Protein AF-A0A957AHB2-F1 (afdb_monomer)

pLDDT: mean 87.53, std 9.25, range [54.94, 98.56]

Secondary structure (DSSP, 8-state):
-HHHHHHHHHHHHHHHHTTTTSHHHHHHHHHHHHHHHHTTT-TT---HHHHHHHHHHHHHHHHHHTTT-PPP---GGG--HHHHHHHHHHHHHHHHHHHSHHHHHHHHHHHHHHHHHHHHHH-GGGG------TT-EEEEEEHHHH-S-HHHHHHHHHHGGG-GGGTTTTTTHHHHHHHHHHHHHHTTPPTT-TT--SS---GGG--SS-GGGHHHHHHTTSSGGGGGG-EEEEEE-HHHHHT-------TTSSHHHHHHHHHHHHHHHHHTTS-------SSSHHHHHHHT-GGGSTTSTTTT------TT-SSS-----TT---HHHHTTS-HHHHHHHHHHHHHHHHHHHHHHTTSPPPHHHHHHHHHHHHHHHTSTT--HHHHHHHHSTTHHHHTHHHHTT--HHHHHIIIIITTSHHHHHHHHHHHHHHHHHHTSHHHHHHHH---

Solvent-accessible surface area (backbone atoms only — not comparable to full-atom values): 25785 Å² total; per-residue (Å²): 110,71,64,60,54,54,48,49,58,51,50,53,53,49,30,52,76,71,37,44,68,40,75,68,38,40,48,55,52,18,39,53,28,29,50,56,20,47,43,74,80,38,82,83,53,43,26,70,70,51,41,54,49,45,17,52,40,43,42,44,42,37,62,71,56,29,57,73,53,79,79,82,84,67,74,72,92,76,60,54,74,65,59,53,50,55,47,51,53,42,51,52,40,33,49,45,38,68,77,37,48,68,61,45,46,54,50,50,15,48,52,50,29,63,57,43,45,63,56,40,72,76,38,60,62,61,43,46,65,79,79,77,56,90,79,35,51,69,48,77,39,50,43,60,78,70,52,88,56,51,33,58,50,49,46,54,48,69,50,58,58,68,43,74,86,45,56,90,52,54,68,36,58,57,56,40,56,47,35,54,52,23,37,34,46,69,33,67,20,50,92,97,38,89,76,58,32,91,55,84,46,51,50,76,71,42,84,89,55,61,65,94,49,44,50,58,49,44,39,49,96,51,50,66,50,59,73,36,64,42,69,43,79,45,73,46,47,45,69,62,54,70,76,59,79,87,88,86,66,61,91,92,63,46,57,71,59,53,52,49,51,58,49,58,65,47,48,59,40,36,58,70,70,75,49,83,86,86,88,87,65,94,79,50,62,68,54,54,57,59,69,67,36,68,52,45,35,89,93,34,84,34,35,92,69,77,82,85,87,46,73,80,41,82,90,70,54,48,54,56,25,85,53,53,70,52,66,87,55,49,79,78,46,54,75,68,54,50,51,51,52,53,49,53,47,51,51,52,45,54,48,52,54,22,65,78,59,83,48,65,74,50,74,71,48,49,56,54,47,56,49,49,54,60,45,38,62,61,36,84,66,27,26,57,59,52,57,48,50,45,50,41,91,65,16,64,68,77,44,40,78,43,49,70,73,48,60,70,72,56,28,52,37,59,78,64,42,63,83,28,78,82,39,53,60,50,35,52,53,52,46,56,52,50,50,63,51,46,69,39,60,52,54,34,57,20,27,56,29,42,103

Mean predicted aligned error: 11.0 Å

Foldseek 3Di:
DVVLVVLLVVLCVLCVVQVVNDPVSLLVLLLLLLLLLLVVVPVPFDAVQLSSLSSVLLSQLCVLLVLPPQDDDDDPVPDDPVRVVVNVVSSVLNVLCSVPVVLVSVVSSVLSNQLCVLLCVQPVCNRYDDPFPPLWDKDWDQQLVSRPCLLVSLLSNLCSLVPPSCPVSVSRVSQVVVLLQLQCVLLVADRPDSVRRVDGQGSVRRPPDPSSCSCCSRRNPGSSSSSRRRTDMDIDHPVNVVVDDDDDDDPPRCPLVVVLSVVVSCVVCVLVVNDDDDDDDPVCPSVVVVCPDPCCPPPHSCVPPDDDADLPDPPDHAAPALLPPPPVCVVVDDPVVNVVSLVVSLVVVQVVLCVLQVHGDDPLLSVVVSLLSVLQNQPQLRFLVLLLQCLDPCNLVVSVVSLVVDDDPSNVCSVPPCNDPVCNVSSVVVNVSSVSQVVPVSSVRRGNGSD

Radius of gyration: 38.52 Å; Cα contacts (8 Å, |Δi|>4): 463; chains: 1; bounding box: 83×43×106 Å

Nearest PDB structures (foldseek):
  7buw-assembly1_A  TM=1.438E-01  e=6.213E+00  Eucommia ulmoides

Structure (mmCIF, N/CA/C/O backbone):
data_AF-A0A957AHB2-F1
#
_entry.id   AF-A0A957AHB2-F1
#
loop_
_atom_site.group_PDB
_atom_site.id
_atom_site.type_symbol
_atom_site.label_atom_id
_atom_site.label_alt_id
_atom_site.label_comp_id
_atom_site.label_asym_id
_atom_site.label_entity_id
_atom_site.label_seq_id
_atom_site.pdbx_PDB_ins_code
_atom_site.Cartn_x
_atom_site.Cartn_y
_atom_site.Cartn_z
_atom_site.occupancy
_atom_site.B_iso_or_equiv
_atom_site.auth_seq_id
_atom_site.auth_comp_id
_atom_site.auth_asym_id
_atom_site.auth_atom_id
_atom_site.pdbx_PDB_model_num
ATOM 1 N N . MET A 1 1 ? -28.995 -10.637 45.998 1.00 61.28 1 MET A N 1
ATOM 2 C CA . MET A 1 1 ? -29.158 -12.026 45.505 1.00 61.28 1 MET A CA 1
ATOM 3 C C . MET A 1 1 ? -30.398 -12.164 44.629 1.00 61.28 1 MET A C 1
ATOM 5 O O . MET A 1 1 ? -30.221 -12.278 43.428 1.00 61.28 1 MET A O 1
ATOM 9 N N . GLU A 1 2 ? -31.624 -12.054 45.156 1.00 66.19 2 GLU A N 1
ATOM 10 C CA . GLU A 1 2 ? -32.833 -11.987 44.300 1.00 66.19 2 GLU A CA 1
ATOM 11 C C . GLU A 1 2 ? -32.852 -10.737 43.405 1.00 66.19 2 GLU A C 1
ATOM 13 O O . GLU A 1 2 ? -33.222 -10.831 42.240 1.00 66.19 2 GLU A O 1
ATOM 18 N N . GLY A 1 3 ? -32.352 -9.600 43.908 1.00 76.31 3 GLY A N 1
ATOM 19 C CA . GLY A 1 3 ? -32.266 -8.349 43.142 1.00 76.31 3 GLY A CA 1
ATOM 20 C C . GLY A 1 3 ? -31.425 -8.446 41.862 1.00 76.31 3 GLY A C 1
ATOM 21 O O . GLY A 1 3 ? -31.898 -8.046 40.809 1.00 76.31 3 GLY A O 1
ATOM 22 N N . ALA A 1 4 ? -30.226 -9.040 41.915 1.00 76.75 4 ALA A N 1
ATOM 23 C CA . ALA A 1 4 ? -29.350 -9.169 40.742 1.00 76.75 4 ALA A CA 1
ATOM 24 C C . ALA A 1 4 ? -29.933 -10.107 39.671 1.00 76.75 4 ALA A C 1
ATOM 26 O O . ALA A 1 4 ? -29.815 -9.842 38.478 1.00 76.75 4 ALA A O 1
ATOM 27 N N . ARG A 1 5 ? -30.609 -11.185 40.090 1.00 79.31 5 ARG A N 1
ATOM 28 C CA . ARG A 1 5 ? -31.288 -12.102 39.167 1.00 79.31 5 ARG A CA 1
ATOM 29 C C . ARG A 1 5 ? -32.512 -11.451 38.525 1.00 79.31 5 ARG A C 1
ATOM 31 O O . ARG A 1 5 ? -32.679 -11.541 37.317 1.00 79.31 5 ARG A O 1
ATOM 38 N N . SER A 1 6 ? -33.311 -10.742 39.322 1.00 84.25 6 SER A N 1
ATOM 39 C CA . SER A 1 6 ? -34.441 -9.956 38.821 1.00 84.25 6 SER A CA 1
ATOM 40 C C . SER A 1 6 ? -33.990 -8.884 37.827 1.00 84.25 6 SER A C 1
ATOM 42 O O . SER A 1 6 ? -34.629 -8.711 36.794 1.00 84.25 6 SER A O 1
ATOM 44 N N . LEU A 1 7 ? -32.889 -8.185 38.122 1.00 86.62 7 LEU A N 1
ATOM 45 C CA . LEU A 1 7 ? -32.316 -7.174 37.237 1.00 86.62 7 LEU A CA 1
ATOM 46 C C . LEU A 1 7 ? -31.817 -7.801 35.929 1.00 86.62 7 LEU A C 1
ATOM 48 O O . LEU A 1 7 ? -32.117 -7.299 34.856 1.00 86.62 7 LEU A O 1
ATOM 52 N N . SER A 1 8 ? -31.126 -8.938 36.001 1.00 88.25 8 SER A N 1
ATOM 53 C CA . SER A 1 8 ? -30.686 -9.686 34.819 1.00 88.25 8 SER A CA 1
ATOM 54 C C . SER A 1 8 ? -31.845 -10.087 33.907 1.00 88.25 8 SER A C 1
ATOM 56 O O . SER A 1 8 ? -31.787 -9.827 32.708 1.00 88.25 8 SER A O 1
ATOM 58 N N . ASP A 1 9 ? -32.910 -10.679 34.458 1.00 87.81 9 ASP A N 1
ATOM 59 C CA . ASP A 1 9 ? -34.085 -11.087 33.676 1.00 87.81 9 ASP A CA 1
ATOM 60 C C . ASP A 1 9 ? -34.781 -9.864 33.037 1.00 87.81 9 ASP A C 1
ATOM 62 O O . ASP A 1 9 ? -35.221 -9.912 31.885 1.00 87.81 9 ASP A O 1
ATOM 66 N N . GLN A 1 10 ? -34.837 -8.738 33.759 1.00 92.19 10 GLN A N 1
ATOM 67 C CA . GLN A 1 10 ? -35.372 -7.472 33.254 1.00 92.19 10 GLN A CA 1
ATOM 68 C C . GLN A 1 10 ? -34.524 -6.908 32.102 1.00 92.19 10 GLN A C 1
ATOM 70 O O . GLN A 1 10 ? -35.077 -6.511 31.072 1.00 92.19 10 GLN A O 1
ATOM 75 N N . LEU A 1 11 ? -33.198 -6.882 32.249 1.00 93.50 11 LEU A N 1
ATOM 76 C CA . LEU A 1 11 ? -32.279 -6.372 31.231 1.00 93.50 11 LEU A CA 1
ATOM 77 C C . LEU A 1 11 ? -32.255 -7.261 29.985 1.00 93.50 11 LEU A C 1
ATOM 79 O O . LEU A 1 11 ? -32.256 -6.732 28.877 1.00 93.50 11 LEU A O 1
ATOM 83 N N . GLU A 1 12 ? -32.338 -8.588 30.128 1.00 92.19 12 GLU A N 1
ATOM 84 C CA . GLU A 1 12 ? -32.511 -9.487 28.980 1.00 92.19 12 GLU A CA 1
ATOM 85 C C . GLU A 1 12 ? -33.777 -9.153 28.179 1.00 92.19 12 GLU A C 1
ATOM 87 O O . GLU A 1 12 ? -33.748 -9.116 26.946 1.00 92.19 12 GLU A O 1
ATOM 92 N N . GLY A 1 13 ? -34.893 -8.888 28.867 1.00 91.69 13 GLY A N 1
ATOM 93 C CA . GLY A 1 13 ? -36.137 -8.463 28.227 1.00 91.69 13 GLY A CA 1
ATOM 94 C C . GLY A 1 13 ? -35.976 -7.150 27.457 1.00 91.69 13 GLY A C 1
ATOM 95 O O . GLY A 1 13 ? -36.425 -7.046 26.313 1.00 91.69 13 GLY A O 1
ATOM 96 N N . ARG A 1 14 ? -35.280 -6.172 28.050 1.00 94.56 14 ARG A N 1
ATOM 97 C CA . ARG A 1 14 ? -35.007 -4.867 27.428 1.00 94.56 14 ARG A CA 1
ATOM 98 C C . ARG A 1 14 ? -34.086 -4.976 26.213 1.00 94.56 14 ARG A C 1
ATOM 100 O O . ARG A 1 14 ? -34.413 -4.424 25.164 1.00 94.56 14 ARG A O 1
ATOM 107 N N . LEU A 1 15 ? -32.999 -5.745 26.309 1.00 94.25 15 LEU A N 1
ATOM 108 C CA . LEU A 1 15 ? -32.097 -6.007 25.182 1.00 94.25 15 LEU A CA 1
ATOM 109 C C . LEU A 1 15 ? -32.853 -6.615 23.999 1.00 94.25 15 LEU A C 1
ATOM 111 O O . LEU A 1 15 ? -32.648 -6.196 22.864 1.00 94.25 15 LEU A O 1
ATOM 115 N N . ARG A 1 16 ? -33.779 -7.552 24.250 1.00 93.00 16 ARG A N 1
ATOM 116 C CA . ARG A 1 16 ? -34.634 -8.116 23.192 1.00 93.00 16 ARG A CA 1
ATOM 117 C C . ARG A 1 16 ? -35.588 -7.082 22.602 1.00 93.00 16 ARG A C 1
ATOM 119 O O . ARG A 1 16 ? -35.776 -7.077 21.393 1.00 93.00 16 ARG A O 1
ATOM 126 N N . SER A 1 17 ? -36.179 -6.208 23.422 1.00 92.06 17 SER A N 1
ATOM 127 C CA . SER A 1 17 ? -37.093 -5.169 22.923 1.00 92.06 17 SER A CA 1
ATOM 128 C C . SER A 1 17 ? -36.409 -4.114 22.050 1.00 92.06 17 SER A C 1
ATOM 130 O O . SER A 1 17 ? -37.056 -3.557 21.169 1.00 92.06 17 SER A O 1
ATOM 132 N N . CYS A 1 18 ? -35.113 -3.878 22.263 1.00 91.19 18 CYS A N 1
ATOM 133 C CA . CYS A 1 18 ? -34.302 -2.935 21.489 1.00 91.19 18 CYS A CA 1
ATOM 134 C C . CYS A 1 18 ? -33.458 -3.620 20.397 1.00 91.19 18 CYS A C 1
ATOM 136 O O . CYS A 1 18 ? -32.597 -2.976 19.811 1.00 91.19 18 CYS A O 1
ATOM 138 N N . ASP A 1 19 ? -33.670 -4.920 20.152 1.00 92.88 19 ASP A N 1
ATOM 139 C CA . ASP A 1 19 ? -32.899 -5.771 19.225 1.00 92.88 19 ASP A CA 1
ATOM 140 C C . ASP A 1 19 ? -31.382 -5.874 19.515 1.00 92.88 19 ASP A C 1
ATOM 142 O O . ASP A 1 19 ? -30.608 -6.411 18.737 1.00 92.88 19 ASP A O 1
ATOM 146 N N . LEU A 1 20 ? -30.921 -5.463 20.695 1.00 93.56 20 LEU A N 1
ATOM 147 C CA . LEU A 1 20 ? -29.509 -5.543 21.102 1.00 93.56 20 LEU A CA 1
ATOM 148 C C . LEU A 1 20 ? -29.115 -6.915 21.680 1.00 93.56 20 LEU A C 1
ATOM 150 O O . LEU A 1 20 ? -27.964 -7.137 22.054 1.00 93.56 20 LEU A O 1
ATOM 154 N N . ALA A 1 21 ? -30.066 -7.850 21.762 1.00 91.19 21 ALA A N 1
ATOM 155 C CA . ALA A 1 21 ? -29.824 -9.231 22.182 1.00 91.19 21 ALA A CA 1
ATOM 156 C C . ALA A 1 21 ? -29.355 -10.148 21.036 1.00 91.19 21 ALA A C 1
ATOM 158 O O . ALA A 1 21 ? -28.947 -11.282 21.298 1.00 91.19 21 ALA A O 1
ATOM 159 N N . THR A 1 22 ? -29.473 -9.709 19.777 1.00 92.75 22 THR A N 1
ATOM 160 C CA . THR A 1 22 ? -29.139 -10.518 18.598 1.00 92.75 22 THR A CA 1
ATOM 161 C C . THR A 1 22 ? -27.855 -10.013 17.932 1.00 92.75 22 THR A C 1
ATOM 163 O O . THR A 1 22 ? -27.609 -8.807 17.939 1.00 92.75 22 THR A O 1
ATOM 166 N N . PRO A 1 23 ? -27.048 -10.892 17.302 1.00 93.50 23 PRO A N 1
ATOM 167 C CA . PRO A 1 23 ? -25.874 -10.450 16.545 1.00 93.50 23 PRO A CA 1
ATOM 168 C C . PRO A 1 23 ? -26.219 -9.440 15.442 1.00 93.50 23 PRO A C 1
ATOM 170 O O . PRO A 1 23 ? -25.468 -8.501 15.201 1.00 93.50 23 PRO A O 1
ATOM 173 N N . SER A 1 24 ? -27.377 -9.603 14.793 1.00 94.50 24 SER A N 1
ATOM 174 C CA . SER A 1 24 ? -27.833 -8.708 13.727 1.00 94.50 24 SER A CA 1
ATOM 175 C C . SER A 1 24 ? -28.161 -7.306 14.239 1.00 94.50 24 SER A C 1
ATOM 177 O O . SER A 1 24 ? -27.748 -6.327 13.624 1.00 94.50 24 SER A O 1
ATOM 179 N N . GLY A 1 25 ? -28.868 -7.184 15.364 1.00 94.88 25 GLY A N 1
ATOM 180 C CA . GLY A 1 25 ? -29.194 -5.867 15.907 1.00 94.88 25 GLY A CA 1
ATOM 181 C C . GLY A 1 25 ? -27.997 -5.183 16.571 1.00 94.88 25 GLY A C 1
ATOM 182 O O . GLY A 1 25 ? -27.853 -3.966 16.459 1.00 94.88 25 GLY A O 1
ATOM 183 N N . GLN A 1 26 ? -27.062 -5.946 17.151 1.00 95.56 26 GLN A N 1
ATOM 184 C CA . GLN A 1 26 ? -25.761 -5.411 17.572 1.00 95.56 26 GLN A CA 1
ATOM 185 C C . GLN A 1 26 ? -24.946 -4.899 16.377 1.00 95.56 26 GLN A C 1
ATOM 187 O O . GLN A 1 26 ? -24.346 -3.828 16.464 1.00 95.56 26 GLN A O 1
ATOM 192 N N . ARG A 1 27 ? -24.959 -5.613 15.240 1.00 97.06 27 ARG A N 1
ATOM 193 C CA . ARG A 1 27 ? -24.317 -5.147 14.001 1.00 97.06 27 ARG A CA 1
ATOM 194 C C . ARG A 1 27 ? -24.931 -3.838 13.517 1.00 97.06 27 ARG A C 1
ATOM 196 O O . ARG A 1 27 ? -24.190 -2.894 13.277 1.00 97.06 27 ARG A O 1
ATOM 203 N N . ALA A 1 28 ? -26.258 -3.750 13.465 1.00 96.06 28 ALA A N 1
ATOM 204 C CA . ALA A 1 28 ? -26.947 -2.520 13.081 1.00 96.06 28 ALA A CA 1
ATOM 205 C C . ALA A 1 28 ? -26.634 -1.350 14.036 1.00 96.06 28 ALA A C 1
ATOM 207 O O . ALA A 1 28 ? -26.518 -0.205 13.606 1.00 96.06 28 ALA A O 1
ATOM 208 N N . PHE A 1 29 ? -26.477 -1.613 15.338 1.00 95.75 29 PHE A N 1
ATOM 209 C CA . PHE A 1 29 ? -26.025 -0.607 16.303 1.00 95.75 29 PHE A CA 1
ATOM 210 C C . PHE A 1 29 ? -24.600 -0.119 16.002 1.00 95.75 29 PHE A C 1
ATOM 212 O O . PHE A 1 29 ? -24.356 1.087 15.987 1.00 95.75 29 PHE A O 1
ATOM 219 N N . ALA A 1 30 ? -23.678 -1.037 15.716 1.00 98.00 30 ALA A N 1
ATOM 220 C CA . ALA A 1 30 ? -22.302 -0.702 15.374 1.00 98.00 30 ALA A CA 1
ATOM 221 C C . ALA A 1 30 ? -22.179 0.065 14.046 1.00 98.00 30 ALA A C 1
ATOM 223 O O . ALA A 1 30 ? -21.389 1.002 13.961 1.00 98.00 30 ALA A O 1
ATOM 224 N N . GLU A 1 31 ? -22.988 -0.282 13.043 1.00 97.75 31 GLU A N 1
ATOM 225 C CA . GLU A 1 31 ? -23.077 0.444 11.768 1.00 97.75 31 GLU A CA 1
ATOM 226 C C . GLU A 1 31 ? -23.531 1.892 11.977 1.00 97.75 31 GLU A C 1
ATOM 228 O O . GLU A 1 31 ? -22.892 2.801 11.456 1.00 97.75 31 GLU A O 1
ATOM 233 N N . ARG A 1 32 ? -24.543 2.135 12.826 1.00 97.19 32 ARG A N 1
ATOM 234 C CA . ARG A 1 32 ? -24.965 3.505 13.179 1.00 97.19 32 ARG A CA 1
ATOM 235 C C . ARG A 1 32 ? -23.859 4.308 13.860 1.00 97.19 32 ARG A C 1
ATOM 237 O O . ARG A 1 32 ? -23.722 5.497 13.590 1.00 97.19 32 ARG A O 1
ATOM 244 N N . ILE A 1 33 ? -23.078 3.684 14.746 1.00 98.31 33 ILE A N 1
ATOM 245 C CA . ILE A 1 33 ? -21.930 4.346 15.388 1.00 98.31 33 ILE A CA 1
ATOM 246 C C . ILE A 1 33 ? -20.860 4.694 14.352 1.00 98.31 33 ILE A C 1
ATOM 248 O O . ILE A 1 33 ? -20.343 5.809 14.380 1.00 98.31 33 ILE A O 1
ATOM 252 N N . ALA A 1 34 ? -20.529 3.757 13.459 1.00 98.31 34 ALA A N 1
ATOM 253 C CA . ALA A 1 34 ? -19.543 3.966 12.403 1.00 98.31 34 ALA A CA 1
ATOM 254 C C . ALA A 1 34 ? -19.962 5.099 11.455 1.00 98.31 34 ALA A C 1
ATOM 256 O O . ALA A 1 34 ? -19.177 6.014 11.215 1.00 98.31 34 ALA A O 1
ATOM 257 N N . GLU A 1 35 ? -21.216 5.086 10.998 1.00 97.56 35 GLU A N 1
ATOM 258 C CA . GLU A 1 35 ? -21.807 6.134 10.161 1.00 97.56 35 GLU A CA 1
ATOM 259 C C . GLU A 1 35 ? -21.776 7.500 10.867 1.00 97.56 35 GLU A C 1
ATOM 261 O O . GLU A 1 35 ? -21.255 8.476 10.327 1.00 97.56 35 GLU A O 1
ATOM 266 N N . ALA A 1 36 ? -22.251 7.572 12.116 1.00 97.69 36 ALA A N 1
ATOM 267 C CA . ALA A 1 36 ? -22.250 8.810 12.894 1.00 97.69 36 ALA A CA 1
ATOM 268 C C . ALA A 1 36 ? -20.833 9.347 13.160 1.00 97.69 36 ALA A C 1
ATOM 270 O O . ALA A 1 36 ? -20.633 10.562 13.190 1.00 97.69 36 ALA A O 1
ATOM 271 N N . ALA A 1 37 ? -19.844 8.466 13.343 1.00 98.19 37 ALA A N 1
ATOM 272 C CA . ALA A 1 37 ? -18.448 8.862 13.494 1.00 98.19 37 ALA A CA 1
ATOM 273 C C . ALA A 1 37 ? -17.868 9.424 12.186 1.00 98.19 37 ALA A C 1
ATOM 275 O O . ALA A 1 37 ? -17.241 10.481 12.215 1.00 98.19 37 ALA A O 1
ATOM 276 N N . ILE A 1 38 ? -18.122 8.770 11.047 1.00 97.81 38 ILE A N 1
ATOM 277 C CA . ILE A 1 38 ? -17.692 9.227 9.714 1.00 97.81 38 ILE A CA 1
ATOM 278 C C . ILE A 1 38 ? -18.308 10.591 9.367 1.00 97.81 38 ILE A C 1
ATOM 280 O O . ILE A 1 38 ? -17.596 11.501 8.934 1.00 97.81 38 ILE A O 1
ATOM 284 N N . HIS A 1 39 ? -19.604 10.780 9.635 1.00 96.75 39 HIS A N 1
ATOM 285 C CA . HIS A 1 39 ? -20.327 12.020 9.328 1.00 96.75 39 HIS A CA 1
ATOM 286 C C . HIS A 1 39 ? -19.813 13.259 10.069 1.00 96.75 39 HIS A C 1
ATOM 288 O O . HIS A 1 39 ? -20.140 14.383 9.686 1.00 96.75 39 HIS A O 1
ATOM 294 N N . ARG A 1 40 ? -18.982 13.092 11.103 1.00 96.56 40 ARG A N 1
ATOM 295 C CA . ARG A 1 40 ? -18.301 14.221 11.755 1.00 96.56 40 ARG A CA 1
ATOM 296 C C . ARG A 1 40 ? -17.148 14.789 10.939 1.00 96.56 40 ARG A C 1
ATOM 298 O O . ARG A 1 40 ? -16.785 15.941 11.158 1.00 96.56 40 ARG A O 1
ATOM 305 N N . PHE A 1 41 ? -16.598 14.009 10.013 1.00 97.06 41 PHE A N 1
ATOM 306 C CA . PHE A 1 41 ? -15.527 14.437 9.115 1.00 97.06 41 PHE A CA 1
ATOM 307 C C . PHE A 1 41 ? -16.075 14.882 7.760 1.00 97.06 41 PHE A C 1
ATOM 309 O O . PHE A 1 41 ? -15.646 15.902 7.226 1.00 97.06 41 PHE A O 1
ATOM 316 N N . SER A 1 42 ? -17.040 14.137 7.217 1.00 94.94 42 SER A N 1
ATOM 317 C CA . SER A 1 42 ? -17.713 14.465 5.961 1.00 94.94 42 SER A CA 1
ATOM 318 C C . SER A 1 42 ? -19.121 13.873 5.940 1.00 94.94 42 SER A C 1
ATOM 320 O O . SER A 1 42 ? -19.286 12.663 6.079 1.00 94.94 42 SER A O 1
ATOM 322 N N . SER A 1 43 ? -20.137 14.717 5.735 1.00 91.81 43 SER A N 1
ATOM 323 C CA . SER A 1 43 ? -21.529 14.274 5.558 1.00 91.81 43 SER A CA 1
ATOM 324 C C . SER A 1 43 ? -21.766 13.542 4.238 1.00 91.81 43 SER A C 1
ATOM 326 O O . SER A 1 43 ? -22.747 12.819 4.119 1.00 91.81 43 SER A O 1
ATOM 328 N N . ASP A 1 44 ? -20.879 13.747 3.263 1.00 92.44 44 ASP A N 1
ATOM 329 C CA . ASP A 1 44 ? -20.992 13.206 1.907 1.00 92.44 44 ASP A CA 1
ATOM 330 C C . ASP A 1 44 ? -19.958 12.085 1.676 1.00 92.44 44 ASP A C 1
ATOM 332 O O . ASP A 1 44 ? -19.599 11.796 0.536 1.00 92.44 44 ASP A O 1
ATOM 336 N N . ALA A 1 45 ? -19.421 11.494 2.753 1.00 93.19 45 ALA A N 1
ATOM 337 C CA . ALA A 1 45 ? -18.460 10.400 2.666 1.00 93.19 45 ALA A CA 1
ATOM 338 C C . ALA A 1 45 ? -19.078 9.186 1.956 1.00 93.19 45 ALA A C 1
ATOM 340 O O . ALA A 1 45 ? -20.151 8.713 2.329 1.00 93.19 45 ALA A O 1
ATOM 341 N N . ASP A 1 46 ? -18.360 8.641 0.980 1.00 93.88 46 ASP A N 1
ATOM 342 C CA . ASP A 1 46 ? -18.686 7.370 0.339 1.00 93.88 46 ASP A CA 1
ATOM 343 C C . ASP A 1 46 ? -17.536 6.421 0.649 1.00 93.88 46 ASP A C 1
ATOM 345 O O . ASP A 1 46 ? -16.467 6.546 0.077 1.00 93.88 46 ASP A O 1
ATOM 349 N N . CYS A 1 47 ? -17.691 5.535 1.629 1.00 94.62 47 CYS A N 1
ATOM 350 C CA . CYS A 1 47 ? -16.607 4.645 2.057 1.00 94.62 47 CYS A CA 1
ATOM 351 C C . CYS A 1 47 ? -17.138 3.317 2.622 1.00 94.62 47 CYS A C 1
ATOM 353 O O . CYS A 1 47 ? -16.856 2.965 3.770 1.00 94.62 47 CYS A O 1
ATOM 355 N N . PRO A 1 48 ? -17.907 2.533 1.843 1.00 94.00 48 PRO A N 1
ATOM 356 C CA . PRO A 1 48 ? -18.598 1.347 2.350 1.00 94.00 48 PRO A CA 1
ATOM 357 C C . PRO A 1 48 ? -17.644 0.311 2.960 1.00 94.00 48 PRO A C 1
ATOM 359 O O . PRO A 1 48 ? -17.969 -0.277 3.988 1.00 94.00 48 PRO A O 1
ATOM 362 N N . GLY A 1 49 ? -16.453 0.123 2.378 1.00 94.19 49 GLY A N 1
ATOM 363 C CA . GLY A 1 49 ? -15.439 -0.793 2.911 1.00 94.19 49 GLY A CA 1
ATOM 364 C C . GLY A 1 49 ? -14.886 -0.350 4.268 1.00 94.19 49 GLY A C 1
ATOM 365 O O . GLY A 1 49 ? -14.815 -1.152 5.199 1.00 94.19 49 GLY A O 1
ATOM 366 N N . PHE A 1 50 ? -14.548 0.935 4.410 1.00 95.81 50 PHE A N 1
ATOM 367 C CA . PHE A 1 50 ? -14.021 1.464 5.667 1.00 95.81 50 PHE A CA 1
ATOM 368 C C . PHE A 1 50 ? -15.110 1.520 6.741 1.00 95.81 50 PHE A C 1
ATOM 370 O O . PHE A 1 50 ? -14.874 1.111 7.874 1.00 95.81 50 PHE A O 1
ATOM 377 N N . MET A 1 51 ? -16.331 1.919 6.382 1.00 96.75 51 MET A N 1
ATOM 378 C CA . MET A 1 51 ? -17.483 1.913 7.283 1.00 96.75 51 MET A CA 1
ATOM 379 C C . MET A 1 51 ? -17.797 0.507 7.821 1.00 96.75 51 MET A C 1
ATOM 381 O O . MET A 1 51 ? -18.007 0.345 9.024 1.00 96.75 51 MET A O 1
ATOM 385 N N . ASP A 1 52 ? -17.769 -0.521 6.966 1.00 97.25 52 ASP A N 1
ATOM 386 C CA . ASP A 1 52 ? -17.960 -1.923 7.367 1.00 97.25 52 ASP A CA 1
ATOM 387 C C . ASP A 1 52 ? -16.860 -2.407 8.330 1.00 97.25 52 ASP A C 1
ATOM 389 O O . ASP A 1 52 ? -17.135 -3.075 9.339 1.00 97.25 52 ASP A O 1
ATOM 393 N N . HIS A 1 53 ? -15.612 -2.007 8.064 1.00 97.94 53 HIS A N 1
ATOM 394 C CA . HIS A 1 53 ? -14.472 -2.269 8.940 1.00 97.94 53 HIS A CA 1
ATOM 395 C C . HIS A 1 53 ? -14.648 -1.605 10.309 1.00 97.94 53 HIS A C 1
ATOM 397 O O . HIS A 1 53 ? -14.536 -2.276 11.336 1.00 97.94 53 HIS A O 1
ATOM 403 N N . LEU A 1 54 ? -15.012 -0.321 10.349 1.00 98.38 54 LEU A N 1
ATOM 404 C CA . LEU A 1 54 ? -15.274 0.400 11.596 1.00 98.38 54 LEU A CA 1
ATOM 405 C C . LEU A 1 54 ? -16.413 -0.235 12.398 1.00 98.38 54 LEU A C 1
ATOM 407 O O . LEU A 1 54 ? -16.263 -0.433 13.603 1.00 98.38 54 LEU A O 1
ATOM 411 N N . ALA A 1 55 ? -17.513 -0.628 11.753 1.00 98.44 55 ALA A N 1
ATOM 412 C CA . ALA A 1 55 ? -18.606 -1.336 12.419 1.00 98.44 55 ALA A CA 1
ATOM 413 C C . ALA A 1 55 ? -18.135 -2.670 13.029 1.00 98.44 55 ALA A C 1
ATOM 415 O O . ALA A 1 55 ? -18.563 -3.058 14.118 1.00 98.44 55 ALA A O 1
ATOM 416 N N . THR A 1 56 ? -17.210 -3.367 12.367 1.00 98.56 56 THR A N 1
ATOM 417 C CA . THR A 1 56 ? -16.591 -4.593 12.894 1.00 98.56 56 THR A CA 1
ATOM 418 C C . THR A 1 56 ? -15.732 -4.309 14.127 1.00 98.56 56 THR A C 1
ATOM 420 O O . THR A 1 56 ? -15.819 -5.038 15.117 1.00 98.56 56 THR A O 1
ATOM 423 N N . VAL A 1 57 ? -14.957 -3.221 14.120 1.00 98.44 57 VAL A N 1
ATOM 424 C CA . VAL A 1 57 ? -14.177 -2.797 15.292 1.00 98.44 57 VAL A CA 1
ATOM 425 C C . VAL A 1 57 ? -15.089 -2.372 16.447 1.00 98.44 57 VAL A C 1
ATOM 427 O O . VAL A 1 57 ? -14.848 -2.774 17.584 1.00 98.44 57 VAL A O 1
ATOM 430 N N . VAL A 1 58 ? -16.161 -1.620 16.182 1.00 98.50 58 VAL A N 1
ATOM 431 C CA . VAL A 1 58 ? -17.136 -1.208 17.209 1.00 98.50 58 VAL A CA 1
ATOM 432 C C . VAL A 1 58 ? -17.797 -2.415 17.862 1.00 98.50 58 VAL A C 1
ATOM 434 O O . VAL A 1 58 ? -17.914 -2.442 19.084 1.00 98.50 58 VAL A O 1
ATOM 437 N N . LEU A 1 59 ? -18.182 -3.432 17.086 1.00 98.12 59 LEU A N 1
ATOM 438 C CA . LEU A 1 59 ? -18.687 -4.689 17.642 1.00 98.12 59 LEU A CA 1
ATOM 439 C C . LEU A 1 59 ? -17.668 -5.345 18.574 1.00 98.12 59 LEU A C 1
ATOM 441 O O . LEU A 1 59 ? -18.012 -5.728 19.688 1.00 98.12 59 LEU A O 1
ATOM 445 N N . ALA A 1 60 ? -16.406 -5.424 18.151 1.00 98.38 60 ALA A N 1
ATOM 446 C CA . ALA A 1 60 ? -15.354 -5.997 18.979 1.00 98.38 60 ALA A CA 1
ATOM 447 C C . ALA A 1 60 ? -15.126 -5.189 20.270 1.00 98.38 60 ALA A C 1
ATOM 449 O O . ALA A 1 60 ? -14.881 -5.781 21.319 1.00 98.38 60 ALA A O 1
ATOM 450 N N . ILE A 1 61 ? -15.244 -3.856 20.224 1.00 98.25 61 ILE A N 1
ATOM 451 C CA . ILE A 1 61 ? -15.207 -2.981 21.410 1.00 98.25 61 ILE A CA 1
ATOM 452 C C . ILE A 1 61 ? -16.409 -3.253 22.319 1.00 98.25 61 ILE A C 1
ATOM 454 O O . ILE A 1 61 ? -16.223 -3.436 23.521 1.00 98.25 61 ILE A O 1
ATOM 458 N N . ALA A 1 62 ? -17.617 -3.334 21.759 1.00 96.75 62 ALA A N 1
ATOM 459 C CA . ALA A 1 62 ? -18.839 -3.612 22.506 1.00 96.75 62 ALA A CA 1
ATOM 460 C C . ALA A 1 62 ? -18.778 -4.973 23.214 1.00 96.75 62 ALA A C 1
ATOM 462 O O . ALA A 1 62 ? -19.158 -5.078 24.380 1.00 96.75 62 ALA A O 1
ATOM 463 N N . ASP A 1 63 ? -18.244 -5.998 22.547 1.00 96.44 63 ASP A N 1
ATOM 464 C CA . ASP A 1 63 ? -18.020 -7.327 23.119 1.00 96.44 63 ASP A CA 1
ATOM 465 C C . ASP A 1 63 ? -16.942 -7.301 24.208 1.00 96.44 63 ASP A C 1
ATOM 467 O O . ASP A 1 63 ? -17.120 -7.883 25.284 1.00 96.44 63 ASP A O 1
ATOM 471 N N . TYR A 1 64 ? -15.836 -6.595 23.953 1.00 97.25 64 TYR A N 1
ATOM 472 C CA . TYR A 1 64 ? -14.719 -6.459 24.884 1.00 97.25 64 TYR A CA 1
ATOM 473 C C . TYR A 1 64 ? -15.142 -5.773 26.187 1.00 97.25 64 TYR A C 1
ATOM 475 O O . TYR A 1 64 ? -14.853 -6.275 27.274 1.00 97.25 64 TYR A O 1
ATOM 483 N N . GLU A 1 65 ? -15.879 -4.669 26.087 1.00 95.69 65 GLU A N 1
ATOM 484 C CA . GLU A 1 65 ? -16.426 -3.908 27.218 1.00 95.69 65 GLU A CA 1
ATOM 485 C C . GLU A 1 65 ? -17.691 -4.540 27.807 1.00 95.69 65 GLU A C 1
ATOM 487 O O . GLU A 1 65 ? -18.077 -4.250 28.938 1.00 95.69 65 GLU A O 1
ATOM 492 N N . GLY A 1 66 ? -18.329 -5.443 27.063 1.00 94.81 66 GLY A N 1
ATOM 493 C CA . GLY A 1 66 ? -19.565 -6.102 27.454 1.00 94.81 66 GLY A CA 1
ATOM 494 C C . GLY A 1 66 ? -20.781 -5.176 27.446 1.00 94.81 66 GLY A C 1
ATOM 495 O O . GLY A 1 66 ? -21.652 -5.342 28.294 1.00 94.81 66 GLY A O 1
ATOM 496 N N . TRP A 1 67 ? -20.886 -4.229 26.511 1.00 95.00 67 TRP A N 1
ATOM 497 C CA . TRP A 1 67 ? -22.002 -3.268 26.440 1.00 95.00 67 TRP A CA 1
ATOM 498 C C . TRP A 1 67 ? -23.387 -3.931 26.455 1.00 95.00 67 TRP A C 1
ATOM 500 O O . TRP A 1 67 ? -24.336 -3.376 27.005 1.00 95.00 67 TRP A O 1
ATOM 510 N N . PHE A 1 68 ? -23.493 -5.142 25.901 1.00 94.31 68 PHE A N 1
ATOM 511 C CA . PHE A 1 68 ? -24.740 -5.910 25.809 1.00 94.31 68 PHE A CA 1
ATOM 512 C C . PHE A 1 68 ? -24.656 -7.283 26.493 1.00 94.31 68 PHE A C 1
ATOM 514 O O . PHE A 1 68 ? -25.519 -8.141 26.299 1.00 94.31 68 PHE A O 1
ATOM 521 N N . THR A 1 69 ? -23.616 -7.510 27.300 1.00 91.62 69 THR A N 1
ATOM 522 C CA . THR A 1 69 ? -23.345 -8.815 27.910 1.00 91.62 69 THR A CA 1
ATOM 523 C C . THR A 1 69 ? -23.963 -8.907 29.298 1.00 91.62 69 THR A C 1
ATOM 525 O O . THR A 1 69 ? -23.497 -8.273 30.246 1.00 91.62 69 THR A O 1
ATOM 528 N N . ILE A 1 70 ? -24.973 -9.770 29.432 1.00 89.75 70 ILE A N 1
ATOM 529 C CA . ILE A 1 70 ? -25.559 -10.152 30.719 1.00 89.75 70 ILE A CA 1
ATOM 530 C C . ILE A 1 70 ? -24.755 -11.321 31.322 1.00 89.75 70 ILE A C 1
ATOM 532 O O . ILE A 1 70 ? -24.633 -12.379 30.690 1.00 89.75 70 ILE A O 1
ATOM 536 N N . PRO A 1 71 ? -24.189 -11.177 32.533 1.00 85.44 71 PRO A N 1
ATOM 537 C CA . PRO A 1 71 ? -23.381 -12.221 33.147 1.00 85.44 71 PRO A CA 1
ATOM 538 C C . PRO A 1 71 ? -24.248 -13.420 33.570 1.00 85.44 71 PRO A C 1
ATOM 540 O O . PRO A 1 71 ? -25.267 -13.278 34.243 1.00 85.44 71 PRO A O 1
ATOM 543 N N . ARG A 1 72 ? -23.837 -14.641 33.198 1.00 79.94 72 ARG A N 1
ATOM 544 C CA . ARG A 1 72 ? -24.567 -15.869 33.562 1.00 79.94 72 ARG A CA 1
ATOM 545 C C . ARG A 1 72 ? -24.287 -16.267 35.007 1.00 79.94 72 ARG A C 1
ATOM 547 O O . ARG A 1 72 ? -23.151 -16.569 35.366 1.00 79.94 72 ARG A O 1
ATOM 554 N N . PHE A 1 73 ? -25.335 -16.385 35.812 1.00 69.81 73 PHE A N 1
ATOM 555 C CA . PHE A 1 73 ? -25.216 -16.869 37.186 1.00 69.81 73 PHE A CA 1
ATOM 556 C C . PHE A 1 73 ? -25.024 -18.393 37.242 1.00 69.81 73 PHE A C 1
ATOM 558 O O . PHE A 1 73 ? -25.911 -19.161 36.866 1.00 69.81 73 PHE A O 1
ATOM 565 N N . ARG A 1 74 ? -23.858 -18.841 37.732 1.00 66.06 74 ARG A N 1
ATOM 566 C CA . ARG A 1 74 ? -23.649 -20.224 38.209 1.00 66.06 74 ARG A CA 1
ATOM 567 C C . ARG A 1 74 ? -24.267 -20.399 39.606 1.00 66.06 74 ARG A C 1
ATOM 569 O O . ARG A 1 74 ? -24.791 -19.443 40.173 1.00 66.06 74 ARG A O 1
ATOM 576 N N . SER A 1 75 ? -24.219 -21.613 40.170 1.00 61.75 75 SER A N 1
ATOM 577 C CA . SER A 1 75 ? -24.612 -21.834 41.572 1.00 61.75 75 SER A CA 1
ATOM 578 C C . SER A 1 75 ? -23.836 -20.876 42.483 1.00 61.75 75 SER A C 1
ATOM 580 O O . SER A 1 75 ? -22.615 -20.957 42.580 1.00 61.75 75 SER A O 1
ATOM 582 N N . TYR A 1 76 ? -24.546 -19.960 43.144 1.00 58.16 76 TYR A N 1
ATOM 583 C CA . TYR A 1 76 ? -23.969 -18.882 43.959 1.00 58.16 76 TYR A CA 1
ATOM 584 C C . TYR A 1 76 ? -23.187 -19.369 45.191 1.00 58.16 76 TYR A C 1
ATOM 586 O O . TYR A 1 76 ? -22.529 -18.563 45.843 1.00 58.16 76 TYR A O 1
ATOM 594 N N . SER A 1 77 ? -23.238 -20.668 45.512 1.00 62.44 77 SER A N 1
ATOM 595 C CA . SER A 1 77 ? -22.410 -21.294 46.551 1.00 62.44 77 SER A CA 1
ATOM 596 C C . SER A 1 77 ? -20.910 -21.242 46.246 1.00 62.44 77 SER A C 1
ATOM 598 O O . SER A 1 77 ? -20.111 -21.394 47.167 1.00 62.44 77 SER A O 1
ATOM 600 N N . ASP A 1 78 ? -20.547 -21.012 44.980 1.00 68.12 78 ASP A N 1
ATOM 601 C CA . ASP A 1 78 ? -19.182 -21.180 44.478 1.00 68.12 78 ASP A CA 1
ATOM 602 C C . ASP A 1 78 ? -18.529 -19.849 44.051 1.00 68.12 78 ASP A C 1
ATOM 604 O O . ASP A 1 78 ? -17.387 -19.855 43.602 1.00 68.12 78 ASP A O 1
ATOM 608 N N . LEU A 1 79 ? -19.235 -18.714 44.183 1.00 75.00 79 LEU A N 1
ATOM 609 C CA . LEU A 1 79 ? -18.750 -17.388 43.776 1.00 75.00 79 LEU A CA 1
ATOM 610 C C . LEU A 1 79 ? -18.160 -16.614 44.962 1.00 75.00 79 LEU A C 1
ATOM 612 O O . LEU A 1 79 ? -18.760 -16.503 46.035 1.00 75.00 79 LEU A O 1
ATOM 616 N N . SER A 1 80 ? -16.987 -16.030 44.751 1.00 83.81 80 SER A N 1
ATOM 617 C CA . SER A 1 80 ? -16.359 -15.087 45.670 1.00 83.81 80 SER A CA 1
ATOM 618 C C . SER A 1 80 ? -17.124 -13.758 45.724 1.00 83.81 80 SER A C 1
ATOM 620 O O . SER A 1 80 ? -17.878 -13.393 44.822 1.00 83.81 80 SER A O 1
ATOM 622 N N . ARG A 1 81 ? -16.907 -12.975 46.790 1.00 83.06 81 ARG A N 1
ATOM 623 C CA . ARG A 1 81 ? -17.502 -11.629 46.908 1.00 83.06 81 ARG A CA 1
ATOM 624 C C . ARG A 1 81 ? -17.066 -10.686 45.785 1.00 83.06 81 ARG A C 1
ATOM 626 O O . ARG A 1 81 ? -17.860 -9.844 45.390 1.00 83.06 81 ARG A O 1
A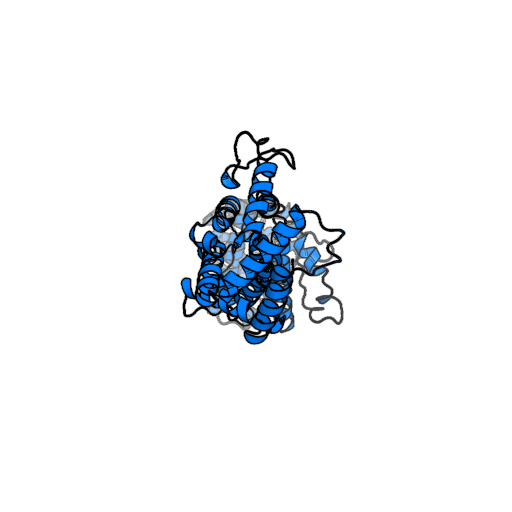TOM 633 N N . ALA A 1 82 ? -15.832 -10.832 45.302 1.00 85.06 82 ALA A N 1
ATOM 634 C CA . ALA A 1 82 ? -15.302 -10.022 44.211 1.00 85.06 82 ALA A CA 1
ATOM 635 C C . ALA A 1 82 ? -16.044 -10.312 42.898 1.00 85.06 82 ALA A C 1
ATOM 637 O O . ALA A 1 82 ? -16.521 -9.382 42.259 1.00 85.06 82 ALA A O 1
ATOM 638 N N . GLU A 1 83 ? -16.246 -11.591 42.566 1.00 83.88 83 GLU A N 1
ATOM 639 C CA . GLU A 1 83 ? -17.000 -11.993 41.369 1.00 83.88 83 GLU A CA 1
ATOM 640 C C . GLU A 1 83 ? -18.451 -11.495 41.415 1.00 83.88 83 GLU A C 1
ATOM 642 O O . GLU A 1 83 ? -18.997 -11.077 40.400 1.00 83.88 83 GLU A O 1
ATOM 647 N N . LEU A 1 84 ? -19.086 -11.484 42.593 1.00 82.94 84 LEU A N 1
ATOM 648 C CA . LEU A 1 84 ? -20.443 -10.945 42.734 1.00 82.94 84 LEU A CA 1
ATOM 649 C C . LEU A 1 84 ? -20.514 -9.438 42.470 1.00 82.94 84 LEU A C 1
ATOM 651 O O . LEU A 1 84 ? -21.469 -8.986 41.844 1.00 82.94 84 LEU A O 1
ATOM 655 N N . TRP A 1 85 ? -19.527 -8.673 42.938 1.00 85.31 85 TRP A N 1
ATOM 656 C CA . TRP A 1 85 ? -19.452 -7.235 42.674 1.00 85.31 85 TRP A CA 1
ATOM 657 C C . TRP A 1 85 ? -19.209 -6.940 41.197 1.00 85.31 85 TRP A C 1
ATOM 659 O O . TRP A 1 85 ? -19.893 -6.094 40.634 1.00 85.31 85 TRP A O 1
ATOM 669 N N . GLU A 1 86 ? -18.318 -7.690 40.552 1.00 85.88 86 GLU A N 1
ATOM 670 C CA . GLU A 1 86 ? -18.054 -7.546 39.119 1.00 85.88 86 GLU A CA 1
ATOM 671 C C . GLU A 1 86 ? -19.309 -7.831 38.279 1.00 85.88 86 GLU A C 1
ATOM 673 O O . GLU A 1 86 ? -19.627 -7.091 37.347 1.00 85.88 86 GLU A O 1
ATOM 678 N N . MET A 1 87 ? -20.088 -8.855 38.649 1.00 87.75 87 MET A N 1
ATOM 679 C CA . MET A 1 87 ? -21.374 -9.132 38.004 1.00 87.75 87 MET A CA 1
ATOM 680 C C . MET A 1 87 ? -22.395 -8.007 38.224 1.00 87.75 87 MET A C 1
ATOM 682 O O . MET A 1 87 ? -23.127 -7.665 37.296 1.00 87.75 87 MET A O 1
ATOM 686 N N . GLU A 1 88 ? -22.480 -7.443 39.431 1.00 88.00 88 GLU A N 1
ATOM 687 C CA . GLU A 1 88 ? -23.390 -6.327 39.720 1.00 88.00 88 GLU A CA 1
ATOM 688 C C . GLU A 1 88 ? -23.005 -5.058 38.949 1.00 88.00 88 GLU A C 1
ATOM 690 O O . GLU A 1 88 ? -23.886 -4.393 38.406 1.00 88.00 88 GLU A O 1
ATOM 695 N N . ASP A 1 89 ? -21.716 -4.742 38.847 1.00 88.88 89 ASP A N 1
ATOM 696 C CA . ASP A 1 89 ? -21.241 -3.581 38.091 1.00 88.88 89 ASP A CA 1
ATOM 697 C C . ASP A 1 89 ? -21.434 -3.760 36.582 1.00 88.88 89 ASP A C 1
ATOM 699 O O . ASP A 1 89 ? -21.842 -2.819 35.898 1.00 88.88 89 ASP A O 1
ATOM 703 N N . GLN A 1 90 ? -21.257 -4.980 36.068 1.00 90.81 90 GLN A N 1
ATOM 704 C CA . GLN A 1 90 ? -21.594 -5.315 34.687 1.00 90.81 90 GLN A CA 1
ATOM 705 C C . GLN A 1 90 ? -23.087 -5.092 34.396 1.00 90.81 90 GLN A C 1
ATOM 707 O O . GLN A 1 90 ? -23.435 -4.489 33.382 1.00 90.81 90 GLN A O 1
ATOM 712 N N . LEU A 1 91 ? -23.982 -5.542 35.284 1.00 91.75 91 LEU A N 1
ATOM 713 C CA . LEU A 1 91 ? -25.427 -5.346 35.117 1.00 91.75 91 LEU A CA 1
ATOM 714 C C . LEU A 1 91 ? -25.815 -3.865 35.153 1.00 91.75 91 LEU A C 1
ATOM 716 O O . LEU A 1 91 ? -26.582 -3.430 34.299 1.00 91.75 91 LEU A O 1
ATOM 720 N N . LYS A 1 92 ? -25.258 -3.084 36.087 1.00 90.94 92 LYS A N 1
ATOM 721 C CA . LYS A 1 92 ? -25.497 -1.631 36.163 1.00 90.94 92 LYS A CA 1
ATOM 722 C C . LYS A 1 92 ? -25.014 -0.901 34.915 1.00 90.94 92 L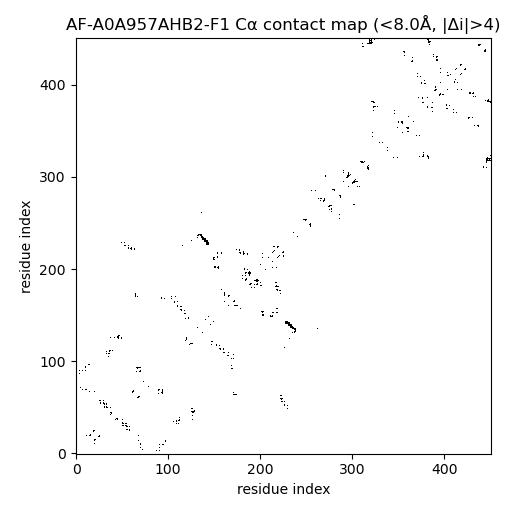YS A C 1
ATOM 724 O O . LYS A 1 92 ? -25.659 0.045 34.481 1.00 90.94 92 LYS A O 1
ATOM 729 N N . ARG A 1 93 ? -23.897 -1.333 34.325 1.00 91.44 93 ARG A N 1
ATOM 730 C CA . ARG A 1 93 ? -23.387 -0.751 33.079 1.00 91.44 93 ARG A CA 1
ATOM 731 C C . ARG A 1 93 ? -24.346 -0.992 31.917 1.00 91.44 93 ARG A C 1
ATOM 733 O O . ARG A 1 93 ? -24.693 -0.051 31.212 1.00 91.44 93 ARG A O 1
ATOM 740 N N . VAL A 1 94 ? -24.814 -2.231 31.753 1.00 94.12 94 VAL A N 1
ATOM 741 C CA . VAL A 1 94 ? -25.817 -2.563 30.728 1.00 94.12 94 VAL A CA 1
ATOM 742 C C . VAL A 1 94 ? -27.116 -1.789 30.974 1.00 94.12 94 VAL A C 1
ATOM 744 O O . VAL A 1 94 ? -27.708 -1.270 30.034 1.00 94.12 94 VAL A O 1
ATOM 747 N N . GLU A 1 95 ? -27.551 -1.668 32.231 1.00 93.94 95 GLU A N 1
ATOM 748 C CA . GLU A 1 95 ? -28.715 -0.858 32.606 1.00 93.94 95 GLU A CA 1
ATOM 749 C C . GLU A 1 95 ? -28.546 0.613 32.210 1.00 93.94 95 GLU A C 1
ATOM 751 O O . GLU A 1 95 ? -29.418 1.144 31.527 1.00 93.94 95 GLU A O 1
ATOM 756 N N . ALA A 1 96 ? -27.410 1.234 32.540 1.00 92.38 96 ALA A N 1
ATOM 757 C CA . ALA A 1 96 ? -27.116 2.623 32.197 1.00 92.38 96 ALA A CA 1
ATOM 758 C C . ALA A 1 96 ? -27.123 2.861 30.678 1.00 92.38 96 ALA A C 1
ATOM 760 O O . ALA A 1 96 ? -27.753 3.807 30.208 1.00 92.38 96 ALA A O 1
ATOM 761 N N . ILE A 1 97 ? -26.502 1.968 29.897 1.00 93.00 97 ILE A N 1
ATOM 762 C CA . ILE A 1 97 ? -26.517 2.034 28.426 1.00 93.00 97 ILE A CA 1
ATOM 763 C C . ILE A 1 97 ? -27.953 1.936 27.891 1.00 93.00 97 ILE A C 1
ATOM 765 O O . ILE A 1 97 ? -28.327 2.659 26.970 1.00 93.00 97 ILE A O 1
ATOM 769 N N . LEU A 1 98 ? -28.781 1.056 28.463 1.00 93.06 98 LEU A N 1
ATOM 770 C CA . LEU A 1 98 ? -30.168 0.884 28.030 1.00 93.06 98 LEU A CA 1
ATOM 771 C C . LEU A 1 98 ? -31.100 2.010 28.487 1.00 93.06 98 LEU A C 1
ATOM 773 O O . LEU A 1 98 ? -32.127 2.217 27.840 1.00 93.06 98 LEU A O 1
ATOM 777 N N . ASP A 1 99 ? -30.802 2.681 29.598 1.00 93.44 99 ASP A N 1
ATOM 778 C CA . ASP A 1 99 ? -31.543 3.850 30.089 1.00 93.44 99 ASP A CA 1
ATOM 779 C C . ASP A 1 99 ? -31.217 5.107 29.269 1.00 93.44 99 ASP A C 1
ATOM 781 O O . ASP A 1 99 ? -32.090 5.949 29.064 1.00 93.44 99 ASP A O 1
ATOM 785 N N . HIS A 1 100 ? -29.990 5.191 28.747 1.00 93.75 100 HIS A N 1
ATOM 786 C CA . HIS A 1 100 ? -29.441 6.352 28.047 1.00 93.75 100 HIS A CA 1
ATOM 787 C C . HIS A 1 100 ? -28.966 6.009 26.623 1.00 93.75 100 HIS A C 1
ATOM 789 O O . HIS A 1 100 ? -27.858 6.362 26.233 1.00 93.75 100 HIS A O 1
ATOM 795 N N . GLN A 1 101 ? -29.783 5.310 25.827 1.00 91.06 101 GLN A N 1
ATOM 796 C CA . GLN A 1 101 ? -29.350 4.760 24.526 1.00 91.06 101 GLN A CA 1
ATOM 797 C C . GLN A 1 101 ? -28.859 5.806 23.518 1.00 91.06 101 GLN A C 1
ATOM 799 O O . GLN A 1 101 ? -27.852 5.574 22.845 1.00 91.06 101 GLN A O 1
ATOM 804 N N . ASP A 1 102 ? -29.555 6.939 23.406 1.00 93.19 102 ASP A N 1
ATOM 805 C CA . ASP A 1 102 ? -29.179 8.007 22.471 1.00 93.19 102 ASP A CA 1
ATOM 806 C C . ASP A 1 102 ? -27.827 8.614 22.876 1.00 93.19 102 ASP A C 1
ATOM 808 O O . ASP A 1 102 ? -26.896 8.663 22.077 1.00 93.19 102 ASP A O 1
ATOM 812 N N . GLU A 1 103 ? -27.671 8.947 24.161 1.00 95.19 103 GLU A N 1
ATOM 813 C CA . GLU A 1 103 ? -26.422 9.462 24.733 1.00 95.19 103 GLU A CA 1
ATOM 814 C C . GLU A 1 103 ? -25.273 8.446 24.619 1.00 95.19 103 GLU A C 1
ATOM 816 O O . GLU A 1 103 ? -24.159 8.811 24.254 1.00 95.19 103 GLU A O 1
ATOM 821 N N . ALA A 1 104 ? -25.538 7.157 24.853 1.00 93.81 104 ALA A N 1
ATOM 822 C CA . ALA A 1 104 ? -24.558 6.089 24.667 1.00 93.81 104 ALA A CA 1
ATOM 823 C C . ALA A 1 104 ? -24.086 5.997 23.210 1.00 93.81 104 ALA A C 1
ATOM 825 O O . ALA A 1 104 ? -22.896 5.813 22.958 1.00 93.81 104 ALA A O 1
ATOM 826 N N . THR A 1 105 ? -25.000 6.152 22.250 1.00 94.69 105 THR A N 1
ATOM 827 C CA . THR A 1 105 ? -24.684 6.138 20.814 1.00 94.69 105 THR A CA 1
ATOM 828 C C . THR A 1 105 ? -23.863 7.369 20.419 1.00 94.69 105 THR A C 1
ATOM 830 O O . THR A 1 105 ? -22.868 7.253 19.697 1.00 94.69 105 THR A O 1
ATOM 833 N N . ASP A 1 106 ? -24.219 8.544 20.938 1.00 96.38 106 ASP A N 1
ATOM 834 C CA . ASP A 1 106 ? -23.505 9.800 20.689 1.00 96.38 106 ASP A CA 1
ATOM 835 C C . ASP A 1 106 ? -22.097 9.799 21.303 1.00 96.38 106 ASP A C 1
ATOM 837 O O . ASP A 1 106 ? -21.137 10.244 20.666 1.00 96.38 106 ASP A O 1
ATOM 841 N N . LEU A 1 107 ? -21.940 9.247 22.509 1.00 97.38 107 LEU A N 1
ATOM 842 C CA . LEU A 1 107 ? -20.644 9.090 23.172 1.00 97.38 107 LEU A CA 1
ATOM 843 C C . LEU A 1 107 ? -19.784 8.011 22.509 1.00 97.38 107 LEU A C 1
ATOM 845 O O . LEU A 1 107 ? -18.581 8.207 22.352 1.00 97.38 107 LEU A O 1
ATOM 849 N N . ALA A 1 108 ? -20.372 6.899 22.065 1.00 97.50 108 ALA A N 1
ATOM 850 C CA . ALA A 1 108 ? -19.637 5.853 21.358 1.00 97.50 108 ALA A CA 1
ATOM 851 C C . ALA A 1 108 ? -19.188 6.301 19.955 1.00 97.50 108 ALA A C 1
ATOM 853 O O . ALA A 1 108 ? -18.051 6.040 19.564 1.00 97.50 108 ALA A O 1
ATOM 854 N N . SER A 1 109 ? -20.025 7.040 19.216 1.00 98.00 109 SER A N 1
ATOM 855 C CA . SER A 1 109 ? -19.593 7.709 17.976 1.00 98.00 109 SER A CA 1
ATOM 856 C C . SER A 1 109 ? -18.597 8.837 18.273 1.00 98.00 109 SER A C 1
ATOM 858 O O . SER A 1 109 ? -17.649 9.035 17.520 1.00 98.00 109 SER A O 1
ATOM 860 N N . GLY A 1 110 ? -18.763 9.516 19.422 1.00 98.25 110 GLY A N 1
ATOM 861 C CA . GLY A 1 110 ? -17.797 10.340 20.176 1.00 98.25 110 GLY A CA 1
ATOM 862 C C . GLY A 1 110 ? -16.385 9.800 20.083 1.00 98.25 110 GLY A C 1
ATOM 863 O O . GLY A 1 110 ? -15.512 10.307 19.378 1.00 98.25 110 GLY A O 1
ATOM 864 N N . PHE A 1 111 ? -16.260 8.702 20.800 1.00 98.31 111 PHE A N 1
ATOM 865 C CA . PHE A 1 111 ? -15.083 7.900 20.992 1.00 98.31 111 PHE A CA 1
ATOM 866 C C . PHE A 1 111 ? -14.499 7.371 19.680 1.00 98.31 111 PHE A C 1
ATOM 868 O O . PHE A 1 111 ? -13.310 7.560 19.432 1.00 98.31 111 PHE A O 1
ATOM 875 N N . LEU A 1 112 ? -15.318 6.758 18.817 1.00 98.56 112 LEU A N 1
ATOM 876 C CA . LEU A 1 112 ? -14.834 6.211 17.550 1.00 98.56 112 LEU A CA 1
ATOM 877 C C . LEU A 1 112 ? -14.266 7.303 16.640 1.00 98.56 112 LEU A C 1
ATOM 879 O O . LEU A 1 112 ? -13.193 7.105 16.082 1.00 98.56 112 LEU A O 1
ATOM 883 N N . ALA A 1 113 ? -14.949 8.446 16.518 1.00 98.44 113 ALA A N 1
ATOM 884 C CA . ALA A 1 113 ? -14.472 9.561 15.705 1.00 98.44 113 ALA A CA 1
ATOM 885 C C . ALA A 1 113 ? -13.094 10.039 16.181 1.00 98.44 113 ALA A C 1
ATOM 887 O O . ALA A 1 113 ? -12.180 10.154 15.375 1.00 98.44 113 ALA A O 1
ATOM 888 N N . ALA A 1 114 ? -12.913 10.221 17.491 1.00 98.06 114 ALA A N 1
ATOM 889 C CA . ALA A 1 114 ? -11.614 10.595 18.041 1.00 98.06 114 ALA A CA 1
ATOM 890 C C . ALA A 1 114 ? -10.528 9.549 17.723 1.00 98.06 114 ALA A C 1
ATOM 892 O O . ALA A 1 114 ? -9.401 9.918 17.410 1.00 98.06 114 ALA A O 1
ATOM 893 N N . LEU A 1 115 ? -10.848 8.245 17.772 1.00 97.88 115 LEU A N 1
ATOM 894 C CA . LEU A 1 115 ? -9.876 7.187 17.460 1.00 97.88 115 LEU A CA 1
ATOM 895 C C . LEU A 1 115 ? -9.427 7.213 15.994 1.00 97.88 115 LEU A C 1
ATOM 897 O O . LEU A 1 115 ? -8.266 6.924 15.717 1.00 97.88 115 LEU A O 1
ATOM 901 N N . ILE A 1 116 ? -10.331 7.521 15.062 1.00 97.31 116 ILE A N 1
ATOM 902 C CA . ILE A 1 116 ? -10.047 7.493 13.618 1.00 97.31 116 ILE A CA 1
ATOM 903 C C . ILE A 1 116 ? -9.583 8.841 13.060 1.00 97.31 116 ILE A C 1
ATOM 905 O O . ILE A 1 116 ? -9.070 8.877 11.944 1.00 97.31 116 ILE A O 1
ATOM 909 N N . GLU A 1 117 ? -9.724 9.934 13.814 1.00 96.38 117 GLU A N 1
ATOM 910 C CA . GLU A 1 117 ? -9.298 11.274 13.399 1.00 96.38 117 GLU A CA 1
ATOM 911 C C . GLU A 1 117 ? -7.842 11.316 12.898 1.00 96.38 117 GLU A C 1
ATOM 913 O O . GLU A 1 117 ? -7.634 11.819 11.792 1.00 96.38 117 GLU A O 1
ATOM 918 N N . PRO A 1 118 ? -6.843 10.735 13.596 1.00 93.62 118 PRO A N 1
ATOM 919 C CA . PRO A 1 118 ? -5.456 10.774 13.126 1.00 93.62 118 PRO A CA 1
ATOM 920 C C . PRO A 1 118 ? -5.277 10.013 11.805 1.00 93.62 118 PRO A C 1
ATOM 922 O O . PRO A 1 118 ? -4.512 10.425 10.937 1.00 93.62 118 PRO A O 1
ATOM 925 N N . LEU A 1 119 ? -6.035 8.924 11.620 1.00 94.88 119 LEU A N 1
ATOM 926 C CA . LEU A 1 119 ? -5.997 8.110 10.405 1.00 94.88 119 LEU A CA 1
ATOM 927 C C . LEU A 1 119 ? -6.572 8.872 9.208 1.00 94.88 119 LEU A C 1
ATOM 929 O O . LEU A 1 119 ? -5.982 8.858 8.133 1.00 94.88 119 LEU A O 1
ATOM 933 N N . ILE A 1 120 ? -7.700 9.560 9.403 1.00 95.06 120 ILE A N 1
ATOM 934 C CA . ILE A 1 120 ? -8.360 10.363 8.365 1.00 95.06 120 ILE A CA 1
ATOM 935 C C . ILE A 1 120 ? -7.539 11.612 8.028 1.00 95.06 120 ILE A C 1
ATOM 937 O O . ILE A 1 120 ? -7.471 11.994 6.863 1.00 95.06 120 ILE A O 1
ATOM 941 N N . GLN A 1 121 ? -6.905 12.250 9.017 1.00 92.50 121 GLN A N 1
ATOM 942 C CA . GLN A 1 121 ? -6.046 13.414 8.780 1.00 92.50 121 GLN A CA 1
ATOM 943 C C . GLN A 1 121 ? -4.833 13.062 7.908 1.00 92.50 121 GLN A C 1
ATOM 945 O O . GLN A 1 121 ? -4.492 13.831 7.008 1.00 92.50 121 GLN A O 1
ATOM 950 N N . GLU A 1 122 ? -4.204 11.905 8.137 1.00 91.62 122 GLU A N 1
ATOM 951 C CA . GLU A 1 122 ? -3.109 11.425 7.285 1.00 91.62 122 GLU A CA 1
ATOM 952 C C . GLU A 1 122 ? -3.600 10.889 5.933 1.00 91.62 122 GLU A C 1
ATOM 954 O O . GLU A 1 122 ? -2.966 11.136 4.905 1.00 91.62 122 GLU A O 1
ATOM 959 N N . HIS A 1 123 ? -4.744 10.194 5.917 1.00 92.19 123 HIS A N 1
ATOM 960 C CA . HIS A 1 123 ? -5.307 9.550 4.728 1.00 92.19 123 HIS A CA 1
ATOM 961 C C . HIS A 1 123 ? -6.776 9.942 4.505 1.00 92.19 123 HIS A C 1
ATOM 963 O O . HIS A 1 123 ? -7.671 9.120 4.719 1.00 92.19 123 HIS A O 1
ATOM 969 N N . PRO A 1 124 ? -7.058 11.157 3.986 1.00 92.44 124 PRO A N 1
ATOM 970 C CA . PRO A 1 124 ? -8.431 11.611 3.725 1.00 92.44 124 PRO A CA 1
ATOM 971 C C . PRO A 1 124 ? -9.225 10.685 2.792 1.00 92.44 124 PRO A C 1
ATOM 973 O O . PRO A 1 124 ? -10.447 10.600 2.884 1.00 92.44 124 PRO A O 1
ATOM 976 N N . ARG A 1 125 ? -8.513 9.926 1.947 1.00 89.75 125 ARG A N 1
ATOM 977 C CA . ARG A 1 125 ? -9.063 8.903 1.047 1.00 89.75 125 ARG A CA 1
ATOM 978 C C . ARG A 1 125 ? -9.817 7.777 1.756 1.00 89.75 125 ARG A C 1
ATOM 980 O O . ARG A 1 125 ? -10.580 7.081 1.106 1.00 89.75 125 ARG A O 1
ATOM 987 N N . LEU A 1 126 ? -9.652 7.597 3.069 1.00 93.56 126 LEU A N 1
ATOM 988 C CA . LEU A 1 126 ? -10.470 6.660 3.851 1.00 93.56 126 LEU A CA 1
ATOM 989 C C . LEU A 1 126 ? -11.972 6.988 3.796 1.00 93.56 126 LEU A C 1
ATOM 991 O O . LEU A 1 126 ? -12.791 6.111 4.055 1.00 93.56 126 LEU A O 1
ATOM 995 N N . LEU A 1 127 ? -12.327 8.234 3.466 1.00 94.56 127 LEU A N 1
ATOM 996 C CA . LEU A 1 127 ? -13.705 8.712 3.331 1.00 94.56 127 LEU A CA 1
ATOM 997 C C . LEU A 1 127 ? -14.225 8.685 1.887 1.00 94.56 127 LEU A C 1
ATOM 999 O O . LEU A 1 127 ? -15.344 9.134 1.633 1.00 94.56 127 LEU A O 1
ATOM 1003 N N . GLU A 1 128 ? -13.410 8.197 0.953 1.00 90.81 128 GLU A N 1
ATOM 1004 C CA . GLU A 1 128 ? -13.690 8.202 -0.476 1.00 90.81 128 GLU A CA 1
ATOM 1005 C C . GLU A 1 128 ? -13.720 6.772 -1.026 1.00 90.81 128 GLU A C 1
ATOM 1007 O O . GLU A 1 128 ? -12.916 5.910 -0.666 1.00 90.81 128 GLU A O 1
ATOM 1012 N N . ASN A 1 129 ? -14.641 6.535 -1.951 1.00 84.12 129 ASN A N 1
ATOM 1013 C CA . ASN A 1 129 ? -14.765 5.297 -2.691 1.00 84.12 129 ASN A CA 1
ATOM 1014 C C . ASN A 1 129 ? -14.209 5.590 -4.079 1.00 84.12 129 ASN A C 1
ATOM 1016 O O . ASN A 1 129 ? -14.897 6.155 -4.931 1.00 84.12 129 ASN A O 1
ATOM 1020 N N . GLU A 1 130 ? -12.924 5.301 -4.288 1.00 72.56 130 GLU A N 1
ATOM 1021 C CA . GLU A 1 130 ? -12.327 5.511 -5.602 1.00 72.56 130 GLU A CA 1
ATOM 1022 C C . GLU A 1 130 ? -12.946 4.538 -6.608 1.00 72.56 130 GLU A C 1
ATOM 1024 O O . GLU A 1 130 ? -12.700 3.330 -6.575 1.00 72.56 130 GLU A O 1
ATOM 1029 N N . GLU A 1 131 ? -13.704 5.078 -7.564 1.00 74.94 131 GLU A N 1
ATOM 1030 C CA . GLU A 1 131 ? -13.994 4.353 -8.794 1.00 74.94 131 GLU A CA 1
ATOM 1031 C C . GLU A 1 131 ? -12.668 4.073 -9.508 1.00 74.94 131 GLU A C 1
ATOM 1033 O O . GLU A 1 131 ? -12.000 4.968 -10.030 1.00 74.94 131 GLU A O 1
ATOM 1038 N N . ILE A 1 132 ? -12.267 2.804 -9.513 1.00 78.25 132 ILE A N 1
ATOM 1039 C CA . ILE A 1 132 ? -11.037 2.376 -10.168 1.00 78.25 132 ILE A CA 1
ATOM 1040 C C . ILE A 1 132 ? -11.224 2.531 -11.681 1.00 78.25 132 ILE A C 1
ATOM 1042 O O . ILE A 1 132 ? -11.974 1.780 -12.310 1.00 78.25 132 ILE A O 1
ATOM 1046 N N . GLU A 1 133 ? -10.524 3.502 -12.278 1.00 82.12 133 GLU A N 1
ATOM 1047 C CA . GLU A 1 133 ? -10.558 3.703 -13.727 1.00 82.12 133 GLU A CA 1
ATOM 1048 C C . GLU A 1 133 ? -10.101 2.421 -14.455 1.00 82.12 133 GLU A C 1
ATOM 1050 O O . GLU A 1 133 ? -9.120 1.793 -14.034 1.00 82.12 133 GLU A O 1
ATOM 1055 N N . PRO A 1 134 ? -10.737 2.032 -15.575 1.00 81.25 134 PRO A N 1
ATOM 1056 C CA . PRO A 1 134 ? -10.328 0.859 -16.340 1.00 81.25 134 PRO A CA 1
ATOM 1057 C C . PRO A 1 134 ? -8.844 0.895 -16.730 1.00 81.25 134 PRO A C 1
ATOM 1059 O O . PRO A 1 134 ? -8.364 1.862 -17.321 1.00 81.25 134 PRO A O 1
ATOM 1062 N N . GLY A 1 135 ? -8.127 -0.191 -16.434 1.00 81.75 135 GLY A N 1
ATOM 1063 C CA . GLY A 1 135 ? -6.691 -0.315 -16.703 1.00 81.75 135 GLY A CA 1
ATOM 1064 C C . GLY A 1 135 ? -5.783 0.300 -15.636 1.00 81.75 135 GLY A C 1
ATOM 1065 O O . GLY A 1 135 ? -4.566 0.269 -15.811 1.00 81.75 135 GLY A O 1
ATOM 1066 N N . SER A 1 136 ? -6.338 0.852 -14.552 1.00 87.50 136 SER A N 1
ATOM 1067 C CA . SER A 1 136 ? -5.548 1.244 -13.382 1.00 87.50 136 SER A CA 1
ATOM 1068 C C . SER A 1 136 ? -4.916 0.034 -12.714 1.00 87.50 136 SER A C 1
ATOM 1070 O O . SER A 1 136 ? -5.502 -1.047 -12.669 1.00 87.50 136 SER A O 1
ATOM 1072 N N . ILE A 1 137 ? -3.738 0.250 -12.137 1.00 88.12 137 ILE A N 1
ATOM 1073 C CA . ILE A 1 137 ? -3.082 -0.756 -11.307 1.00 88.12 137 ILE A CA 1
ATOM 1074 C C . ILE A 1 137 ? -3.588 -0.563 -9.887 1.00 88.12 137 ILE A C 1
ATOM 1076 O O . ILE A 1 137 ? -3.346 0.489 -9.298 1.00 88.12 137 ILE A O 1
ATOM 1080 N N . SER A 1 138 ? -4.257 -1.569 -9.338 1.00 85.38 138 SER A N 1
ATOM 1081 C CA . SER A 1 138 ? -4.788 -1.524 -7.977 1.00 85.38 138 SER A CA 1
ATOM 1082 C C . SER A 1 138 ? -4.143 -2.590 -7.109 1.00 85.38 138 SER A C 1
ATOM 1084 O O . SER A 1 138 ? -3.938 -3.724 -7.545 1.00 85.38 138 SER A O 1
ATOM 1086 N N . PHE A 1 139 ? -3.827 -2.221 -5.876 1.00 85.38 139 PHE A N 1
ATOM 1087 C CA . PHE A 1 139 ? -3.318 -3.135 -4.866 1.00 85.38 139 PHE A CA 1
ATOM 1088 C C . PHE A 1 139 ? -3.857 -2.750 -3.493 1.00 85.38 139 PHE A C 1
ATOM 1090 O O . PHE A 1 139 ? -4.104 -1.581 -3.210 1.00 85.38 139 PHE A O 1
ATOM 1097 N N . GLU A 1 140 ? -4.021 -3.754 -2.642 1.00 87.19 140 GLU A N 1
ATOM 1098 C CA . GLU A 1 140 ? -4.397 -3.560 -1.248 1.00 87.19 140 GLU A CA 1
ATOM 1099 C C . GLU A 1 140 ? -3.151 -3.220 -0.431 1.00 87.19 140 GLU A C 1
ATOM 1101 O O . GLU A 1 140 ? -2.132 -3.915 -0.516 1.00 87.19 140 GLU A O 1
ATOM 1106 N N . ALA A 1 141 ? -3.229 -2.150 0.354 1.00 89.00 141 ALA A N 1
ATOM 1107 C CA . ALA A 1 141 ? -2.193 -1.763 1.296 1.00 89.00 141 ALA A CA 1
ATOM 1108 C C . ALA A 1 141 ? -2.756 -1.790 2.716 1.00 89.00 141 ALA A C 1
ATOM 1110 O O . ALA A 1 141 ? -3.831 -1.258 2.983 1.00 89.00 141 ALA A O 1
ATOM 1111 N N . ASN A 1 142 ? -2.019 -2.390 3.647 1.00 91.19 142 ASN A N 1
ATOM 1112 C CA . ASN A 1 142 ? -2.412 -2.352 5.045 1.00 91.19 142 ASN A CA 1
ATOM 1113 C C . ASN 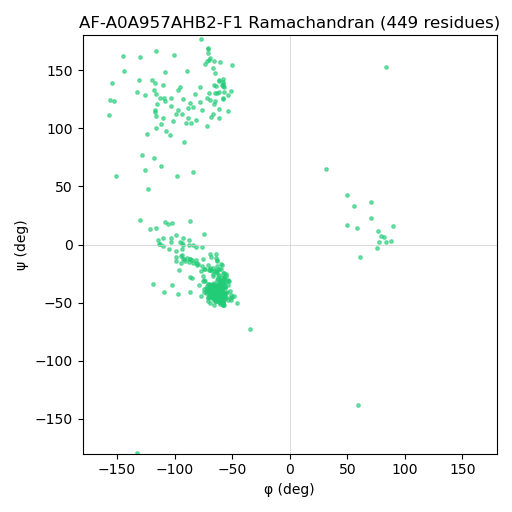A 1 142 ? -2.250 -0.915 5.567 1.00 91.19 142 ASN A C 1
ATOM 1115 O O . ASN A 1 142 ? -1.160 -0.348 5.464 1.00 91.19 142 ASN A O 1
ATOM 1119 N N . LEU A 1 143 ? -3.315 -0.329 6.122 1.00 92.50 143 LEU A N 1
ATOM 1120 C CA . LEU A 1 143 ? -3.327 1.057 6.594 1.00 92.50 143 LEU A CA 1
ATOM 1121 C C . LEU A 1 143 ? -2.180 1.332 7.576 1.00 92.50 143 LEU A C 1
ATOM 1123 O O . LEU A 1 143 ? -1.562 2.393 7.514 1.00 92.50 143 LEU A O 1
ATOM 1127 N N . ARG A 1 144 ? -1.815 0.351 8.408 1.00 91.06 144 ARG A N 1
ATOM 1128 C CA . ARG A 1 144 ? -0.679 0.452 9.334 1.00 91.06 144 ARG A CA 1
ATOM 1129 C C . ARG A 1 144 ? 0.657 0.785 8.667 1.00 91.06 144 ARG A C 1
ATOM 1131 O O . ARG A 1 144 ? 1.503 1.393 9.312 1.00 91.06 144 ARG A O 1
ATOM 1138 N N . ASP A 1 145 ? 0.858 0.371 7.417 1.00 87.88 145 ASP A N 1
ATOM 1139 C CA . ASP A 1 145 ? 2.100 0.589 6.666 1.00 87.88 145 ASP A CA 1
ATOM 1140 C C . ASP A 1 145 ? 2.104 1.946 5.943 1.00 87.88 145 ASP A C 1
ATOM 1142 O O . ASP A 1 145 ? 3.144 2.389 5.454 1.00 87.88 145 ASP A O 1
ATOM 1146 N N . LEU A 1 146 ? 0.944 2.607 5.871 1.00 88.94 146 LEU A N 1
ATOM 1147 C CA . LEU A 1 146 ? 0.759 3.903 5.221 1.00 88.94 146 LEU A CA 1
ATOM 1148 C C . LEU A 1 146 ? 0.863 5.081 6.198 1.00 88.94 146 LEU A C 1
ATOM 1150 O O . LEU A 1 146 ? 1.024 6.220 5.759 1.00 88.94 146 LEU A O 1
ATOM 1154 N N . ILE A 1 147 ? 0.772 4.825 7.503 1.00 90.19 147 ILE A N 1
ATOM 1155 C CA . ILE A 1 147 ? 0.869 5.850 8.548 1.00 90.19 147 ILE A CA 1
ATOM 1156 C C . ILE A 1 147 ? 2.315 6.338 8.662 1.00 90.19 147 ILE A C 1
ATOM 1158 O O . ILE A 1 147 ? 3.238 5.541 8.853 1.00 90.19 147 ILE A O 1
ATOM 1162 N N . GLN A 1 148 ? 2.517 7.651 8.562 1.00 87.81 148 GLN A N 1
ATOM 1163 C CA . GLN A 1 148 ? 3.852 8.251 8.589 1.00 87.81 148 GLN A CA 1
ATOM 1164 C C . GLN A 1 148 ? 4.426 8.307 10.009 1.00 87.81 148 GLN A C 1
ATOM 1166 O O . GLN A 1 148 ? 5.593 7.950 10.200 1.00 87.81 148 GLN A O 1
ATOM 1171 N N . ASP A 1 149 ? 3.620 8.709 10.999 1.00 90.44 149 ASP A N 1
ATOM 1172 C CA . ASP A 1 149 ? 4.029 8.802 12.407 1.00 90.44 149 ASP A CA 1
ATOM 1173 C C . ASP A 1 149 ? 3.209 7.853 13.296 1.00 90.44 149 ASP A C 1
ATOM 1175 O O . ASP A 1 149 ? 2.330 8.242 14.067 1.00 90.44 149 ASP A O 1
ATOM 1179 N N . ILE A 1 150 ? 3.519 6.552 13.195 1.00 92.06 150 ILE A N 1
ATOM 1180 C CA . ILE A 1 150 ? 2.912 5.526 14.061 1.00 92.06 150 ILE A CA 1
ATOM 1181 C C . ILE A 1 150 ? 3.038 5.887 15.555 1.00 92.06 150 ILE A C 1
ATOM 1183 O O . ILE A 1 150 ? 2.045 5.740 16.268 1.00 92.06 150 ILE A O 1
ATOM 1187 N N . PRO A 1 151 ? 4.201 6.326 16.084 1.00 95.00 151 PRO A N 1
ATOM 1188 C CA . PRO A 1 151 ? 4.298 6.720 17.488 1.00 95.00 151 PRO A CA 1
ATOM 1189 C C . PRO A 1 151 ? 3.265 7.771 17.911 1.00 95.00 151 PRO A C 1
ATOM 1191 O O . PRO A 1 151 ? 2.612 7.578 18.937 1.00 95.00 151 PRO A O 1
ATOM 1194 N N . GLU A 1 152 ? 3.094 8.847 17.142 1.00 94.88 152 GLU A N 1
ATOM 1195 C CA . GLU A 1 152 ? 2.124 9.898 17.460 1.00 94.88 152 GLU A CA 1
ATOM 1196 C C . GLU A 1 152 ? 0.679 9.384 17.386 1.00 94.88 152 GLU A C 1
ATOM 1198 O O . GLU A 1 152 ? -0.084 9.575 18.338 1.00 94.88 152 GLU A O 1
ATOM 1203 N N . ALA A 1 153 ? 0.326 8.638 16.334 1.00 94.25 153 ALA A N 1
ATOM 1204 C CA . ALA A 1 153 ? -1.008 8.055 16.187 1.00 94.25 153 ALA A CA 1
ATOM 1205 C C . ALA A 1 153 ? -1.378 7.136 17.369 1.00 94.25 153 ALA A C 1
ATOM 1207 O O . ALA A 1 153 ? -2.465 7.245 17.940 1.00 94.25 153 ALA A O 1
ATOM 1208 N N . ILE A 1 154 ? -0.459 6.262 17.800 1.00 96.25 154 ILE A N 1
ATOM 1209 C CA . ILE A 1 154 ? -0.690 5.345 18.930 1.00 96.25 154 ILE A CA 1
ATOM 1210 C C . ILE A 1 154 ? -0.783 6.094 20.262 1.00 96.25 154 ILE A C 1
ATOM 1212 O O . ILE A 1 154 ? -1.589 5.723 21.119 1.00 96.25 154 ILE A O 1
ATOM 1216 N N . GLU A 1 155 ? 0.013 7.148 20.451 1.00 96.25 155 GLU A N 1
ATOM 1217 C CA . GLU A 1 155 ? -0.037 7.977 21.658 1.00 96.25 155 GLU A CA 1
ATOM 1218 C C . GLU A 1 155 ? -1.365 8.732 21.793 1.00 96.25 155 GLU A C 1
ATOM 1220 O O . GLU A 1 155 ? -1.890 8.839 22.902 1.00 96.25 155 GLU A O 1
ATOM 1225 N N . GLN A 1 156 ? -1.937 9.205 20.686 1.00 95.38 156 GLN A N 1
ATOM 1226 C CA . GLN A 1 156 ? -3.267 9.816 20.681 1.00 95.38 156 GLN A CA 1
ATOM 1227 C C . GLN A 1 156 ? -4.355 8.762 20.946 1.00 95.38 156 GLN A C 1
ATOM 1229 O O . GLN A 1 156 ? -5.148 8.914 21.878 1.00 95.38 156 GLN A O 1
ATOM 1234 N N . MET A 1 157 ? -4.334 7.637 20.216 1.00 96.44 157 MET A N 1
ATOM 1235 C CA . MET A 1 157 ? -5.296 6.536 20.382 1.00 96.44 157 MET A CA 1
ATOM 1236 C C . MET A 1 157 ? -5.367 6.003 21.815 1.00 96.44 157 MET A C 1
ATOM 1238 O O . MET A 1 157 ? -6.456 5.730 22.319 1.00 96.44 157 MET A O 1
ATOM 1242 N N . MET A 1 158 ? -4.226 5.872 22.499 1.00 95.81 158 MET A N 1
ATOM 1243 C CA . MET A 1 158 ? -4.204 5.339 23.863 1.00 95.81 158 MET A CA 1
ATOM 1244 C C . MET A 1 158 ? -4.815 6.284 24.907 1.00 95.81 158 MET A C 1
ATOM 1246 O O . MET A 1 158 ? -5.207 5.818 25.973 1.00 95.81 158 MET A O 1
ATOM 1250 N N . GLN A 1 159 ? -4.887 7.592 24.640 1.00 95.81 159 GLN A N 1
ATOM 1251 C CA . GLN A 1 159 ? -5.427 8.580 25.584 1.00 95.81 159 GLN A CA 1
ATOM 1252 C C . GLN A 1 159 ? -6.951 8.692 25.501 1.00 95.81 159 GLN A C 1
ATOM 1254 O O . GLN A 1 159 ? -7.605 8.981 26.501 1.00 95.81 159 GLN A O 1
ATOM 1259 N N . ILE A 1 160 ? -7.525 8.424 24.330 1.00 97.44 160 ILE A N 1
ATOM 1260 C CA . ILE A 1 160 ? -8.950 8.627 24.047 1.00 97.44 160 ILE A CA 1
ATOM 1261 C C . ILE A 1 160 ? -9.882 7.841 24.995 1.00 97.44 160 ILE A C 1
ATOM 1263 O O . ILE A 1 160 ? -10.855 8.427 25.469 1.00 97.44 160 ILE A O 1
ATOM 1267 N N . PRO A 1 161 ? -9.605 6.574 25.372 1.00 97.38 161 PRO A N 1
ATOM 1268 C CA . PRO A 1 161 ? -10.427 5.850 26.347 1.00 97.38 161 PRO A CA 1
ATOM 1269 C C . PRO A 1 161 ? -10.547 6.514 27.728 1.00 97.38 161 PRO A C 1
ATOM 1271 O O . PRO A 1 161 ? -11.454 6.152 28.476 1.00 97.38 161 PRO A O 1
ATOM 1274 N N . PHE A 1 162 ? -9.661 7.456 28.074 1.00 96.44 162 PHE A N 1
ATOM 1275 C CA . PHE A 1 162 ? -9.640 8.183 29.352 1.00 96.44 162 PHE A CA 1
ATOM 1276 C C . PHE A 1 162 ? -10.407 9.513 29.314 1.00 96.44 162 PHE A C 1
ATOM 1278 O O . PHE A 1 162 ? -10.360 10.266 30.288 1.00 96.44 162 PHE A O 1
ATOM 1285 N N . ALA A 1 163 ? -11.095 9.818 28.211 1.00 96.12 163 ALA A N 1
ATOM 1286 C CA . ALA A 1 163 ? -11.910 11.020 28.085 1.00 96.12 163 ALA A CA 1
ATOM 1287 C C . ALA A 1 163 ? -12.992 11.073 29.195 1.00 96.12 163 ALA A C 1
ATOM 1289 O O . ALA A 1 163 ? -13.748 10.104 29.344 1.00 96.12 163 ALA A O 1
ATOM 1290 N N . PRO A 1 164 ? -13.087 12.168 29.982 1.00 95.00 164 PRO A N 1
ATOM 1291 C CA . PRO A 1 164 ? -14.033 12.279 31.098 1.00 95.00 164 PRO A CA 1
ATOM 1292 C C . PRO A 1 164 ? -15.500 12.079 30.699 1.00 95.00 164 PRO A C 1
ATOM 1294 O O . PRO A 1 164 ? -16.308 11.619 31.502 1.00 95.00 164 PRO A O 1
ATOM 1297 N N . GLU A 1 165 ? -15.852 12.400 29.455 1.00 93.81 165 GLU A N 1
ATOM 1298 C CA . GLU A 1 165 ? -17.209 12.280 28.920 1.00 93.81 165 GLU A CA 1
ATOM 1299 C C . GLU A 1 165 ? -17.678 10.818 28.811 1.00 93.81 165 GLU A C 1
ATOM 1301 O O . GLU A 1 165 ? -18.878 10.564 28.779 1.00 93.81 165 GLU A O 1
ATOM 1306 N N . LEU A 1 166 ? -16.756 9.848 28.787 1.00 93.44 166 LEU A N 1
ATOM 1307 C CA . LEU A 1 166 ? -17.065 8.414 28.682 1.00 93.44 166 LEU A CA 1
ATOM 1308 C C . LEU A 1 166 ? -17.316 7.750 30.046 1.00 93.44 166 LEU A C 1
ATOM 1310 O O . LEU A 1 166 ? -17.845 6.636 30.106 1.00 93.44 166 LEU A O 1
ATOM 1314 N N . GLU A 1 167 ? -16.942 8.415 31.144 1.00 89.69 167 GLU A N 1
ATOM 1315 C CA . GLU A 1 167 ? -17.052 7.878 32.505 1.00 89.69 167 GLU A CA 1
ATOM 1316 C C . GLU A 1 167 ? -18.497 7.654 32.984 1.00 89.69 167 GLU A C 1
ATOM 1318 O O . GLU A 1 167 ? -18.737 6.593 33.567 1.00 89.69 167 GLU A O 1
ATOM 1323 N N . PRO A 1 168 ? -19.474 8.557 32.736 1.00 89.69 168 PRO A N 1
ATOM 1324 C CA . PRO A 1 168 ? -20.837 8.406 33.253 1.00 89.69 168 PRO A CA 1
ATOM 1325 C C . PRO A 1 168 ? -21.531 7.104 32.836 1.00 89.69 168 PRO A C 1
ATOM 1327 O O . PRO A 1 168 ? -22.282 6.535 33.625 1.00 89.69 168 PRO A O 1
ATOM 1330 N N . LEU A 1 169 ? -21.252 6.614 31.623 1.00 92.06 169 LEU A N 1
ATOM 1331 C CA . LEU A 1 169 ? -21.806 5.363 31.088 1.00 92.06 169 LEU A CA 1
ATOM 1332 C C . LEU A 1 169 ? -20.811 4.192 31.116 1.00 92.06 169 LEU A C 1
ATOM 1334 O O . LEU A 1 169 ? -21.145 3.096 30.667 1.00 92.06 169 LEU A O 1
ATOM 1338 N N . ALA A 1 170 ? -19.599 4.403 31.643 1.00 92.31 170 ALA A N 1
ATOM 1339 C CA . ALA A 1 170 ? -18.547 3.392 31.756 1.00 92.31 170 ALA A CA 1
ATOM 1340 C C . ALA A 1 170 ? -18.285 2.620 30.440 1.00 92.31 170 ALA A C 1
ATOM 1342 O O . ALA A 1 170 ? -18.106 1.399 30.437 1.00 92.31 170 ALA A O 1
ATOM 1343 N N . LEU A 1 171 ? -18.261 3.332 29.305 1.00 94.31 171 LEU A N 1
ATOM 1344 C CA . LEU A 1 171 ? -18.158 2.712 27.976 1.00 94.31 171 LEU A CA 1
ATOM 1345 C C . LEU A 1 171 ? -16.788 2.078 27.695 1.00 94.31 171 LEU A C 1
ATOM 1347 O O . LEU A 1 171 ? -16.711 1.211 26.832 1.00 94.31 171 LEU A O 1
ATOM 1351 N N . THR A 1 172 ? -15.729 2.490 28.399 1.00 96.62 172 THR A N 1
ATOM 1352 C CA . THR A 1 172 ? -14.325 2.148 28.089 1.00 96.62 172 THR A CA 1
ATOM 1353 C C . THR A 1 172 ? -13.528 1.615 29.289 1.00 96.62 172 THR A C 1
ATOM 1355 O O . THR A 1 172 ? -12.299 1.705 29.322 1.00 96.62 172 THR A O 1
ATOM 1358 N N . THR A 1 173 ? -14.193 1.099 30.329 1.00 94.31 173 THR A N 1
ATOM 1359 C CA . THR A 1 173 ? -13.516 0.698 31.577 1.00 94.31 173 THR A CA 1
ATOM 1360 C C . THR A 1 173 ? -12.434 -0.358 31.356 1.00 94.31 173 THR A C 1
ATOM 1362 O O . THR A 1 173 ? -11.317 -0.183 31.840 1.00 94.31 173 THR A O 1
ATOM 1365 N N . ARG A 1 174 ? -12.727 -1.435 30.618 1.00 95.56 174 ARG A N 1
ATOM 1366 C CA . ARG A 1 174 ? -11.758 -2.526 30.413 1.00 95.56 174 ARG A CA 1
ATOM 1367 C C . ARG A 1 174 ? -10.612 -2.084 29.508 1.00 95.56 174 ARG A C 1
ATOM 1369 O O . ARG A 1 174 ? -9.471 -2.499 29.705 1.00 95.56 174 ARG A O 1
ATOM 1376 N N . LEU A 1 175 ? -10.893 -1.218 28.534 1.00 97.75 175 LEU A N 1
ATOM 1377 C CA . LEU A 1 175 ? -9.895 -0.606 27.662 1.00 97.75 175 LEU A CA 1
ATOM 1378 C C . LEU A 1 175 ? -8.905 0.216 28.484 1.00 97.75 175 LEU A C 1
ATOM 1380 O O . LEU A 1 175 ? -7.700 0.034 28.323 1.00 97.75 175 LEU A O 1
ATOM 1384 N N . ARG A 1 176 ? -9.397 1.067 29.394 1.00 96.25 176 ARG A N 1
ATOM 1385 C CA . ARG A 1 176 ? -8.553 1.868 30.294 1.00 96.25 176 ARG A CA 1
ATOM 1386 C C . ARG A 1 176 ? -7.633 0.983 31.129 1.00 96.25 176 ARG A C 1
ATOM 1388 O O . ARG A 1 176 ? -6.422 1.174 31.082 1.00 96.25 176 ARG A O 1
ATOM 1395 N N . GLU A 1 177 ? -8.184 -0.025 31.804 1.00 94.69 177 GLU A N 1
ATOM 1396 C CA . GLU A 1 177 ? -7.409 -0.970 32.623 1.00 94.69 177 GLU A CA 1
ATOM 1397 C C . GLU A 1 177 ? -6.314 -1.671 31.805 1.00 94.69 177 GLU A C 1
ATOM 1399 O O . GLU A 1 177 ? -5.161 -1.790 32.235 1.00 94.69 177 GLU A O 1
ATOM 1404 N N . ARG A 1 178 ? -6.649 -2.120 30.588 1.00 96.62 178 ARG A N 1
ATOM 1405 C CA . ARG A 1 178 ? -5.690 -2.803 29.718 1.00 96.62 178 ARG A CA 1
ATOM 1406 C C . ARG A 1 178 ? -4.608 -1.868 29.186 1.00 96.62 178 ARG A C 1
ATOM 1408 O O . ARG A 1 178 ? -3.451 -2.280 29.106 1.00 96.62 178 ARG A O 1
ATOM 1415 N N . ILE A 1 179 ? -4.958 -0.636 28.832 1.00 96.38 179 ILE A N 1
ATOM 1416 C CA . ILE A 1 179 ? -4.008 0.365 28.336 1.00 96.38 179 ILE A CA 1
ATOM 1417 C C . ILE A 1 179 ? -3.077 0.835 29.458 1.00 96.38 179 ILE A C 1
ATOM 1419 O O . ILE A 1 179 ? -1.874 0.944 29.226 1.00 96.38 179 ILE A O 1
ATOM 1423 N N . GLU A 1 180 ? -3.581 1.039 30.679 1.00 94.00 180 GLU A N 1
ATOM 1424 C CA . GLU A 1 180 ? -2.746 1.322 31.856 1.00 94.00 180 GLU A CA 1
ATOM 1425 C C . GLU A 1 180 ? -1.747 0.188 32.107 1.00 94.00 180 GLU A C 1
ATOM 1427 O O . GLU A 1 180 ? -0.548 0.436 32.273 1.00 94.00 180 GLU A O 1
ATOM 1432 N N . TYR A 1 181 ? -2.215 -1.064 32.051 1.00 93.50 181 TYR A N 1
ATOM 1433 C CA . TYR A 1 181 ? -1.348 -2.236 32.153 1.00 93.50 181 TYR A CA 1
ATOM 1434 C C . TYR A 1 181 ? -0.264 -2.239 31.064 1.00 93.50 181 TYR A C 1
ATOM 1436 O O . TYR A 1 181 ? 0.922 -2.390 31.365 1.00 93.50 181 TYR A O 1
ATOM 1444 N N . ASN A 1 182 ? -0.644 -2.038 29.802 1.00 95.06 182 ASN A N 1
ATOM 1445 C CA . ASN A 1 182 ? 0.291 -2.025 28.679 1.00 95.06 182 ASN A CA 1
ATOM 1446 C C . ASN A 1 182 ? 1.324 -0.893 28.803 1.00 95.06 182 ASN A C 1
ATOM 1448 O O . ASN A 1 182 ? 2.516 -1.127 28.602 1.00 95.06 182 ASN A O 1
ATOM 1452 N N . LEU A 1 183 ? 0.897 0.313 29.197 1.00 93.81 183 LEU A N 1
ATOM 1453 C CA . LEU A 1 183 ? 1.782 1.451 29.442 1.00 93.81 183 LEU A CA 1
ATOM 1454 C C . LEU A 1 183 ? 2.795 1.135 30.547 1.00 93.81 183 LEU A C 1
ATOM 1456 O O . LEU A 1 183 ? 3.984 1.418 30.377 1.00 93.81 183 LEU A O 1
ATOM 1460 N N . ALA A 1 184 ? 2.362 0.525 31.653 1.00 91.62 184 ALA A N 1
ATOM 1461 C CA . ALA A 1 184 ? 3.259 0.121 32.733 1.00 91.62 184 ALA A CA 1
ATOM 1462 C C . ALA A 1 184 ? 4.323 -0.872 32.231 1.00 91.62 184 ALA A C 1
ATOM 1464 O O . ALA A 1 184 ? 5.517 -0.658 32.456 1.00 91.62 184 ALA A O 1
ATOM 1465 N N . ILE A 1 185 ? 3.917 -1.898 31.473 1.00 91.88 185 ILE A N 1
ATOM 1466 C CA . ILE A 1 185 ? 4.833 -2.892 30.891 1.00 91.88 185 ILE A CA 1
ATOM 1467 C C . ILE A 1 185 ? 5.805 -2.254 29.889 1.00 91.88 185 ILE A C 1
ATOM 1469 O O . ILE A 1 185 ? 7.017 -2.444 30.004 1.00 91.88 185 ILE A O 1
ATOM 1473 N N . ALA A 1 186 ? 5.316 -1.446 28.944 1.00 92.44 186 ALA A N 1
ATOM 1474 C CA . ALA A 1 186 ? 6.152 -0.758 27.955 1.00 92.44 186 ALA A CA 1
ATOM 1475 C C . ALA A 1 186 ? 7.134 0.242 28.601 1.00 92.44 186 ALA A C 1
ATOM 1477 O O . ALA A 1 186 ? 8.209 0.531 28.063 1.00 92.44 186 ALA A O 1
ATOM 1478 N N . SER A 1 187 ? 6.800 0.734 29.796 1.00 91.25 187 SER A N 1
ATOM 1479 C CA . SER A 1 187 ? 7.656 1.604 30.609 1.00 91.25 187 SER A CA 1
ATOM 1480 C C . SER A 1 187 ? 8.712 0.848 31.427 1.00 91.25 187 SER A C 1
ATOM 1482 O O . SER A 1 187 ? 9.545 1.484 32.075 1.00 91.25 187 SER A O 1
ATOM 1484 N N . GLY A 1 188 ? 8.734 -0.489 31.366 1.00 87.81 188 GLY A N 1
ATOM 1485 C CA . GLY A 1 188 ? 9.657 -1.349 32.113 1.00 87.81 188 GLY A CA 1
ATOM 1486 C C . GLY A 1 188 ? 9.148 -1.776 33.494 1.00 87.81 188 GLY A C 1
ATOM 1487 O O . GLY A 1 188 ? 9.950 -2.207 34.321 1.00 87.81 188 GLY A O 1
ATOM 1488 N N . GLY A 1 189 ? 7.846 -1.630 33.752 1.00 84.94 189 GLY A N 1
ATOM 1489 C CA . GLY A 1 189 ? 7.184 -2.149 34.944 1.00 84.94 189 GLY A CA 1
ATOM 1490 C C . GLY A 1 189 ? 7.063 -3.676 34.944 1.00 84.94 189 GLY A C 1
ATOM 1491 O O . GLY A 1 189 ? 7.236 -4.352 33.928 1.00 84.94 189 GLY A O 1
ATOM 1492 N N . VAL A 1 190 ? 6.765 -4.224 36.115 1.00 82.25 190 VAL A N 1
ATOM 1493 C CA . VAL A 1 190 ? 6.537 -5.647 36.365 1.00 82.25 190 VAL A CA 1
ATOM 1494 C C . VAL A 1 190 ? 5.038 -5.938 36.297 1.00 82.25 190 VAL A C 1
ATOM 1496 O O . VAL A 1 190 ? 4.220 -5.211 36.858 1.00 82.25 190 VAL A O 1
ATOM 1499 N N . ALA A 1 191 ? 4.665 -7.031 35.628 1.00 77.00 191 ALA A N 1
ATOM 1500 C CA . ALA A 1 191 ? 3.274 -7.463 35.548 1.00 77.00 191 ALA A CA 1
ATOM 1501 C C . ALA A 1 191 ? 2.680 -7.696 36.948 1.00 77.00 191 ALA A C 1
ATOM 1503 O O . ALA A 1 191 ? 3.213 -8.484 37.728 1.00 77.00 191 ALA A O 1
ATOM 1504 N N . GLY A 1 192 ? 1.557 -7.034 37.237 1.00 70.75 192 GLY A N 1
ATOM 1505 C CA . GLY A 1 192 ? 0.864 -7.131 38.525 1.00 70.75 192 GLY A CA 1
ATOM 1506 C C . GLY A 1 192 ? 1.341 -6.145 39.597 1.00 70.75 192 GLY A C 1
ATOM 1507 O O . GLY A 1 192 ? 0.819 -6.195 40.706 1.00 70.75 192 GLY A O 1
ATOM 1508 N N . ASP A 1 193 ? 2.284 -5.250 39.281 1.00 75.88 193 ASP A N 1
ATOM 1509 C CA . ASP A 1 193 ? 2.725 -4.167 40.169 1.00 75.88 193 ASP A CA 1
ATOM 1510 C C . ASP A 1 193 ? 2.569 -2.799 39.466 1.00 75.88 193 ASP A C 1
ATOM 1512 O O . ASP A 1 193 ? 3.460 -2.397 38.706 1.00 75.88 193 ASP A O 1
ATOM 1516 N N . PRO A 1 194 ? 1.447 -2.082 39.688 1.00 61.25 194 PRO A N 1
ATOM 1517 C CA . PRO A 1 194 ? 1.157 -0.796 39.045 1.00 61.25 194 PRO A CA 1
ATOM 1518 C C . PRO A 1 194 ? 2.200 0.293 39.338 1.00 61.25 194 PRO A C 1
ATOM 1520 O O . PRO A 1 194 ? 2.425 1.166 38.502 1.00 61.25 194 PRO A O 1
ATOM 1523 N N . ASP A 1 195 ? 2.877 0.213 40.488 1.00 69.81 195 ASP A N 1
ATOM 1524 C CA . ASP A 1 195 ? 3.829 1.226 40.964 1.00 69.81 195 ASP A CA 1
ATOM 1525 C C . ASP A 1 195 ? 5.284 0.916 40.565 1.00 69.81 195 ASP A C 1
ATOM 1527 O O . ASP A 1 195 ? 6.206 1.699 40.819 1.00 69.81 195 ASP A O 1
ATOM 1531 N N . SER A 1 196 ? 5.521 -0.233 39.925 1.00 71.94 196 SER A N 1
ATOM 1532 C CA . SER A 1 196 ? 6.868 -0.692 39.560 1.00 71.94 196 SER A CA 1
ATOM 1533 C C . SER A 1 196 ? 7.555 0.180 38.499 1.00 71.94 196 SER A C 1
ATOM 1535 O O . SER A 1 196 ? 8.790 0.245 38.449 1.00 71.94 196 SER A O 1
ATOM 1537 N N . ALA A 1 197 ? 6.787 0.883 37.662 1.00 67.62 197 ALA A N 1
ATOM 1538 C CA . ALA A 1 197 ? 7.314 1.799 36.658 1.00 67.62 197 ALA A CA 1
ATOM 1539 C C . ALA A 1 197 ? 7.499 3.209 37.250 1.00 67.62 197 ALA A C 1
ATOM 1541 O O . ALA A 1 197 ? 6.544 3.945 37.468 1.00 67.62 197 ALA A O 1
ATOM 1542 N N . ARG A 1 198 ? 8.753 3.641 37.456 1.00 66.94 198 ARG A N 1
ATOM 1543 C CA . ARG A 1 198 ? 9.056 4.971 38.035 1.00 66.94 198 ARG A CA 1
ATOM 1544 C C . ARG A 1 198 ? 8.645 6.155 37.151 1.00 66.94 198 ARG A C 1
ATOM 1546 O O . ARG A 1 198 ? 8.546 7.275 37.649 1.00 66.94 198 ARG A O 1
ATOM 1553 N N . THR A 1 199 ? 8.499 5.959 35.840 1.00 82.38 199 THR A N 1
ATOM 1554 C CA . THR A 1 199 ? 8.104 7.019 34.898 1.00 82.38 199 THR A CA 1
ATOM 1555 C C . THR A 1 199 ? 7.456 6.405 33.654 1.00 82.38 199 THR A C 1
ATOM 1557 O O . THR A 1 199 ? 8.112 5.586 33.004 1.00 82.38 199 THR A O 1
ATOM 1560 N N . PRO A 1 200 ? 6.219 6.796 33.289 1.00 86.88 200 PRO A N 1
ATOM 1561 C CA . PRO A 1 200 ? 5.572 6.299 32.082 1.00 86.88 200 PRO A CA 1
ATOM 1562 C C . PRO A 1 200 ? 6.325 6.766 30.828 1.00 86.88 200 PRO A C 1
ATOM 1564 O O . PRO A 1 200 ? 6.644 7.948 30.673 1.00 86.88 200 PRO A O 1
ATOM 1567 N N . LYS A 1 201 ? 6.617 5.829 29.925 1.00 93.12 201 LYS A N 1
ATOM 1568 C CA . LYS A 1 201 ? 7.195 6.081 28.602 1.00 93.12 201 LYS A CA 1
ATOM 1569 C C . LYS A 1 201 ? 6.090 5.996 27.564 1.00 93.12 201 LYS A C 1
ATOM 1571 O O . LYS A 1 201 ? 5.634 4.902 27.242 1.00 93.12 201 LYS A O 1
ATOM 1576 N N . LEU A 1 202 ? 5.685 7.145 27.043 1.00 95.00 202 LEU A N 1
ATOM 1577 C CA . LEU A 1 202 ? 4.709 7.227 25.959 1.00 95.00 202 LEU A CA 1
ATOM 1578 C C . LEU A 1 202 ? 5.322 6.760 24.622 1.00 95.00 202 LEU A C 1
ATOM 1580 O O . LEU A 1 202 ? 6.555 6.786 24.500 1.00 95.00 202 LEU A O 1
ATOM 1584 N N . PRO A 1 203 ? 4.505 6.340 23.637 1.00 95.69 203 PRO A N 1
ATOM 1585 C CA . PRO A 1 203 ? 4.978 5.836 22.347 1.00 95.69 203 PRO A CA 1
ATOM 1586 C C . PRO A 1 203 ? 5.984 6.755 21.638 1.00 95.69 203 PRO A C 1
ATOM 1588 O O . PRO A 1 203 ? 7.033 6.276 21.212 1.00 95.69 203 PRO A O 1
ATOM 1591 N N . THR A 1 204 ? 5.760 8.075 21.606 1.00 95.56 204 THR A N 1
ATOM 1592 C CA . THR A 1 204 ? 6.687 9.039 20.967 1.00 95.56 204 THR A CA 1
ATOM 1593 C C . THR A 1 204 ? 8.061 9.109 21.642 1.00 95.56 204 THR A C 1
ATOM 1595 O O . THR A 1 204 ? 9.056 9.506 21.036 1.00 95.56 204 THR A O 1
ATOM 1598 N N . LYS A 1 205 ? 8.152 8.693 22.911 1.00 94.69 205 LYS A N 1
ATOM 1599 C CA . LYS A 1 205 ? 9.392 8.660 23.706 1.00 94.69 205 LYS A CA 1
ATOM 1600 C C . LYS A 1 205 ? 9.964 7.248 23.844 1.00 94.69 205 LYS A C 1
ATOM 1602 O O . LYS A 1 205 ? 10.942 7.047 24.571 1.00 94.69 205 LYS A O 1
ATOM 1607 N N . GLN A 1 206 ? 9.372 6.264 23.171 1.00 92.81 206 GLN A N 1
ATOM 1608 C CA . GLN A 1 206 ? 9.749 4.864 23.269 1.00 92.81 206 GLN A CA 1
ATOM 1609 C C . GLN A 1 206 ? 10.781 4.489 22.202 1.00 92.81 206 GLN A C 1
ATOM 1611 O O . GLN A 1 206 ? 10.455 3.989 21.133 1.00 92.81 206 GLN A O 1
ATOM 1616 N N . SER A 1 207 ? 12.063 4.671 22.514 1.00 91.06 207 SER A N 1
ATOM 1617 C CA . SER A 1 207 ? 13.154 4.327 21.591 1.00 91.06 207 SER A CA 1
ATOM 1618 C C . SER A 1 207 ? 13.545 2.845 21.587 1.00 91.06 207 SER A C 1
ATOM 1620 O O . SER A 1 207 ? 14.287 2.416 20.705 1.00 91.06 207 SER A O 1
ATOM 1622 N N . SER A 1 208 ? 13.095 2.052 22.570 1.00 92.19 208 SER A N 1
ATOM 1623 C CA . SER A 1 208 ? 13.511 0.645 22.706 1.00 92.19 208 SER A CA 1
ATOM 1624 C C . SER A 1 208 ? 12.615 -0.354 21.970 1.00 92.19 208 SER A C 1
ATOM 1626 O O . SER A 1 208 ? 13.019 -1.498 21.760 1.00 92.19 208 SER A O 1
ATOM 1628 N N . ILE A 1 209 ? 11.423 0.073 21.547 1.00 93.38 209 ILE A N 1
ATOM 1629 C CA . ILE A 1 209 ? 10.466 -0.742 20.796 1.00 93.38 209 ILE A CA 1
ATOM 1630 C C . ILE A 1 209 ? 10.430 -0.210 19.355 1.00 93.38 209 ILE A C 1
ATOM 1632 O O . ILE A 1 209 ? 10.212 0.984 19.170 1.00 93.38 209 ILE A O 1
ATOM 1636 N N . PRO A 1 210 ? 10.646 -1.053 18.327 1.00 93.00 210 PRO A N 1
ATOM 1637 C CA . PRO A 1 210 ? 10.509 -0.628 16.934 1.00 93.00 210 PRO A CA 1
ATOM 1638 C C . PRO A 1 210 ? 9.106 -0.079 16.640 1.00 93.00 210 PRO A C 1
ATOM 1640 O O . PRO A 1 210 ? 8.128 -0.664 17.100 1.00 93.00 210 PRO A O 1
ATOM 1643 N N . ALA A 1 211 ? 9.006 0.971 15.815 1.00 91.00 211 ALA A N 1
ATOM 1644 C CA . ALA A 1 211 ? 7.743 1.664 15.521 1.00 91.00 211 ALA A CA 1
ATOM 1645 C C . ALA A 1 211 ? 6.600 0.716 15.106 1.00 91.00 211 ALA A C 1
ATOM 1647 O O . ALA A 1 211 ? 5.513 0.776 15.669 1.00 91.00 211 ALA A O 1
ATOM 1648 N N . HIS A 1 212 ? 6.878 -0.246 14.217 1.00 89.06 212 HIS A N 1
ATOM 1649 C CA . HIS A 1 212 ? 5.892 -1.227 13.740 1.00 89.06 212 HIS A CA 1
ATOM 1650 C C . HIS A 1 212 ? 5.337 -2.176 14.824 1.00 89.06 212 HIS A C 1
ATOM 1652 O O . HIS A 1 212 ? 4.381 -2.891 14.546 1.00 89.06 212 HIS A O 1
ATOM 1658 N N . LYS A 1 213 ? 5.938 -2.215 16.026 1.00 94.00 213 LYS A N 1
ATOM 1659 C CA . LYS A 1 213 ? 5.485 -3.014 17.184 1.00 94.00 213 LYS A CA 1
ATOM 1660 C C . LYS A 1 213 ? 4.807 -2.183 18.275 1.00 94.00 213 LYS A C 1
ATOM 1662 O O . LYS A 1 213 ? 4.395 -2.738 19.294 1.00 94.00 213 LYS A O 1
ATOM 1667 N N . LEU A 1 214 ? 4.758 -0.858 18.126 1.00 95.44 214 LEU A N 1
ATOM 1668 C CA . LEU A 1 214 ? 4.111 0.024 19.098 1.00 95.44 214 LEU A CA 1
ATOM 1669 C C . LEU A 1 214 ? 2.601 -0.232 19.232 1.00 95.44 214 LEU A C 1
ATOM 1671 O O . LEU A 1 214 ? 2.145 -0.238 20.380 1.00 95.44 214 LEU A O 1
ATOM 1675 N N . PRO A 1 215 ? 1.833 -0.508 18.152 1.00 95.38 215 PRO A N 1
ATOM 1676 C CA . PRO A 1 215 ? 0.413 -0.829 18.287 1.00 95.38 215 PRO A CA 1
ATOM 1677 C C . PRO A 1 215 ? 0.177 -2.020 19.223 1.00 95.38 215 PRO A C 1
ATOM 1679 O O . PRO A 1 215 ? -0.610 -1.933 20.163 1.00 95.38 215 PRO A O 1
ATOM 1682 N N . GLU A 1 216 ? 0.927 -3.109 19.051 1.00 95.69 216 GLU A N 1
ATOM 1683 C CA . GLU A 1 216 ? 0.816 -4.293 19.904 1.00 95.69 216 GLU A CA 1
ATOM 1684 C C . GLU A 1 216 ? 1.326 -4.036 21.326 1.00 95.69 216 GLU A C 1
ATOM 1686 O O . GLU A 1 216 ? 0.784 -4.588 22.281 1.00 95.69 216 GLU A O 1
ATOM 1691 N N . ALA A 1 217 ? 2.360 -3.207 21.494 1.00 96.38 217 ALA A N 1
ATOM 1692 C CA . ALA A 1 217 ? 2.936 -2.930 22.806 1.00 96.38 217 ALA A CA 1
ATOM 1693 C C . ALA A 1 217 ? 2.024 -2.073 23.700 1.00 96.38 217 ALA A C 1
ATOM 1695 O O . ALA A 1 217 ? 1.961 -2.322 24.902 1.00 96.38 217 ALA A O 1
ATOM 1696 N N . TYR A 1 218 ? 1.333 -1.079 23.133 1.00 97.19 218 TYR A N 1
ATOM 1697 C CA . TYR A 1 218 ? 0.533 -0.112 23.898 1.00 97.19 218 TYR A CA 1
ATOM 1698 C C . TYR A 1 218 ? -0.969 -0.400 23.853 1.00 97.19 218 TYR A C 1
ATOM 1700 O O . TYR A 1 218 ? -1.659 -0.230 24.857 1.00 97.19 218 TYR A O 1
ATOM 1708 N N . LEU A 1 219 ? -1.480 -0.898 22.728 1.00 97.44 219 LEU A N 1
ATOM 1709 C CA . LEU A 1 219 ? -2.906 -1.168 22.525 1.00 97.44 219 LEU A CA 1
ATOM 1710 C C . LEU A 1 219 ? -3.212 -2.677 22.472 1.00 97.44 219 LEU A C 1
ATOM 1712 O O . LEU A 1 219 ? -4.370 -3.079 22.358 1.00 97.44 219 LEU A O 1
ATOM 1716 N N . GLY A 1 220 ? -2.199 -3.543 22.583 1.00 96.94 220 GLY A N 1
ATOM 1717 C CA . GLY A 1 220 ? -2.355 -4.992 22.475 1.00 96.94 220 GLY A CA 1
ATOM 1718 C C . GLY A 1 220 ? -3.265 -5.613 23.538 1.00 96.94 220 GLY A C 1
ATOM 1719 O O . GLY A 1 220 ? -3.243 -5.268 24.724 1.00 96.94 220 GLY A O 1
ATOM 1720 N N . GLY A 1 221 ? -4.058 -6.597 23.114 1.00 96.56 221 GLY A N 1
ATOM 1721 C CA . GLY A 1 221 ? -5.096 -7.200 23.955 1.00 96.56 221 GLY A CA 1
ATOM 1722 C C . GLY A 1 221 ? -6.349 -6.333 24.101 1.00 96.56 221 GLY A C 1
ATOM 1723 O O . GLY A 1 221 ? -7.183 -6.635 24.949 1.00 96.56 221 GLY A O 1
ATOM 1724 N N . THR A 1 222 ? -6.474 -5.283 23.286 1.00 98.12 222 THR A N 1
ATOM 1725 C CA . THR A 1 222 ? -7.718 -4.545 23.045 1.00 98.12 222 THR A CA 1
ATOM 1726 C C . THR A 1 222 ? -8.130 -4.693 21.574 1.00 98.12 222 THR A C 1
ATOM 1728 O O . THR A 1 222 ? -7.304 -5.120 20.763 1.00 98.12 222 THR A O 1
ATOM 1731 N N . PRO A 1 223 ? -9.367 -4.325 21.200 1.00 98.12 223 PRO A N 1
ATOM 1732 C CA . PRO A 1 223 ? -9.781 -4.264 19.796 1.00 98.12 223 PRO A CA 1
ATOM 1733 C C . PRO A 1 223 ? -9.247 -3.056 19.007 1.00 98.12 223 PRO A C 1
ATOM 1735 O O . PRO A 1 223 ? -9.347 -3.055 17.786 1.00 98.12 223 PRO A O 1
ATOM 1738 N N . ILE A 1 224 ? -8.674 -2.037 19.663 1.00 97.38 224 ILE A N 1
ATOM 1739 C CA . ILE A 1 224 ? -8.257 -0.779 19.010 1.00 97.38 224 ILE A CA 1
ATOM 1740 C C . ILE A 1 224 ? -7.227 -0.986 17.878 1.00 97.38 224 ILE A C 1
ATOM 1742 O O . ILE A 1 224 ? -7.403 -0.362 16.832 1.00 97.38 224 ILE A O 1
ATOM 1746 N N . PRO A 1 225 ? -6.202 -1.866 17.991 1.00 96.50 225 PRO A N 1
ATOM 1747 C CA . PRO A 1 225 ? -5.250 -2.105 16.901 1.00 96.50 225 PRO A CA 1
ATOM 1748 C C . PRO A 1 225 ? -5.899 -2.517 15.579 1.00 96.50 225 PRO A C 1
ATOM 1750 O O . PRO A 1 225 ? -5.339 -2.224 14.528 1.00 96.50 225 PRO A O 1
ATOM 1753 N N . ALA A 1 226 ? -7.084 -3.139 15.618 1.00 96.81 226 ALA A N 1
ATOM 1754 C CA . ALA A 1 226 ? -7.788 -3.567 14.415 1.00 96.81 226 ALA A CA 1
ATOM 1755 C C . ALA A 1 226 ? -8.174 -2.388 13.507 1.00 96.81 226 ALA A C 1
ATOM 1757 O O . ALA A 1 226 ? -8.319 -2.582 12.304 1.00 96.81 226 ALA A O 1
ATOM 1758 N N . LEU A 1 227 ? -8.273 -1.157 14.033 1.00 96.19 227 LEU A N 1
ATOM 1759 C CA . LEU A 1 227 ? -8.439 0.055 13.216 1.00 96.19 227 LEU A CA 1
ATOM 1760 C C . LEU A 1 227 ? -7.324 0.208 12.174 1.00 96.19 227 LEU A C 1
ATOM 1762 O O . LEU A 1 227 ? -7.576 0.702 11.081 1.00 96.19 227 LEU A O 1
ATOM 1766 N N . LEU A 1 228 ? -6.113 -0.247 12.498 1.00 94.94 228 LEU A N 1
ATOM 1767 C CA . LEU A 1 228 ? -4.929 -0.123 11.651 1.00 94.94 228 LEU A CA 1
ATOM 1768 C C . LEU A 1 228 ? -4.828 -1.229 10.600 1.00 94.94 228 LEU A C 1
ATOM 1770 O O . LEU A 1 228 ? -4.061 -1.081 9.661 1.00 94.94 228 LEU A O 1
ATOM 1774 N N . ASP A 1 229 ? -5.577 -2.324 10.748 1.00 94.25 229 ASP A N 1
ATOM 1775 C CA . ASP A 1 229 ? -5.468 -3.500 9.877 1.00 94.25 229 ASP A CA 1
ATOM 1776 C C . ASP A 1 229 ? -6.350 -3.405 8.614 1.00 94.25 229 ASP A C 1
ATOM 1778 O O . ASP A 1 229 ? -6.403 -4.350 7.815 1.00 94.25 229 ASP A O 1
ATOM 1782 N N . TYR A 1 230 ? -7.033 -2.269 8.418 1.00 95.06 230 TYR A N 1
ATOM 1783 C CA . TYR A 1 230 ? -7.834 -2.010 7.224 1.00 95.06 230 TYR A CA 1
ATOM 1784 C C . TYR A 1 230 ? -6.975 -2.137 5.962 1.00 95.06 230 TYR A C 1
ATOM 1786 O O . TYR A 1 230 ? -5.881 -1.576 5.879 1.00 95.06 230 TYR A O 1
ATOM 1794 N N . GLN A 1 231 ? -7.474 -2.884 4.979 1.00 93.19 231 GLN A N 1
ATOM 1795 C CA . GLN A 1 231 ? -6.862 -2.956 3.657 1.00 93.19 231 GLN A CA 1
ATOM 1796 C C . GLN A 1 231 ? -7.401 -1.788 2.835 1.00 93.19 231 GLN A C 1
ATOM 1798 O O . GLN A 1 231 ? -8.571 -1.772 2.460 1.00 93.19 231 GLN A O 1
ATOM 1803 N N . LEU A 1 232 ? -6.563 -0.768 2.658 1.00 90.19 232 LEU A N 1
ATOM 1804 C CA . LEU A 1 232 ? -6.880 0.388 1.840 1.00 90.19 232 LEU A CA 1
ATOM 1805 C C . LEU A 1 232 ? -6.562 0.052 0.376 1.00 90.19 232 LEU A C 1
ATOM 1807 O O . LEU A 1 232 ? -5.385 -0.172 0.060 1.00 90.19 232 LEU A O 1
ATOM 1811 N N . PRO A 1 233 ? -7.556 0.071 -0.529 1.00 86.06 233 PRO A N 1
ATOM 1812 C CA . PRO A 1 233 ? -7.287 -0.040 -1.951 1.00 86.06 233 PRO A CA 1
ATOM 1813 C C . PRO A 1 233 ? -6.518 1.197 -2.420 1.00 86.06 233 PRO A C 1
ATOM 1815 O O . PRO A 1 233 ? -6.984 2.330 -2.308 1.00 86.06 233 PRO A O 1
ATOM 1818 N N . VAL A 1 234 ? -5.322 0.978 -2.961 1.00 84.50 234 VAL A N 1
ATOM 1819 C CA . VAL A 1 234 ? -4.500 2.016 -3.582 1.00 84.50 234 VAL A CA 1
ATOM 1820 C C . VAL A 1 234 ? -4.503 1.789 -5.085 1.00 84.50 234 VAL A C 1
ATOM 1822 O O . VAL A 1 234 ? -4.125 0.721 -5.569 1.00 84.50 234 VAL A O 1
ATOM 1825 N N . SER A 1 235 ? -4.923 2.809 -5.829 1.00 87.62 235 SER A N 1
ATOM 1826 C CA . SER A 1 235 ? -4.957 2.789 -7.287 1.00 87.62 235 SER A CA 1
ATOM 1827 C C . SER A 1 235 ? -3.899 3.719 -7.881 1.00 87.62 235 SER A C 1
ATOM 1829 O O . SER A 1 235 ? -3.703 4.849 -7.435 1.00 87.62 235 SER A O 1
ATOM 1831 N N . LEU A 1 236 ? -3.222 3.243 -8.922 1.00 88.25 236 LEU A N 1
ATOM 1832 C CA . LEU A 1 236 ? -2.377 4.022 -9.821 1.00 88.25 236 LEU A CA 1
ATOM 1833 C C . LEU A 1 236 ? -3.109 4.144 -11.165 1.00 88.25 236 LEU A C 1
ATOM 1835 O O . LEU A 1 236 ? -3.019 3.220 -11.986 1.00 88.25 236 LEU A O 1
ATOM 1839 N N . PRO A 1 237 ? -3.812 5.268 -11.415 1.00 89.69 237 PRO A N 1
ATOM 1840 C CA . PRO A 1 237 ? -4.535 5.473 -12.660 1.00 89.69 237 PRO A CA 1
ATOM 1841 C C . PRO A 1 237 ? -3.621 5.353 -13.875 1.00 89.69 237 PRO A C 1
ATOM 1843 O O . PRO A 1 237 ? -2.526 5.929 -13.911 1.00 89.69 237 PRO A O 1
ATOM 1846 N N . GLN A 1 238 ? -4.089 4.638 -14.901 1.00 88.81 238 GLN A N 1
ATOM 1847 C CA . GLN A 1 238 ? -3.320 4.400 -16.125 1.00 88.81 238 GLN A CA 1
ATOM 1848 C C . GLN A 1 238 ? -2.870 5.715 -16.763 1.00 88.81 238 GLN A C 1
ATOM 1850 O O . GLN A 1 238 ? -1.726 5.829 -17.202 1.00 88.81 238 GLN A O 1
ATOM 1855 N N . ARG A 1 239 ? -3.757 6.717 -16.782 1.00 89.06 239 ARG A N 1
ATOM 1856 C CA . ARG A 1 239 ? -3.474 8.040 -17.338 1.00 89.06 239 ARG A CA 1
ATOM 1857 C C . ARG A 1 239 ? -2.315 8.719 -16.607 1.00 89.06 239 ARG A C 1
ATOM 1859 O O . ARG A 1 239 ? -1.361 9.115 -17.267 1.00 89.06 239 ARG A O 1
ATOM 1866 N N . THR A 1 240 ? -2.364 8.788 -15.276 1.00 89.94 240 THR A N 1
ATOM 1867 C CA . THR A 1 240 ? -1.293 9.364 -14.444 1.00 89.94 240 THR A CA 1
ATOM 1868 C C . THR A 1 240 ? 0.017 8.604 -14.636 1.00 89.94 240 THR A C 1
ATOM 1870 O O . THR A 1 240 ? 1.069 9.207 -14.813 1.00 89.94 240 THR A O 1
ATOM 1873 N N . ARG A 1 241 ? -0.027 7.267 -14.677 1.00 89.19 241 ARG A N 1
ATOM 1874 C CA . ARG A 1 241 ? 1.166 6.444 -14.926 1.00 89.19 241 ARG A CA 1
ATOM 1875 C C . ARG A 1 241 ? 1.792 6.720 -16.300 1.00 89.19 241 ARG A C 1
ATOM 1877 O O . ARG A 1 241 ? 3.016 6.682 -16.434 1.00 89.19 241 ARG A O 1
ATOM 1884 N N . PHE A 1 242 ? 0.970 7.008 -17.310 1.00 88.81 242 PHE A N 1
ATOM 1885 C CA . PHE A 1 242 ? 1.423 7.330 -18.666 1.00 88.81 242 PHE A CA 1
ATOM 1886 C C . PHE A 1 242 ? 2.108 8.702 -18.772 1.00 88.81 242 PHE A C 1
ATOM 1888 O O . PHE A 1 242 ? 2.864 8.923 -19.716 1.00 88.81 242 PHE A O 1
ATOM 1895 N N . GLU A 1 243 ? 1.921 9.591 -17.788 1.00 92.50 243 GLU A N 1
ATOM 1896 C CA . GLU A 1 243 ? 2.638 10.874 -17.658 1.00 92.50 243 GLU A CA 1
ATOM 1897 C C . GLU A 1 243 ? 4.094 10.711 -17.170 1.00 92.50 243 GLU A C 1
ATOM 1899 O O . GLU A 1 243 ? 4.782 11.702 -16.931 1.00 92.50 243 GLU A O 1
ATOM 1904 N N . HIS A 1 244 ? 4.581 9.465 -17.106 1.00 90.12 244 HIS A N 1
ATOM 1905 C CA . HIS A 1 244 ? 5.874 9.016 -16.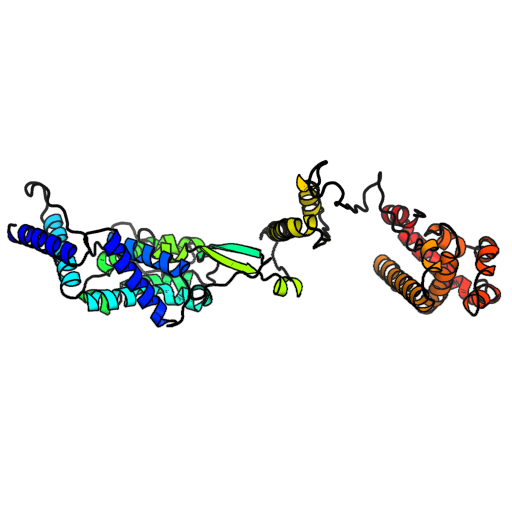584 1.00 90.12 244 HIS A CA 1
ATOM 1906 C C . HIS A 1 244 ? 5.898 8.817 -15.063 1.00 90.12 244 HIS A C 1
ATOM 1908 O O . HIS A 1 244 ? 5.176 9.446 -14.298 1.00 90.12 244 HIS A O 1
ATOM 1914 N N . MET A 1 245 ? 6.773 7.913 -14.614 1.00 91.06 245 MET A N 1
ATOM 1915 C CA . MET A 1 245 ? 6.896 7.520 -13.211 1.00 91.06 245 MET A CA 1
ATOM 1916 C C . MET A 1 245 ? 8.365 7.516 -12.786 1.00 91.06 245 MET A C 1
ATOM 1918 O O . MET A 1 245 ? 9.211 6.915 -13.448 1.00 91.06 245 MET A O 1
ATOM 1922 N N . HIS A 1 246 ? 8.662 8.151 -11.650 1.00 92.38 246 HIS A N 1
ATOM 1923 C CA . HIS A 1 246 ? 9.976 8.105 -11.013 1.00 92.38 246 HIS A CA 1
ATOM 1924 C C . HIS A 1 246 ? 9.894 7.301 -9.711 1.00 92.38 246 HIS A C 1
ATOM 1926 O O . HIS A 1 246 ? 9.311 7.755 -8.732 1.00 92.38 246 HIS A O 1
ATOM 1932 N N . ILE A 1 247 ? 10.483 6.101 -9.703 1.00 91.00 247 ILE A N 1
ATOM 1933 C CA . ILE A 1 247 ? 10.517 5.220 -8.526 1.00 91.00 247 ILE A CA 1
ATOM 1934 C C . ILE A 1 247 ? 11.864 5.376 -7.818 1.00 91.00 247 ILE A C 1
ATOM 1936 O O . ILE A 1 247 ? 12.902 4.955 -8.341 1.00 91.00 247 ILE A O 1
ATOM 1940 N N . VAL A 1 248 ? 11.840 5.942 -6.610 1.00 92.88 248 VAL A N 1
ATOM 1941 C CA . VAL A 1 248 ? 13.019 6.119 -5.752 1.00 92.88 248 VAL A CA 1
ATOM 1942 C C . VAL A 1 248 ? 13.000 5.068 -4.648 1.00 92.88 248 VAL A C 1
ATOM 1944 O O . VAL A 1 248 ? 12.079 5.024 -3.843 1.00 92.88 248 VAL A O 1
ATOM 1947 N N . ALA A 1 249 ? 14.022 4.217 -4.607 1.00 89.19 249 ALA A N 1
ATOM 1948 C CA . ALA A 1 249 ? 14.128 3.142 -3.628 1.00 89.19 249 ALA A CA 1
ATOM 1949 C C . ALA A 1 249 ? 15.596 2.757 -3.406 1.00 89.19 249 ALA A C 1
ATOM 1951 O O . ALA A 1 249 ? 16.373 2.671 -4.362 1.00 89.19 249 ALA A O 1
ATOM 1952 N N . GLY A 1 250 ? 15.970 2.512 -2.147 1.00 88.00 250 GLY A N 1
ATOM 1953 C CA . GLY A 1 250 ? 17.280 1.968 -1.793 1.00 88.00 250 GLY A CA 1
ATOM 1954 C C . GLY A 1 250 ? 17.426 0.497 -2.194 1.00 88.00 250 GLY A C 1
ATOM 1955 O O . GLY A 1 250 ? 16.451 -0.186 -2.517 1.00 88.00 250 GLY A O 1
ATOM 1956 N N . SER A 1 251 ? 18.652 -0.030 -2.130 1.00 87.12 251 SER A N 1
ATOM 1957 C CA . SER A 1 251 ? 18.869 -1.473 -2.310 1.00 87.12 251 SER A CA 1
ATOM 1958 C C . SER A 1 251 ? 18.059 -2.267 -1.276 1.00 87.12 251 SER A C 1
ATOM 1960 O O . SER A 1 251 ? 17.943 -1.850 -0.123 1.00 87.12 251 SER A O 1
ATOM 1962 N N . GLY A 1 252 ? 17.440 -3.371 -1.698 1.00 85.75 252 GLY A N 1
ATOM 1963 C CA . GLY A 1 252 ? 16.591 -4.210 -0.842 1.00 85.75 252 GLY A CA 1
ATOM 1964 C C . GLY A 1 252 ? 15.188 -3.663 -0.535 1.00 85.75 252 GLY A C 1
ATOM 1965 O O . GLY A 1 252 ? 14.403 -4.378 0.073 1.00 85.75 252 GLY A O 1
ATOM 1966 N N . HIS A 1 253 ? 14.821 -2.460 -0.991 1.00 87.00 253 HIS A N 1
ATOM 1967 C CA . HIS A 1 253 ? 13.505 -1.852 -0.712 1.00 87.00 253 HIS A CA 1
ATOM 1968 C C . HIS A 1 253 ? 12.411 -2.272 -1.713 1.00 87.00 253 HIS A C 1
ATOM 1970 O O . HIS A 1 253 ? 11.421 -1.575 -1.892 1.00 87.00 253 HIS A O 1
ATOM 1976 N N . GLY A 1 254 ? 12.602 -3.383 -2.430 1.00 88.56 254 GLY A N 1
ATOM 1977 C CA . GLY A 1 254 ? 11.570 -3.934 -3.314 1.00 88.56 254 GLY A CA 1
ATOM 1978 C C . GLY A 1 254 ? 11.437 -3.299 -4.704 1.00 88.56 254 GLY A C 1
ATOM 1979 O O . GLY A 1 254 ? 10.565 -3.732 -5.445 1.00 88.56 254 GLY A O 1
ATOM 1980 N N . LYS A 1 255 ? 12.313 -2.369 -5.130 1.00 91.38 255 LYS A N 1
ATOM 1981 C CA . LYS A 1 255 ? 12.249 -1.721 -6.468 1.00 91.38 255 LYS A CA 1
ATOM 1982 C C . LYS A 1 255 ? 12.008 -2.708 -7.617 1.00 91.38 255 LYS A C 1
ATOM 1984 O O . LYS A 1 255 ? 11.129 -2.499 -8.448 1.00 91.38 255 LYS A O 1
ATOM 1989 N N . THR A 1 256 ? 12.798 -3.780 -7.668 1.00 89.62 256 THR A N 1
ATOM 1990 C CA . THR A 1 256 ? 12.690 -4.805 -8.714 1.00 89.62 256 THR A CA 1
ATOM 1991 C C . THR A 1 256 ? 11.352 -5.540 -8.647 1.00 89.62 256 THR A C 1
ATOM 1993 O O . THR A 1 256 ? 10.758 -5.791 -9.687 1.00 89.62 256 THR A O 1
ATOM 1996 N N . GLN A 1 257 ? 10.847 -5.831 -7.444 1.00 90.00 257 GLN A N 1
ATOM 1997 C CA . GLN A 1 257 ? 9.543 -6.476 -7.252 1.00 90.00 257 GLN A CA 1
ATOM 1998 C C . GLN A 1 257 ? 8.398 -5.567 -7.709 1.00 90.00 257 GLN A C 1
ATOM 2000 O O . GLN A 1 257 ? 7.519 -6.013 -8.441 1.00 90.00 257 GLN A O 1
ATOM 2005 N N . THR A 1 258 ? 8.452 -4.276 -7.369 1.00 90.00 258 THR A N 1
ATOM 2006 C CA . THR A 1 258 ? 7.486 -3.283 -7.856 1.00 90.00 258 THR A CA 1
ATOM 2007 C C . THR A 1 258 ? 7.484 -3.225 -9.383 1.00 90.00 258 THR A C 1
ATOM 2009 O O . THR A 1 258 ? 6.428 -3.350 -9.992 1.00 90.00 258 THR A O 1
ATOM 2012 N N . LEU A 1 259 ? 8.653 -3.108 -10.027 1.00 92.00 259 LEU A N 1
ATOM 2013 C CA . LEU A 1 259 ? 8.746 -3.082 -11.493 1.00 92.00 259 LEU A CA 1
ATOM 2014 C C . LEU A 1 259 ? 8.206 -4.364 -12.141 1.00 92.00 259 LEU A C 1
ATOM 2016 O O . LEU A 1 259 ? 7.496 -4.280 -13.138 1.00 92.00 259 LEU A O 1
ATOM 2020 N N . GLN A 1 260 ? 8.500 -5.537 -11.571 1.00 91.56 260 GLN A N 1
ATOM 2021 C CA . GLN A 1 260 ? 7.945 -6.810 -12.043 1.00 91.56 260 GLN A CA 1
ATOM 2022 C C . GLN A 1 260 ? 6.419 -6.817 -11.975 1.00 91.56 260 GLN A C 1
ATOM 2024 O O . GLN A 1 260 ? 5.781 -7.233 -12.935 1.00 91.56 260 GLN A O 1
ATOM 2029 N N . HIS A 1 261 ? 5.836 -6.320 -10.884 1.00 89.75 261 HIS A N 1
ATOM 2030 C CA . HIS A 1 261 ? 4.387 -6.234 -10.733 1.00 89.75 261 HIS A CA 1
ATOM 2031 C C . HIS A 1 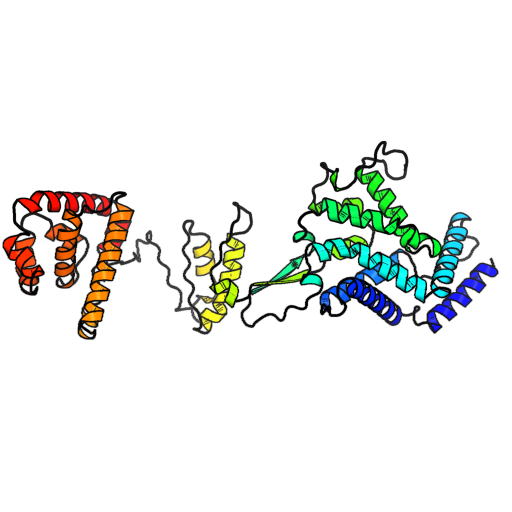261 ? 3.750 -5.320 -11.792 1.00 89.75 261 HIS A C 1
ATOM 2033 O O . HIS A 1 261 ? 2.789 -5.720 -12.447 1.00 89.75 261 HIS A O 1
ATOM 2039 N N . LEU A 1 262 ? 4.335 -4.138 -12.029 1.00 91.62 262 LEU A N 1
ATOM 2040 C CA . LEU A 1 262 ? 3.873 -3.215 -13.075 1.00 91.62 262 LEU A CA 1
ATOM 2041 C C . LEU A 1 262 ? 3.956 -3.849 -14.474 1.00 91.62 262 LEU A C 1
ATOM 2043 O O . LEU A 1 262 ? 3.033 -3.715 -15.272 1.00 91.62 262 LEU A O 1
ATOM 2047 N N . ILE A 1 263 ? 5.046 -4.564 -14.769 1.00 92.88 263 ILE A N 1
ATOM 2048 C CA . ILE A 1 263 ? 5.233 -5.243 -16.058 1.00 92.88 263 ILE A CA 1
ATOM 2049 C C . ILE A 1 263 ? 4.223 -6.378 -16.225 1.00 92.88 263 ILE A C 1
ATOM 2051 O O . ILE A 1 263 ? 3.612 -6.480 -17.283 1.00 92.88 263 ILE A O 1
ATOM 2055 N N . LEU A 1 264 ? 4.032 -7.213 -15.199 1.00 91.69 264 LEU A N 1
ATOM 2056 C CA . LEU A 1 264 ? 3.074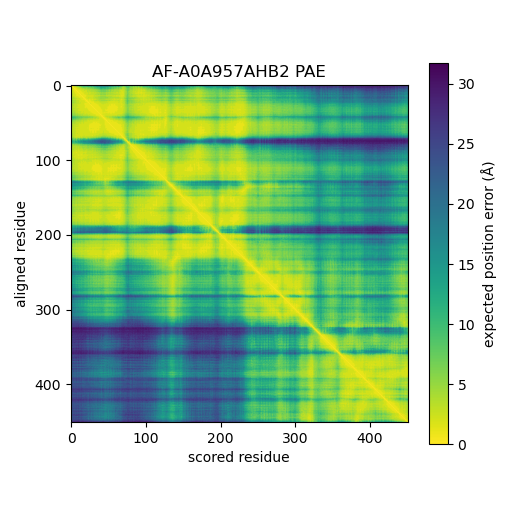 -8.320 -15.228 1.00 91.69 264 LEU A CA 1
ATOM 2057 C C . LEU A 1 264 ? 1.652 -7.830 -15.508 1.00 91.69 264 LEU A C 1
ATOM 2059 O 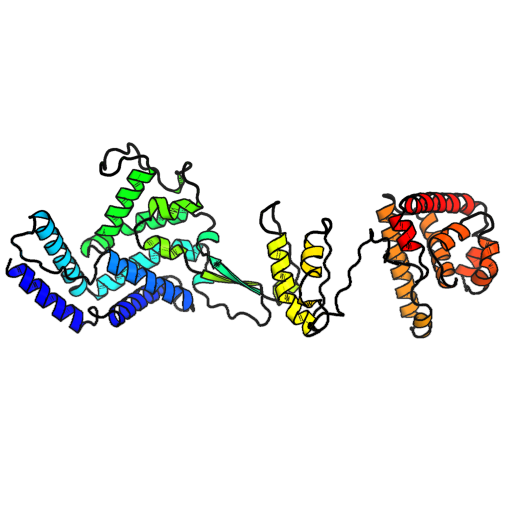O . LEU A 1 264 ? 0.973 -8.436 -16.330 1.00 91.69 264 LEU A O 1
ATOM 2063 N N . HIS A 1 265 ? 1.239 -6.724 -14.882 1.00 90.19 265 HIS A N 1
ATOM 2064 C CA . HIS A 1 265 ? -0.048 -6.086 -15.161 1.00 90.19 265 HIS A CA 1
ATOM 2065 C C . HIS A 1 265 ? -0.190 -5.702 -16.644 1.00 90.19 265 HIS A C 1
ATOM 2067 O O . HIS A 1 265 ? -1.221 -5.939 -17.269 1.00 90.19 265 HIS A O 1
ATOM 2073 N N . ASP A 1 266 ? 0.866 -5.149 -17.240 1.00 92.44 266 ASP A N 1
ATOM 2074 C CA . ASP A 1 266 ? 0.829 -4.678 -18.624 1.00 92.44 266 ASP A CA 1
ATOM 2075 C C . ASP A 1 266 ? 0.898 -5.809 -19.666 1.00 92.44 266 ASP A C 1
ATOM 2077 O O . ASP A 1 266 ? 0.521 -5.598 -20.823 1.00 92.44 266 ASP A O 1
ATOM 2081 N N . LEU A 1 267 ? 1.343 -7.017 -19.293 1.00 93.25 267 LEU A N 1
ATOM 2082 C CA . LEU A 1 267 ? 1.458 -8.143 -20.230 1.00 93.25 267 LEU A CA 1
ATOM 2083 C C . LEU A 1 267 ? 0.110 -8.577 -20.821 1.00 93.25 267 LEU A C 1
ATOM 2085 O O . LEU A 1 267 ? 0.083 -9.038 -21.965 1.00 93.25 267 LEU A O 1
ATOM 2089 N N . ASP A 1 268 ? -0.999 -8.379 -20.110 1.00 90.94 268 ASP A N 1
ATOM 2090 C CA . ASP A 1 268 ? -2.335 -8.663 -20.646 1.00 90.94 268 ASP A CA 1
ATOM 2091 C C . ASP A 1 268 ? -2.677 -7.724 -21.815 1.00 90.94 268 ASP A C 1
ATOM 2093 O O . ASP A 1 268 ? -3.141 -8.165 -22.873 1.00 90.94 268 ASP A O 1
ATOM 2097 N N . ALA A 1 269 ? -2.348 -6.435 -21.688 1.00 91.50 269 ALA A N 1
ATOM 2098 C CA . ALA A 1 269 ? -2.494 -5.468 -22.774 1.00 91.50 269 ALA A CA 1
ATOM 2099 C C . ALA A 1 269 ? -1.544 -5.781 -23.946 1.00 91.50 269 ALA A C 1
ATOM 2101 O O . ALA A 1 269 ? -1.918 -5.623 -25.114 1.00 91.50 269 ALA A O 1
ATOM 2102 N N . VAL A 1 270 ? -0.334 -6.284 -23.667 1.00 94.38 270 VAL A N 1
ATOM 2103 C CA . VAL A 1 270 ? 0.605 -6.754 -24.705 1.00 94.38 270 VAL A CA 1
ATOM 2104 C C . VAL A 1 270 ? 0.030 -7.951 -25.468 1.00 94.38 270 VAL A C 1
ATOM 2106 O O . VAL A 1 270 ? 0.089 -7.981 -26.703 1.00 94.38 270 VAL A O 1
ATOM 2109 N N . ALA A 1 271 ? -0.575 -8.916 -24.772 1.00 92.38 271 ALA A N 1
ATOM 2110 C CA . ALA A 1 271 ? -1.236 -10.063 -25.398 1.00 92.38 271 ALA A CA 1
ATOM 2111 C C . ALA A 1 271 ? -2.406 -9.616 -26.287 1.00 92.38 271 ALA A C 1
ATOM 2113 O O . ALA A 1 271 ? -2.552 -10.103 -27.411 1.00 92.38 271 ALA A O 1
ATOM 2114 N N . GLY A 1 272 ? -3.161 -8.608 -25.839 1.00 91.94 272 GLY A N 1
ATOM 2115 C CA . GLY A 1 272 ? -4.214 -7.952 -26.616 1.00 91.94 272 GLY A CA 1
ATOM 2116 C C . GLY A 1 272 ? -3.727 -7.099 -27.797 1.00 91.94 272 GLY A C 1
ATOM 2117 O O . GLY A 1 272 ? -4.549 -6.644 -28.589 1.00 91.94 272 GLY A O 1
ATOM 2118 N N . GLY A 1 273 ? -2.415 -6.872 -27.948 1.00 92.81 273 GLY A N 1
ATOM 2119 C CA . GLY A 1 273 ? -1.856 -5.994 -28.986 1.00 92.81 273 GLY A CA 1
ATOM 2120 C C . GLY A 1 273 ? -2.139 -4.505 -28.759 1.00 92.81 273 GLY A C 1
ATOM 2121 O O . GLY A 1 273 ? -2.134 -3.728 -29.710 1.00 92.81 273 GLY A O 1
ATOM 2122 N N . GLN A 1 274 ? -2.410 -4.119 -27.513 1.00 92.00 274 GLN A N 1
ATOM 2123 C CA . GLN A 1 274 ? -2.751 -2.754 -27.100 1.00 92.00 274 GLN A CA 1
ATOM 2124 C C . GLN A 1 274 ? -1.547 -2.000 -26.519 1.00 92.00 274 GLN A C 1
ATOM 2126 O O . GLN A 1 274 ? -1.592 -0.779 -26.387 1.00 92.00 274 GLN A O 1
ATOM 2131 N N . ALA A 1 275 ? -0.471 -2.718 -26.184 1.00 91.81 275 ALA A N 1
ATOM 2132 C CA . ALA A 1 275 ? 0.741 -2.164 -25.598 1.00 91.81 275 ALA A CA 1
ATOM 2133 C C . ALA A 1 275 ? 2.001 -2.903 -26.078 1.00 91.81 275 ALA A C 1
ATOM 2135 O O . ALA A 1 275 ? 1.937 -4.042 -26.546 1.00 91.81 275 ALA A O 1
ATOM 2136 N N . SER A 1 276 ? 3.147 -2.248 -25.894 1.00 93.50 276 SER A N 1
ATOM 2137 C CA . SER A 1 276 ? 4.486 -2.832 -25.996 1.00 93.50 276 SER A CA 1
ATOM 2138 C C . SER A 1 276 ? 5.281 -2.426 -24.762 1.00 93.50 276 SER A C 1
ATOM 2140 O O . SER A 1 276 ? 5.175 -1.286 -24.313 1.00 93.50 276 SER A O 1
ATOM 2142 N N . ILE A 1 277 ? 6.097 -3.337 -24.236 1.00 94.25 277 ILE A N 1
ATOM 2143 C CA . ILE A 1 277 ? 6.943 -3.085 -23.066 1.00 94.25 277 ILE A CA 1
ATOM 2144 C C . ILE A 1 277 ? 8.401 -3.191 -23.504 1.00 94.25 277 ILE A C 1
ATOM 2146 O O . ILE A 1 277 ? 8.791 -4.170 -24.136 1.00 94.25 277 ILE A O 1
ATOM 2150 N N . ILE A 1 278 ? 9.202 -2.183 -23.159 1.00 94.44 278 ILE A N 1
ATOM 2151 C CA . ILE A 1 278 ? 10.651 -2.180 -23.370 1.00 94.44 278 ILE A CA 1
ATOM 2152 C C . ILE A 1 278 ? 11.305 -2.148 -21.993 1.00 94.44 278 ILE A C 1
ATOM 2154 O O . ILE A 1 278 ? 11.073 -1.222 -21.216 1.00 94.44 278 ILE A O 1
ATOM 2158 N N . VAL A 1 279 ? 12.115 -3.161 -21.696 1.00 93.00 279 VAL A N 1
ATOM 2159 C CA . VAL A 1 279 ? 12.824 -3.288 -20.420 1.00 93.00 279 VAL A CA 1
ATOM 2160 C C . VAL A 1 279 ? 14.313 -3.127 -20.671 1.00 93.00 279 VAL A C 1
ATOM 2162 O O . VAL A 1 279 ? 14.885 -3.830 -21.500 1.00 93.00 279 VAL A O 1
ATOM 2165 N N . ILE A 1 280 ? 14.935 -2.204 -19.943 1.00 91.50 280 ILE A N 1
ATOM 2166 C CA . ILE A 1 280 ? 16.384 -2.004 -19.942 1.00 91.50 280 ILE A CA 1
ATOM 2167 C C . ILE A 1 280 ? 16.866 -2.293 -18.526 1.00 91.50 280 ILE A C 1
ATOM 2169 O O . ILE A 1 280 ? 16.518 -1.573 -17.590 1.00 91.50 280 ILE A O 1
ATOM 2173 N N . ASP A 1 281 ? 17.652 -3.352 -18.373 1.00 88.38 281 ASP A N 1
ATOM 2174 C CA . ASP A 1 281 ? 18.221 -3.774 -17.098 1.00 88.38 281 ASP A CA 1
ATOM 2175 C C . ASP A 1 281 ? 19.737 -3.895 -17.233 1.00 88.38 281 ASP A C 1
ATOM 2177 O O . ASP A 1 281 ? 20.238 -4.541 -18.150 1.00 88.38 281 ASP A O 1
ATOM 2181 N N . SER A 1 282 ? 20.468 -3.256 -16.324 1.00 77.00 282 SER A N 1
ATOM 2182 C CA . SER A 1 282 ? 21.930 -3.273 -16.320 1.00 77.00 282 SER A CA 1
ATOM 2183 C C . SER A 1 282 ? 22.528 -4.429 -15.516 1.00 77.00 282 SER A C 1
ATOM 2185 O O . SER A 1 282 ? 23.736 -4.634 -15.599 1.00 77.00 282 SER A O 1
ATOM 2187 N N . GLN A 1 283 ? 21.727 -5.154 -14.724 1.00 74.69 283 GLN A N 1
ATOM 2188 C CA . GLN A 1 283 ? 22.181 -6.275 -13.882 1.00 74.69 283 GLN A CA 1
ATOM 2189 C C . GLN A 1 283 ? 21.637 -7.639 -14.344 1.00 74.69 283 GLN A C 1
ATOM 2191 O O . GLN A 1 283 ? 21.940 -8.656 -13.730 1.00 74.69 283 GLN A O 1
ATOM 2196 N N . SER A 1 284 ? 20.844 -7.668 -15.419 1.00 73.81 284 SER A N 1
ATOM 2197 C CA . SER A 1 284 ? 20.235 -8.848 -16.062 1.00 73.81 284 SER A CA 1
ATOM 2198 C C . SER A 1 284 ? 19.262 -9.691 -15.218 1.00 73.81 284 SER A C 1
ATOM 2200 O O . SER A 1 284 ? 18.556 -10.536 -15.773 1.00 73.81 284 SER A O 1
ATOM 2202 N N . ASP A 1 285 ? 19.158 -9.475 -13.907 1.00 82.94 285 ASP A N 1
ATOM 2203 C CA . ASP A 1 285 ? 18.246 -10.216 -13.028 1.00 82.94 285 ASP A CA 1
ATOM 2204 C C . ASP A 1 285 ? 16.764 -10.001 -13.382 1.00 82.94 285 ASP A C 1
ATOM 2206 O O . ASP A 1 285 ? 15.963 -10.940 -13.357 1.00 82.94 285 ASP A O 1
ATOM 2210 N N . LEU A 1 286 ? 16.360 -8.773 -13.719 1.00 88.62 286 LEU A N 1
ATOM 2211 C CA . LEU A 1 286 ? 14.970 -8.464 -14.063 1.00 88.62 286 LEU A CA 1
ATOM 2212 C C . LEU A 1 286 ? 14.600 -9.073 -15.417 1.00 88.62 286 LEU A C 1
ATOM 2214 O O . LEU A 1 286 ? 13.546 -9.699 -15.538 1.00 88.62 286 LEU A O 1
ATOM 2218 N N . ILE A 1 287 ? 15.476 -8.914 -16.414 1.00 89.62 287 ILE A N 1
ATOM 2219 C CA . ILE A 1 287 ? 15.254 -9.427 -17.772 1.00 89.62 287 ILE A CA 1
ATOM 2220 C C . ILE A 1 287 ? 15.101 -10.948 -17.759 1.00 89.62 287 ILE A C 1
ATOM 2222 O O . ILE A 1 287 ? 14.147 -11.458 -18.343 1.00 89.62 287 ILE A O 1
ATOM 2226 N N . ASN A 1 288 ? 15.973 -11.667 -17.047 1.00 88.44 288 ASN A N 1
ATOM 2227 C CA . ASN A 1 288 ? 15.918 -13.128 -16.977 1.00 88.44 288 ASN A CA 1
ATOM 2228 C C . ASN A 1 288 ? 14.610 -13.635 -16.351 1.00 88.44 288 ASN A C 1
ATOM 2230 O O . ASN A 1 288 ? 14.018 -14.597 -16.841 1.00 88.44 288 ASN A O 1
ATOM 2234 N N . ASN A 1 289 ? 14.120 -12.957 -15.309 1.00 91.06 289 ASN A N 1
ATOM 2235 C CA . ASN A 1 289 ? 12.843 -13.296 -14.681 1.00 91.06 289 ASN A CA 1
ATOM 2236 C C . ASN A 1 289 ? 11.656 -13.110 -15.638 1.00 91.06 289 ASN A C 1
ATOM 2238 O O . ASN A 1 289 ? 10.764 -13.955 -15.679 1.00 91.06 289 ASN A O 1
ATOM 2242 N N . ILE A 1 290 ? 11.649 -12.026 -16.420 1.00 91.31 290 ILE A N 1
ATOM 2243 C CA . ILE A 1 290 ? 10.580 -11.745 -17.388 1.00 91.31 290 ILE A CA 1
ATOM 2244 C C . ILE A 1 290 ? 10.658 -12.717 -18.569 1.00 91.31 290 ILE A C 1
ATOM 2246 O O . ILE A 1 290 ? 9.655 -13.331 -18.923 1.00 91.31 290 ILE A O 1
ATOM 2250 N N . ALA A 1 291 ? 11.841 -12.903 -19.157 1.00 89.88 291 ALA A N 1
ATOM 2251 C CA . ALA A 1 291 ? 12.050 -13.808 -20.286 1.00 89.88 291 ALA A CA 1
ATOM 2252 C C . ALA A 1 291 ? 11.698 -15.267 -19.939 1.00 89.88 291 ALA A C 1
ATOM 2254 O O . ALA A 1 291 ? 11.211 -16.006 -20.792 1.00 89.88 291 ALA A O 1
ATOM 2255 N N . GLY A 1 292 ? 11.887 -15.670 -18.677 1.00 91.12 292 GLY A N 1
ATOM 2256 C CA . GLY A 1 292 ? 11.522 -16.992 -18.166 1.00 91.12 292 GLY A CA 1
ATOM 2257 C C . GLY A 1 292 ? 10.024 -17.208 -17.911 1.00 91.12 292 GLY A C 1
ATOM 2258 O O . GLY A 1 292 ? 9.634 -18.309 -17.514 1.00 91.12 292 GLY A O 1
ATOM 2259 N N . LEU A 1 293 ? 9.165 -16.201 -18.113 1.00 93.69 293 LEU A N 1
ATOM 2260 C CA . LEU A 1 293 ? 7.727 -16.354 -17.901 1.00 93.69 293 LEU A CA 1
ATOM 2261 C C . LEU A 1 293 ? 7.126 -17.366 -18.882 1.00 93.69 293 LEU A C 1
ATOM 2263 O O . LEU A 1 293 ? 7.342 -17.315 -20.094 1.00 93.69 293 LEU A O 1
ATOM 2267 N N . LYS A 1 294 ? 6.257 -18.239 -18.360 1.00 93.81 294 LYS A N 1
ATOM 2268 C CA . LYS A 1 294 ? 5.544 -19.252 -19.154 1.00 93.81 294 LYS A CA 1
ATOM 2269 C C . LYS A 1 294 ? 4.792 -18.644 -20.340 1.00 93.81 294 LYS A C 1
ATOM 2271 O O . LYS A 1 294 ? 4.677 -19.304 -21.360 1.00 93.81 294 LYS A O 1
ATOM 2276 N N . LEU A 1 295 ? 4.321 -17.401 -20.237 1.00 94.00 295 LEU A N 1
ATOM 2277 C CA . LEU A 1 295 ? 3.592 -16.692 -21.297 1.00 94.00 295 LEU A CA 1
ATOM 2278 C C . LEU A 1 295 ? 4.350 -16.623 -22.637 1.00 94.00 295 LEU A C 1
ATOM 2280 O O . LEU A 1 295 ? 3.703 -16.542 -23.680 1.00 94.00 295 LEU A O 1
ATOM 2284 N N . PHE A 1 296 ? 5.684 -16.697 -22.609 1.00 95.19 296 PHE A N 1
ATOM 2285 C CA . PHE A 1 296 ? 6.552 -16.696 -23.792 1.00 95.19 296 PHE A CA 1
ATOM 2286 C C . PHE A 1 296 ? 6.897 -18.104 -24.307 1.00 95.19 296 PHE A C 1
ATOM 2288 O O . PHE A 1 296 ? 7.610 -18.252 -25.292 1.00 95.19 296 PHE A O 1
ATOM 2295 N N . SER A 1 297 ? 6.412 -19.168 -23.661 1.00 93.81 297 SER A N 1
ATOM 2296 C CA . SER A 1 297 ? 6.644 -20.542 -24.122 1.00 93.81 297 SER A CA 1
ATOM 2297 C C . SER A 1 297 ? 5.801 -20.883 -25.363 1.00 93.81 297 SER A C 1
ATOM 2299 O O . SER A 1 297 ? 4.716 -20.323 -25.535 1.00 93.81 297 SER A O 1
ATOM 2301 N N . PRO A 1 298 ? 6.218 -21.853 -26.201 1.00 93.81 298 PRO A N 1
ATOM 2302 C CA . PRO A 1 298 ? 5.444 -22.276 -27.369 1.00 93.81 298 PRO A CA 1
ATOM 2303 C C . PRO A 1 298 ? 3.979 -22.603 -27.040 1.00 93.81 298 PRO A C 1
ATOM 2305 O O . PRO A 1 298 ? 3.684 -23.328 -26.087 1.00 93.81 298 PRO A O 1
ATOM 2308 N N . GLY A 1 299 ? 3.054 -22.072 -27.842 1.00 91.94 299 GLY A N 1
ATOM 2309 C CA . GLY A 1 299 ? 1.609 -22.259 -27.659 1.00 91.94 299 GLY A CA 1
ATOM 2310 C C . GLY A 1 299 ? 0.968 -21.370 -26.586 1.00 91.94 299 GLY A C 1
ATOM 2311 O O . GLY A 1 299 ? -0.203 -21.568 -26.264 1.00 91.94 299 GLY A O 1
ATOM 2312 N N . GLN A 1 300 ? 1.708 -20.416 -26.019 1.00 95.06 300 GLN A N 1
ATOM 2313 C CA . GLN A 1 300 ? 1.195 -19.415 -25.079 1.00 95.06 300 GLN A CA 1
ATOM 2314 C C . GLN A 1 300 ? 0.947 -18.070 -25.787 1.00 95.06 300 GLN A C 1
ATOM 2316 O O . GLN A 1 300 ? 1.451 -17.867 -26.894 1.00 95.06 300 GLN A O 1
ATOM 2321 N N . PRO A 1 301 ? 0.169 -17.144 -25.188 1.00 92.81 301 PRO A N 1
ATOM 2322 C CA . PRO A 1 301 ? -0.282 -15.924 -25.869 1.00 92.81 301 PRO A CA 1
ATOM 2323 C C . PRO A 1 301 ? 0.838 -15.025 -26.412 1.00 92.81 301 PRO A C 1
ATOM 2325 O O . PRO A 1 301 ? 0.602 -14.271 -27.355 1.00 92.81 301 PRO A O 1
ATOM 2328 N N . LEU A 1 302 ? 2.045 -15.101 -25.838 1.00 94.69 302 LEU A N 1
ATOM 2329 C CA . LEU A 1 302 ? 3.183 -14.250 -26.190 1.00 94.69 302 LEU A CA 1
ATOM 2330 C C . LEU A 1 302 ? 4.372 -15.023 -26.785 1.00 94.69 302 LEU A C 1
ATOM 2332 O O . LEU A 1 302 ? 5.453 -14.450 -26.881 1.00 94.69 302 LEU A O 1
ATOM 2336 N N . ALA A 1 303 ? 4.194 -16.282 -27.203 1.00 93.25 303 ALA A N 1
ATOM 2337 C CA . ALA A 1 303 ? 5.286 -17.161 -27.648 1.00 93.25 303 ALA A CA 1
ATOM 2338 C C . ALA A 1 303 ? 6.253 -16.509 -28.657 1.00 93.25 303 ALA A C 1
ATOM 2340 O O . ALA A 1 303 ? 7.466 -16.586 -28.496 1.00 93.25 303 ALA A O 1
ATOM 2341 N N . ASP A 1 304 ? 5.710 -15.802 -29.649 1.00 91.62 304 ASP A N 1
ATOM 2342 C CA . ASP A 1 304 ? 6.487 -15.183 -30.732 1.00 91.62 304 ASP A CA 1
ATOM 2343 C C . ASP A 1 304 ? 6.685 -13.667 -30.538 1.00 91.62 304 ASP A C 1
ATOM 2345 O O . ASP A 1 304 ? 6.935 -12.934 -31.495 1.00 91.62 304 ASP A O 1
ATOM 2349 N N . ARG A 1 305 ? 6.495 -13.160 -29.310 1.00 91.56 305 ARG A N 1
ATOM 2350 C CA . ARG A 1 305 ? 6.491 -11.716 -29.003 1.00 91.56 305 ARG A CA 1
ATOM 2351 C C . ARG A 1 305 ? 7.637 -11.253 -28.103 1.00 91.56 305 ARG A C 1
ATOM 2353 O O . ARG A 1 305 ? 7.675 -10.077 -27.749 1.00 91.56 305 ARG A O 1
ATOM 2360 N N . LEU A 1 306 ? 8.562 -12.140 -27.738 1.00 92.19 306 LEU A N 1
ATOM 2361 C CA . LEU A 1 306 ? 9.750 -11.788 -26.962 1.00 92.19 306 LEU A CA 1
ATOM 2362 C C . LEU A 1 306 ? 10.927 -11.470 -27.890 1.00 92.19 306 LEU A C 1
ATOM 2364 O O . LEU A 1 306 ? 11.328 -12.301 -28.700 1.00 92.19 306 LEU A O 1
ATOM 2368 N N . VAL A 1 307 ? 11.509 -10.284 -27.723 1.00 90.31 307 VAL A N 1
ATOM 2369 C CA . VAL A 1 307 ? 12.792 -9.911 -28.330 1.00 90.31 307 VAL A CA 1
ATOM 2370 C C . VAL A 1 307 ? 13.776 -9.658 -27.197 1.00 90.31 307 VAL A C 1
ATOM 2372 O O . VAL A 1 307 ? 13.583 -8.737 -26.406 1.00 90.31 307 VAL A O 1
ATOM 2375 N N . LEU A 1 308 ? 14.817 -10.485 -27.115 1.00 88.81 308 LEU A N 1
ATOM 2376 C CA . LEU A 1 308 ? 15.914 -10.313 -26.170 1.00 88.81 308 LEU A CA 1
ATOM 2377 C C . LEU A 1 308 ? 17.120 -9.742 -26.915 1.00 88.81 308 LEU A C 1
ATOM 2379 O O . LEU A 1 308 ? 17.552 -10.297 -27.921 1.00 88.81 308 LEU A O 1
ATOM 2383 N N . ILE A 1 309 ? 17.644 -8.625 -26.419 1.00 86.88 309 ILE A N 1
ATOM 2384 C CA . ILE A 1 309 ? 18.847 -7.981 -26.943 1.00 86.88 309 ILE A CA 1
ATOM 2385 C C . ILE A 1 309 ? 19.923 -8.126 -25.870 1.00 86.88 309 ILE A C 1
ATOM 2387 O O . ILE A 1 309 ? 19.887 -7.418 -24.865 1.00 86.88 309 ILE A O 1
ATOM 2391 N N . ASP A 1 310 ? 20.864 -9.043 -26.083 1.00 83.81 310 ASP A N 1
ATOM 2392 C CA . ASP A 1 310 ? 22.023 -9.239 -25.213 1.00 83.81 310 ASP A CA 1
ATOM 2393 C C . ASP A 1 310 ? 23.312 -8.921 -25.995 1.00 83.81 310 ASP A C 1
ATOM 2395 O O . ASP A 1 310 ? 23.684 -9.663 -26.906 1.00 83.81 310 ASP A O 1
ATOM 2399 N N . PRO A 1 311 ? 24.024 -7.822 -25.675 1.00 77.62 311 PRO A N 1
ATOM 2400 C CA . PRO A 1 311 ? 25.258 -7.460 -26.371 1.00 77.62 311 PRO A CA 1
ATOM 2401 C C . PRO A 1 311 ? 26.419 -8.436 -26.086 1.00 77.62 311 PRO A C 1
ATOM 2403 O O . PRO A 1 311 ? 27.471 -8.351 -26.722 1.00 77.62 311 PRO A O 1
ATOM 2406 N N . THR A 1 312 ? 26.271 -9.341 -25.116 1.00 78.38 312 THR A N 1
ATOM 2407 C CA . THR A 1 312 ? 27.261 -10.372 -24.786 1.00 78.38 312 THR A CA 1
ATOM 2408 C C . THR A 1 312 ? 27.014 -11.705 -25.488 1.00 78.38 312 THR A C 1
ATOM 2410 O O . THR A 1 312 ? 27.908 -12.554 -25.469 1.00 78.38 312 THR A O 1
ATOM 2413 N N . ASP A 1 313 ? 25.870 -11.870 -26.161 1.00 83.31 313 ASP A N 1
ATOM 2414 C CA . ASP A 1 313 ? 25.559 -13.080 -26.918 1.00 83.31 313 ASP A CA 1
ATOM 2415 C C . ASP A 1 313 ? 26.532 -13.244 -28.100 1.00 83.31 313 ASP A C 1
ATOM 2417 O O . ASP A 1 313 ? 26.722 -12.350 -28.932 1.00 83.31 313 ASP A O 1
ATOM 2421 N N . LEU A 1 314 ? 27.207 -14.395 -28.135 1.00 81.62 314 LEU A N 1
ATOM 2422 C CA . LEU A 1 314 ? 28.166 -14.759 -29.178 1.00 81.62 314 LEU A CA 1
ATOM 2423 C C . LEU A 1 314 ? 27.543 -15.622 -30.278 1.00 81.62 314 LEU A C 1
ATOM 2425 O O . LEU A 1 314 ? 28.104 -15.693 -31.370 1.00 81.62 314 LEU A O 1
ATOM 2429 N N . GLU A 1 315 ? 26.438 -16.304 -29.983 1.00 85.50 315 GLU A N 1
ATOM 2430 C CA . GLU A 1 315 ? 25.739 -17.185 -30.917 1.00 85.50 315 GLU A CA 1
ATOM 2431 C C . GLU A 1 315 ? 24.747 -16.380 -31.764 1.00 85.50 315 GLU A C 1
ATOM 2433 O O . GLU A 1 315 ? 24.690 -16.558 -32.982 1.00 85.50 315 GLU A O 1
ATOM 2438 N N . TRP A 1 316 ? 24.051 -15.431 -31.130 1.00 83.12 316 TRP A N 1
ATOM 2439 C CA . TRP A 1 316 ? 23.077 -14.530 -31.748 1.00 83.12 316 TRP A CA 1
ATOM 2440 C C . TRP A 1 316 ? 23.427 -13.062 -31.459 1.00 83.12 316 TRP A C 1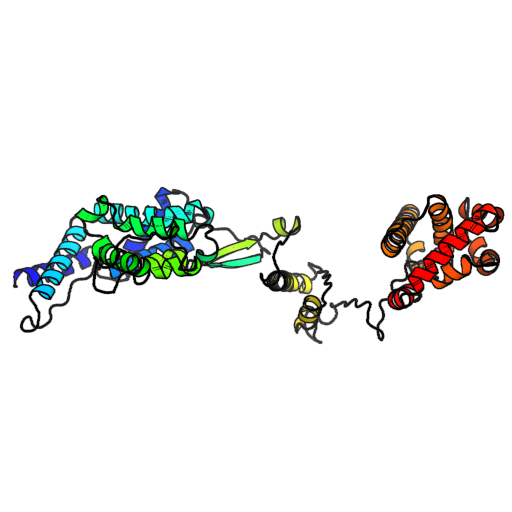
ATOM 2442 O O . TRP A 1 316 ? 22.674 -12.361 -30.781 1.00 83.12 316 TRP A O 1
ATOM 2452 N N . PRO A 1 317 ? 24.581 -12.569 -31.949 1.00 79.44 317 PRO A N 1
ATOM 2453 C CA . PRO A 1 317 ? 25.018 -11.212 -31.661 1.00 79.44 317 PRO A CA 1
ATOM 2454 C C . PRO A 1 317 ? 24.018 -10.188 -32.197 1.00 79.44 317 PRO A C 1
ATOM 2456 O O . PRO A 1 317 ? 23.501 -10.308 -33.309 1.00 79.44 317 PRO A O 1
ATOM 2459 N N . VAL A 1 318 ? 23.799 -9.130 -31.419 1.00 82.62 318 VAL A N 1
ATOM 2460 C CA . VAL A 1 318 ? 22.994 -7.984 -31.846 1.00 82.62 318 VAL A CA 1
ATOM 2461 C C . VAL A 1 318 ? 23.654 -7.357 -33.069 1.00 82.62 318 VAL A C 1
ATOM 2463 O O . VAL A 1 318 ? 24.759 -6.837 -32.969 1.00 82.62 318 VAL A O 1
ATOM 2466 N N . ALA A 1 319 ? 22.980 -7.374 -34.214 1.00 81.88 319 ALA A N 1
ATOM 2467 C CA . ALA A 1 319 ? 23.405 -6.629 -35.388 1.00 81.88 319 ALA A CA 1
ATOM 2468 C C . ALA A 1 319 ? 22.763 -5.240 -35.336 1.00 81.88 319 ALA A C 1
ATOM 2470 O O . ALA A 1 319 ? 21.567 -5.080 -35.573 1.00 81.88 319 ALA A O 1
ATOM 2471 N N . LEU A 1 320 ? 23.552 -4.222 -34.992 1.00 77.00 320 LEU A N 1
ATOM 2472 C CA . LEU A 1 320 ? 23.114 -2.830 -35.054 1.00 77.00 320 LEU A CA 1
ATOM 2473 C C . LEU A 1 320 ? 23.895 -2.125 -36.155 1.00 77.00 320 LEU A C 1
ATOM 2475 O O . LEU A 1 320 ? 24.728 -1.255 -35.892 1.00 77.00 320 LEU A O 1
ATOM 2479 N N . ASN A 1 321 ? 23.653 -2.513 -37.406 1.00 77.38 321 ASN A N 1
ATOM 2480 C CA . ASN A 1 321 ? 24.283 -1.815 -38.510 1.00 77.38 321 ASN A CA 1
ATOM 2481 C C . ASN A 1 321 ? 23.658 -0.432 -38.683 1.00 77.38 321 ASN A C 1
ATOM 2483 O O . ASN A 1 321 ? 22.600 -0.260 -39.282 1.00 77.38 321 ASN A O 1
ATOM 2487 N N . LEU A 1 322 ? 24.366 0.578 -38.195 1.00 71.44 322 LEU A N 1
ATOM 2488 C CA . LEU A 1 322 ? 23.961 1.972 -38.302 1.00 71.44 322 LEU A CA 1
ATOM 2489 C C . LEU A 1 322 ? 23.885 2.469 -39.770 1.00 71.44 322 LEU A C 1
ATOM 2491 O O . LEU A 1 322 ? 23.292 3.517 -40.027 1.00 71.44 322 LEU A O 1
ATOM 2495 N N . PHE A 1 323 ? 24.459 1.723 -40.728 1.00 74.56 323 PHE A N 1
ATOM 2496 C CA . PHE A 1 323 ? 24.368 1.999 -42.166 1.00 74.56 323 PHE A CA 1
ATOM 2497 C C . PHE A 1 323 ? 23.305 1.149 -42.890 1.00 74.56 323 PHE A C 1
ATOM 2499 O O . PHE A 1 323 ? 22.990 1.459 -44.041 1.00 74.56 323 PHE A O 1
ATOM 2506 N N . ASP A 1 324 ? 22.720 0.123 -42.251 1.00 73.38 324 ASP A N 1
ATOM 2507 C CA . ASP A 1 324 ? 21.641 -0.696 -42.835 1.00 73.38 324 ASP A CA 1
ATOM 2508 C C . ASP A 1 324 ? 20.281 -0.033 -42.635 1.00 73.38 324 ASP A C 1
ATOM 2510 O O . ASP A 1 324 ? 19.373 -0.517 -41.960 1.00 73.38 324 ASP A O 1
ATOM 2514 N N . VAL A 1 325 ? 20.138 1.146 -43.219 1.00 61.94 325 VAL A N 1
ATOM 2515 C CA . VAL A 1 325 ? 18.921 1.941 -43.078 1.00 61.94 325 VAL A CA 1
ATOM 2516 C C . VAL A 1 325 ? 18.063 1.707 -44.304 1.00 61.94 325 VAL A C 1
ATOM 2518 O O . VAL A 1 325 ? 17.793 2.618 -45.078 1.00 61.94 325 VAL A O 1
ATOM 2521 N N . GLY A 1 326 ? 17.718 0.430 -44.511 1.00 56.41 326 GLY A N 1
ATOM 2522 C CA . GLY A 1 326 ? 16.771 -0.068 -45.506 1.00 56.41 326 GLY A CA 1
ATOM 2523 C C . GLY A 1 326 ? 16.714 0.764 -46.785 1.00 56.41 326 GLY A C 1
ATOM 2524 O O . GLY A 1 326 ? 15.676 1.362 -47.069 1.00 56.41 326 GLY A O 1
ATOM 2525 N N . MET A 1 327 ? 17.805 0.812 -47.556 1.00 54.94 327 MET A N 1
ATOM 2526 C CA . MET A 1 327 ? 17.846 1.528 -48.843 1.00 54.94 327 MET A CA 1
ATOM 2527 C C . MET A 1 327 ? 16.713 1.093 -49.784 1.00 54.94 327 MET A C 1
ATOM 2529 O O . MET A 1 327 ? 16.134 1.930 -50.473 1.00 54.94 327 MET A O 1
ATOM 2533 N N . ASP A 1 328 ? 16.294 -0.172 -49.696 1.00 58.22 328 ASP A N 1
ATOM 2534 C CA . ASP A 1 328 ? 15.137 -0.720 -50.415 1.00 58.22 328 ASP A CA 1
ATOM 2535 C C . ASP A 1 328 ? 13.805 -0.028 -50.041 1.00 58.22 328 ASP A C 1
ATOM 2537 O O . ASP A 1 328 ? 12.875 0.026 -50.844 1.00 58.22 328 ASP A O 1
ATOM 2541 N N . ARG A 1 329 ? 13.697 0.535 -48.828 1.00 55.94 329 ARG A N 1
ATOM 2542 C CA . ARG A 1 329 ? 12.551 1.342 -48.369 1.00 55.94 329 ARG A CA 1
ATOM 2543 C C . ARG A 1 329 ? 12.694 2.817 -48.746 1.00 55.94 329 ARG A C 1
ATOM 2545 O O . ARG A 1 329 ? 11.673 3.476 -48.949 1.00 55.94 329 ARG A O 1
ATOM 2552 N N . LEU A 1 330 ? 13.920 3.334 -48.889 1.00 57.78 330 LEU A N 1
ATOM 2553 C CA . LEU A 1 330 ? 14.170 4.737 -49.243 1.00 57.78 330 LEU A CA 1
ATOM 2554 C C . LEU A 1 330 ? 13.583 5.111 -50.599 1.00 57.78 330 LEU A C 1
ATOM 2556 O O . LEU A 1 330 ? 13.059 6.215 -50.731 1.00 57.78 330 LEU A O 1
ATOM 2560 N N . ASP A 1 331 ? 13.565 4.191 -51.564 1.00 60.88 331 ASP A N 1
ATOM 2561 C CA . ASP A 1 331 ? 12.977 4.456 -52.878 1.00 60.88 331 ASP A CA 1
ATOM 2562 C C . ASP A 1 331 ? 11.465 4.725 -52.844 1.00 60.88 331 ASP A C 1
ATOM 2564 O O . ASP A 1 331 ? 10.956 5.460 -53.693 1.00 60.88 331 ASP A O 1
ATOM 2568 N N . SER A 1 332 ? 10.771 4.241 -51.809 1.00 63.66 332 SER A N 1
ATOM 2569 C CA . SER A 1 332 ? 9.341 4.487 -51.582 1.00 63.66 332 SER A CA 1
ATOM 2570 C C . SER A 1 332 ? 9.031 5.778 -50.807 1.00 63.66 332 SER A C 1
ATOM 2572 O O . SER A 1 332 ? 7.881 6.217 -50.789 1.00 63.66 332 SER A O 1
ATOM 2574 N N . TYR A 1 333 ? 10.036 6.412 -50.190 1.00 66.19 333 TYR A N 1
ATOM 2575 C CA . TYR A 1 333 ? 9.854 7.611 -49.369 1.00 66.19 333 TYR A CA 1
ATOM 2576 C C . TYR A 1 333 ? 9.948 8.913 -50.171 1.00 66.19 333 TYR A C 1
ATOM 2578 O O . TYR A 1 333 ? 10.710 9.027 -51.141 1.00 66.19 333 TYR A O 1
ATOM 2586 N N . SER A 1 334 ? 9.202 9.925 -49.711 1.00 75.88 334 SER A N 1
ATOM 2587 C CA . SER A 1 334 ? 9.296 11.297 -50.215 1.00 75.88 334 SER A CA 1
ATOM 2588 C C . SER A 1 334 ? 10.707 11.864 -49.999 1.00 75.88 334 SER A C 1
ATOM 2590 O O . SER A 1 334 ? 11.437 11.421 -49.111 1.00 75.88 334 SER A O 1
ATOM 2592 N N . GLN A 1 335 ? 11.108 12.871 -50.784 1.00 70.38 335 GLN A N 1
ATOM 2593 C CA . GLN A 1 335 ? 12.425 13.509 -50.616 1.00 70.38 335 GLN A CA 1
ATOM 2594 C C . GLN A 1 335 ? 12.634 14.051 -49.190 1.00 70.38 335 GLN A C 1
ATOM 2596 O O . GLN A 1 335 ? 13.721 13.904 -48.638 1.00 70.38 335 GLN A O 1
ATOM 2601 N N . LEU A 1 336 ? 11.581 14.593 -48.567 1.00 75.19 336 LEU A N 1
ATOM 2602 C CA . LEU A 1 336 ? 11.627 15.122 -47.202 1.00 75.19 336 LEU A CA 1
ATOM 2603 C C . LEU A 1 336 ? 11.869 14.022 -46.155 1.00 75.19 336 LEU A C 1
ATOM 2605 O O . LEU A 1 336 ? 12.635 14.221 -45.214 1.00 75.19 336 LEU A O 1
ATOM 2609 N N . ASP A 1 337 ? 11.241 12.857 -46.314 1.00 72.38 337 ASP A N 1
ATOM 2610 C CA . ASP A 1 337 ? 11.402 11.744 -45.372 1.00 72.38 337 ASP A CA 1
ATOM 2611 C C . ASP A 1 337 ? 12.787 11.098 -45.500 1.00 72.38 337 ASP A C 1
ATOM 2613 O O . ASP A 1 337 ? 13.394 10.749 -44.486 1.00 72.38 337 ASP A O 1
ATOM 2617 N N . ARG A 1 338 ? 13.341 11.027 -46.723 1.00 71.50 338 ARG A N 1
ATOM 2618 C CA . ARG A 1 338 ? 14.737 10.604 -46.947 1.00 71.50 338 ARG A CA 1
ATOM 2619 C C . ARG A 1 338 ? 15.722 11.533 -46.235 1.00 71.50 338 ARG A C 1
ATOM 2621 O O . ARG A 1 338 ? 16.666 11.058 -45.603 1.00 71.50 338 ARG A O 1
ATOM 2628 N N . GLU A 1 339 ? 15.506 12.846 -46.313 1.00 73.94 339 GLU A N 1
ATOM 2629 C CA . GLU A 1 339 ? 16.342 13.832 -45.619 1.00 73.94 339 GLU A CA 1
ATOM 2630 C C . GLU A 1 339 ? 16.226 13.722 -44.095 1.00 73.94 339 GLU A C 1
ATOM 2632 O O . GLU A 1 339 ? 17.248 13.721 -43.407 1.00 73.94 339 GLU A O 1
ATOM 2637 N N . ARG A 1 340 ? 15.006 13.576 -43.557 1.00 75.88 340 ARG A N 1
ATOM 2638 C CA . ARG A 1 340 ? 14.776 13.382 -42.115 1.00 75.88 340 ARG A CA 1
ATOM 2639 C C . ARG A 1 340 ? 15.468 12.134 -41.593 1.00 75.88 340 ARG A C 1
ATOM 2641 O O . ARG A 1 340 ? 16.205 12.227 -40.621 1.00 75.88 340 ARG A O 1
ATOM 2648 N N . LEU A 1 341 ? 15.290 11.005 -42.272 1.00 72.38 341 LEU A N 1
ATOM 2649 C CA . LEU A 1 341 ? 15.920 9.743 -41.901 1.00 72.38 341 LEU A CA 1
ATOM 2650 C C . LEU A 1 341 ? 17.450 9.856 -41.948 1.00 72.38 341 LEU A C 1
ATOM 2652 O O . LEU A 1 341 ? 18.118 9.465 -40.997 1.00 72.38 341 LEU A O 1
ATOM 2656 N N . THR A 1 342 ? 18.003 10.482 -42.993 1.00 72.94 342 THR A N 1
ATOM 2657 C CA . 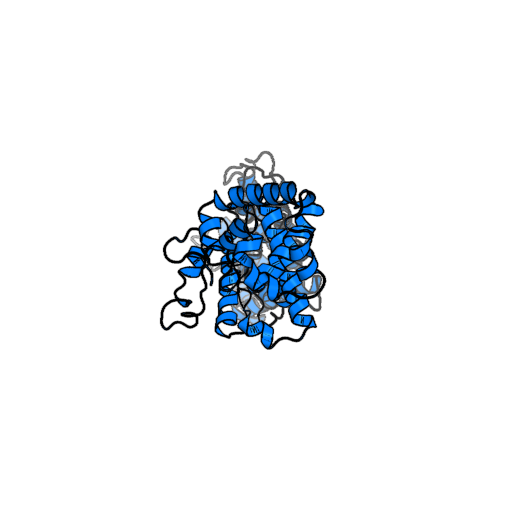THR A 1 342 ? 19.449 10.753 -43.087 1.00 72.94 342 THR A CA 1
ATOM 2658 C C . THR A 1 342 ? 19.949 11.591 -41.907 1.00 72.94 342 THR A C 1
ATOM 2660 O O . THR A 1 342 ? 20.994 11.287 -41.338 1.00 72.94 342 THR A O 1
ATOM 2663 N N . ASN A 1 343 ? 19.211 12.631 -41.511 1.00 76.75 343 ASN A N 1
ATOM 2664 C CA . ASN A 1 343 ? 19.580 13.473 -40.372 1.00 76.75 343 ASN A CA 1
ATOM 2665 C C . ASN A 1 343 ? 19.464 12.728 -39.035 1.00 76.75 343 ASN A C 1
ATOM 2667 O O . ASN A 1 343 ? 20.376 12.836 -38.224 1.00 76.75 343 ASN A O 1
ATOM 2671 N N . SER A 1 344 ? 18.421 11.921 -38.828 1.00 76.56 344 SER A N 1
ATOM 2672 C CA . SER A 1 344 ? 18.280 11.096 -37.621 1.00 76.56 344 SER A CA 1
ATOM 2673 C C . SER A 1 344 ? 19.396 10.056 -37.494 1.00 76.56 344 SER A C 1
ATOM 2675 O O . SER A 1 344 ? 19.895 9.830 -36.396 1.00 76.56 344 SER A O 1
ATOM 2677 N N . ILE A 1 345 ? 19.844 9.467 -38.611 1.00 73.12 345 ILE A N 1
ATOM 2678 C CA . ILE A 1 345 ? 21.027 8.598 -38.623 1.00 73.12 345 ILE A CA 1
ATOM 2679 C C . ILE A 1 345 ? 22.256 9.387 -38.167 1.00 73.12 345 ILE A C 1
ATOM 2681 O O . ILE A 1 345 ? 22.980 8.939 -37.285 1.00 73.12 345 ILE A O 1
ATOM 2685 N N . LEU A 1 346 ? 22.491 10.570 -38.746 1.00 73.81 346 LEU A N 1
ATOM 2686 C CA . LEU A 1 346 ? 23.623 11.421 -38.372 1.00 73.81 346 LEU A CA 1
ATOM 2687 C C . LEU A 1 346 ? 23.601 11.792 -36.882 1.00 73.81 346 LEU A C 1
ATOM 2689 O O . LEU A 1 346 ? 24.644 11.739 -36.241 1.00 73.81 346 LEU A O 1
ATOM 2693 N N . GLU A 1 347 ? 22.433 12.114 -36.326 1.00 76.56 347 GLU A N 1
ATOM 2694 C CA . GLU A 1 347 ? 22.260 12.401 -34.896 1.00 76.56 347 GLU A CA 1
ATOM 2695 C C . GLU A 1 347 ? 22.553 11.177 -34.021 1.00 76.56 347 GLU A C 1
ATOM 2697 O O . GLU A 1 347 ? 23.262 11.295 -33.020 1.00 76.56 347 GLU A O 1
ATOM 2702 N N . LEU A 1 348 ? 22.078 9.990 -34.418 1.00 75.25 348 LEU A N 1
ATOM 2703 C CA . LEU A 1 348 ? 22.393 8.737 -33.731 1.00 75.25 348 LEU A CA 1
ATOM 2704 C C . LEU A 1 348 ? 23.900 8.450 -33.764 1.00 75.25 348 LEU A C 1
ATOM 2706 O O . LEU A 1 348 ? 24.463 8.037 -32.754 1.00 75.25 348 LEU A O 1
ATOM 2710 N N . TYR A 1 349 ? 24.578 8.715 -34.883 1.00 72.00 349 TYR A N 1
ATOM 2711 C CA . TYR A 1 349 ? 26.035 8.595 -34.967 1.00 72.00 349 TYR A CA 1
ATOM 2712 C C . TYR A 1 349 ? 26.765 9.594 -34.079 1.00 72.00 349 TYR A C 1
ATOM 2714 O O . TYR A 1 349 ? 27.699 9.198 -33.383 1.00 72.00 349 TYR A O 1
ATOM 2722 N N . ASP A 1 350 ? 26.368 10.867 -34.101 1.00 71.12 350 ASP A N 1
ATOM 2723 C CA . ASP A 1 350 ? 26.965 11.896 -33.248 1.00 71.12 350 ASP A CA 1
ATOM 2724 C C . ASP A 1 350 ? 26.805 11.506 -31.768 1.00 71.12 350 ASP A C 1
ATOM 2726 O O . ASP A 1 350 ? 27.751 11.639 -30.988 1.00 71.12 350 ASP A O 1
ATOM 2730 N N . PHE A 1 351 ? 25.653 10.936 -31.397 1.00 73.56 351 PHE A N 1
ATOM 2731 C CA . PHE A 1 351 ? 25.406 10.396 -30.063 1.00 73.56 351 PHE A CA 1
ATOM 2732 C C . PHE A 1 351 ? 26.278 9.175 -29.744 1.00 73.56 351 PHE A C 1
ATOM 2734 O O . PHE A 1 351 ? 26.958 9.175 -28.720 1.00 73.56 351 PHE A O 1
ATOM 2741 N N . VAL A 1 352 ? 26.309 8.147 -30.597 1.00 70.38 352 VAL A N 1
ATOM 2742 C CA . VAL A 1 352 ? 27.071 6.907 -30.353 1.00 70.38 352 VAL A CA 1
ATOM 2743 C C . VAL A 1 352 ? 28.574 7.186 -30.319 1.00 70.38 352 VAL A C 1
ATOM 2745 O O . VAL A 1 352 ? 29.254 6.796 -29.377 1.00 70.38 352 VAL A O 1
ATOM 2748 N N . LEU A 1 353 ? 29.113 7.918 -31.296 1.00 67.50 353 LEU A N 1
ATOM 2749 C CA . LEU A 1 353 ? 30.536 8.264 -31.321 1.00 67.50 353 LEU A CA 1
ATOM 2750 C C . LEU A 1 353 ? 30.903 9.261 -30.217 1.00 67.50 353 LEU A C 1
ATOM 2752 O O . LEU A 1 353 ? 32.002 9.181 -29.679 1.00 67.50 353 LEU A O 1
ATOM 2756 N N . GLY A 1 354 ? 30.013 10.196 -29.877 1.00 67.06 354 GLY A N 1
ATOM 2757 C CA . GLY A 1 354 ? 30.236 11.158 -28.798 1.00 67.06 354 GLY A CA 1
ATOM 2758 C C . GLY A 1 354 ? 30.230 10.513 -27.412 1.00 67.06 354 GLY A C 1
ATOM 2759 O O . GLY A 1 354 ? 31.104 10.823 -26.606 1.00 67.06 354 GLY A O 1
ATOM 2760 N N . SER A 1 355 ? 29.281 9.607 -27.155 1.00 68.50 355 SER A N 1
ATOM 2761 C CA . SER A 1 355 ? 29.130 8.901 -25.875 1.00 68.50 355 SER A CA 1
ATOM 2762 C C . SER A 1 355 ? 30.181 7.812 -25.663 1.00 68.50 355 SER A C 1
ATOM 2764 O O . SER A 1 355 ? 30.717 7.705 -24.567 1.00 68.50 355 SER A O 1
ATOM 2766 N N . LEU A 1 356 ? 30.532 7.037 -26.696 1.00 64.19 356 LEU A N 1
ATOM 2767 C CA . LEU A 1 356 ? 31.516 5.952 -26.574 1.00 64.19 356 LEU A CA 1
ATOM 2768 C C . LEU A 1 356 ? 32.964 6.442 -26.445 1.00 64.19 356 LEU A C 1
ATOM 2770 O O . LEU A 1 356 ? 33.824 5.690 -25.995 1.00 64.19 356 LEU A O 1
ATOM 2774 N N . LEU A 1 357 ? 33.257 7.672 -26.875 1.00 62.16 357 LEU A N 1
ATOM 2775 C CA . LEU A 1 357 ? 34.624 8.201 -26.935 1.00 62.16 357 LEU A CA 1
ATOM 2776 C C . LEU A 1 357 ? 34.910 9.306 -25.911 1.00 62.16 357 LEU A C 1
ATOM 2778 O O . LEU A 1 357 ? 35.980 9.912 -25.990 1.00 62.16 357 LEU A O 1
ATOM 2782 N N . ASP A 1 358 ? 33.967 9.600 -25.003 1.00 60.47 358 ASP A N 1
ATOM 2783 C CA . ASP A 1 358 ? 34.057 10.629 -23.944 1.00 60.47 358 ASP A CA 1
ATOM 2784 C C . ASP A 1 358 ? 34.504 12.029 -24.429 1.00 60.47 358 ASP A C 1
ATOM 2786 O O . ASP A 1 358 ? 34.917 12.904 -23.665 1.00 60.47 358 ASP A O 1
ATOM 2790 N N . ALA A 1 359 ? 34.427 12.265 -25.739 1.00 62.44 359 ALA A N 1
ATOM 2791 C CA . ALA A 1 359 ? 34.841 13.490 -26.397 1.00 62.44 359 ALA A CA 1
ATOM 2792 C C . ALA A 1 359 ? 34.110 13.616 -27.734 1.00 62.44 359 ALA A C 1
ATOM 2794 O O . ALA A 1 359 ? 34.400 12.898 -28.699 1.00 62.44 359 ALA A O 1
ATOM 2795 N N . GLY A 1 360 ? 33.208 14.596 -27.815 1.00 65.31 360 GLY A N 1
ATOM 2796 C CA . GLY A 1 360 ? 32.498 14.930 -29.045 1.00 65.31 360 GLY A CA 1
ATOM 2797 C C . GLY A 1 360 ? 33.435 15.103 -30.248 1.00 65.31 360 GLY A C 1
ATOM 2798 O O . GLY A 1 360 ? 34.638 15.390 -30.136 1.00 65.31 360 GLY A O 1
ATOM 2799 N N . LEU A 1 361 ? 32.890 14.889 -31.439 1.00 72.88 361 LEU A N 1
ATOM 2800 C CA . LEU A 1 361 ? 33.597 15.179 -32.679 1.00 72.88 361 LEU A CA 1
ATOM 2801 C C . LEU A 1 361 ? 33.826 16.692 -32.799 1.00 72.88 361 LEU A C 1
ATOM 2803 O O . LEU A 1 361 ? 32.953 17.513 -32.517 1.00 72.88 361 LEU A O 1
ATOM 2807 N N . THR A 1 362 ? 35.025 17.082 -33.232 1.00 80.81 362 THR A N 1
ATOM 2808 C CA . THR A 1 362 ? 35.300 18.493 -33.550 1.00 80.81 362 THR A CA 1
ATOM 2809 C C . THR A 1 362 ? 34.470 18.938 -34.756 1.00 80.81 362 THR A C 1
ATOM 2811 O O . THR A 1 362 ? 34.120 18.120 -35.606 1.00 80.81 362 THR A O 1
ATOM 2814 N N . GLN A 1 363 ? 34.241 20.245 -34.918 1.00 80.00 363 GLN A N 1
ATOM 2815 C CA . GLN A 1 363 ? 33.500 20.781 -36.070 1.00 80.00 363 GLN A CA 1
ATOM 2816 C C . GLN A 1 363 ? 34.049 20.277 -37.420 1.00 80.00 363 GLN A C 1
ATOM 2818 O O . GLN A 1 363 ? 33.277 19.920 -38.307 1.00 80.00 363 GLN A O 1
ATOM 2823 N N . LYS A 1 364 ? 35.380 20.174 -37.568 1.00 81.44 364 LYS A N 1
ATOM 2824 C CA . LYS A 1 364 ? 36.013 19.628 -38.782 1.00 81.44 364 LYS A CA 1
ATOM 2825 C C . LYS A 1 364 ? 35.745 18.132 -38.976 1.00 81.44 364 LYS A C 1
ATOM 2827 O O . LYS A 1 364 ? 35.558 17.697 -40.107 1.00 81.44 364 LYS A O 1
ATOM 2832 N N . GLN A 1 365 ? 35.723 17.351 -37.896 1.00 81.25 365 GLN A N 1
ATOM 2833 C CA . GLN A 1 365 ? 35.401 15.922 -37.951 1.00 81.25 365 GLN A CA 1
ATOM 2834 C C . GLN A 1 365 ? 33.926 15.706 -38.319 1.00 81.25 365 GLN A C 1
ATOM 2836 O O . GLN A 1 365 ? 33.657 14.887 -39.192 1.00 81.25 365 GLN A O 1
ATOM 2841 N N . ASN A 1 366 ? 33.008 16.507 -37.762 1.00 79.44 366 ASN A N 1
ATOM 2842 C CA . ASN A 1 366 ? 31.577 16.470 -38.096 1.00 79.44 366 ASN A CA 1
ATOM 2843 C C . ASN A 1 366 ? 31.316 16.691 -39.587 1.00 79.44 366 ASN A C 1
ATOM 2845 O O . ASN A 1 366 ? 30.530 15.968 -40.194 1.00 79.44 366 ASN A O 1
ATOM 2849 N N . VAL A 1 367 ? 31.984 17.674 -40.200 1.00 83.00 367 VAL A N 1
ATOM 2850 C CA . VAL A 1 367 ? 31.800 17.971 -41.630 1.00 83.00 367 VAL A CA 1
ATOM 2851 C C . VAL A 1 367 ? 32.188 16.775 -42.500 1.00 83.00 367 VAL A C 1
ATOM 2853 O O . VAL A 1 367 ? 31.404 16.366 -43.353 1.00 83.00 367 VAL A O 1
ATOM 2856 N N . ILE A 1 368 ? 33.364 16.184 -42.270 1.00 85.31 368 ILE A N 1
ATOM 2857 C CA . ILE A 1 368 ? 33.818 15.014 -43.038 1.00 85.31 368 ILE A CA 1
ATOM 2858 C C . ILE A 1 368 ? 32.892 13.826 -42.804 1.00 85.31 368 ILE A C 1
ATOM 2860 O O . ILE A 1 368 ? 32.513 13.149 -43.757 1.00 85.31 368 ILE A O 1
ATOM 2864 N N . PHE A 1 369 ? 32.524 13.581 -41.546 1.00 80.62 369 PHE A N 1
ATOM 2865 C CA . PHE A 1 369 ? 31.705 12.439 -41.174 1.00 80.62 369 PHE A CA 1
ATOM 2866 C C . PHE A 1 369 ? 30.347 12.476 -41.881 1.00 80.62 369 PHE A C 1
ATOM 2868 O O . PHE A 1 369 ? 29.960 11.485 -42.486 1.00 80.62 369 PHE A O 1
ATOM 2875 N N . ARG A 1 370 ? 29.691 13.645 -41.956 1.00 81.75 370 ARG A N 1
ATOM 2876 C CA . ARG A 1 370 ? 28.431 13.809 -42.705 1.00 81.75 370 ARG A CA 1
ATOM 2877 C C . ARG A 1 370 ? 28.549 13.426 -44.179 1.00 81.75 370 ARG A C 1
ATOM 2879 O O . ARG A 1 370 ? 27.648 12.783 -44.715 1.00 81.75 370 ARG A O 1
ATOM 2886 N N . TYR A 1 371 ? 29.634 13.819 -44.847 1.00 87.31 371 TYR A N 1
ATOM 2887 C CA . TYR A 1 371 ? 29.858 13.440 -46.245 1.00 87.31 371 TYR A CA 1
ATOM 2888 C C . TYR A 1 371 ? 30.159 11.948 -46.396 1.00 87.31 371 TYR A C 1
ATOM 2890 O O . TYR A 1 371 ? 29.661 11.320 -47.328 1.00 87.31 371 TYR A O 1
ATOM 2898 N N . ILE A 1 372 ? 30.906 11.366 -45.456 1.00 87.00 372 ILE A N 1
ATOM 2899 C CA . ILE A 1 372 ? 31.166 9.928 -45.418 1.00 87.00 372 ILE A CA 1
ATOM 2900 C C . ILE A 1 372 ? 29.880 9.130 -45.198 1.00 87.00 372 ILE A C 1
ATOM 2902 O O . ILE A 1 372 ? 29.626 8.213 -45.969 1.00 87.00 372 ILE A O 1
ATOM 2906 N N . THR A 1 373 ? 29.041 9.477 -44.222 1.00 80.94 373 THR A N 1
ATOM 2907 C CA . THR A 1 373 ? 27.772 8.773 -43.980 1.00 80.94 373 THR A CA 1
ATOM 2908 C C . THR A 1 373 ? 26.892 8.795 -45.225 1.00 80.94 373 THR A C 1
ATOM 2910 O O . THR A 1 373 ? 26.365 7.759 -45.614 1.00 80.94 373 THR A O 1
ATOM 2913 N N . ARG A 1 374 ? 26.802 9.942 -45.919 1.00 82.06 374 ARG A N 1
ATOM 2914 C CA . ARG A 1 374 ? 26.081 10.035 -47.201 1.00 82.06 374 ARG A CA 1
ATOM 2915 C C . ARG A 1 374 ? 26.634 9.073 -48.249 1.00 82.06 374 ARG A C 1
ATOM 2917 O O . ARG A 1 374 ? 25.851 8.458 -48.958 1.00 82.06 374 ARG A O 1
ATOM 2924 N N . LEU A 1 375 ? 27.956 8.935 -48.351 1.00 87.62 375 LEU A N 1
ATOM 2925 C CA . LEU A 1 375 ? 28.570 7.959 -49.250 1.00 87.62 375 LEU A CA 1
ATOM 2926 C C . LEU A 1 375 ? 28.257 6.521 -48.827 1.00 87.62 375 LEU A C 1
ATOM 2928 O O . LEU A 1 375 ? 27.885 5.720 -49.676 1.00 87.62 375 LEU A O 1
ATOM 2932 N N . LEU A 1 376 ? 28.393 6.202 -47.538 1.00 85.75 376 LEU A N 1
ATOM 2933 C CA . LEU A 1 376 ? 28.204 4.848 -47.014 1.00 85.75 376 LEU A CA 1
ATOM 2934 C C . LEU A 1 376 ? 26.774 4.348 -47.199 1.00 85.75 376 LEU A C 1
ATOM 2936 O O . LEU A 1 376 ? 26.600 3.169 -47.474 1.00 85.75 376 LEU A O 1
ATOM 2940 N N . LEU A 1 377 ? 25.775 5.237 -47.186 1.00 79.75 377 LEU A N 1
ATOM 2941 C CA . LEU A 1 377 ? 24.411 4.874 -47.577 1.00 79.75 377 LEU A CA 1
ATOM 2942 C C . LEU A 1 377 ? 24.345 4.327 -49.015 1.00 79.75 377 LEU A C 1
ATOM 2944 O O . LEU A 1 377 ? 23.565 3.427 -49.272 1.00 79.75 377 LEU A O 1
ATOM 2948 N N . HIS A 1 378 ? 25.190 4.785 -49.946 1.00 82.00 378 HIS A N 1
ATOM 2949 C CA . HIS A 1 378 ? 25.255 4.274 -51.327 1.00 82.00 378 HIS A CA 1
ATOM 2950 C C . HIS A 1 378 ? 26.180 3.060 -51.521 1.00 82.00 378 HIS A C 1
ATOM 2952 O O . HIS A 1 378 ? 26.313 2.561 -52.651 1.00 82.00 378 HIS A O 1
ATOM 2958 N N . VAL A 1 379 ? 26.841 2.592 -50.461 1.00 86.62 379 VAL A N 1
ATOM 2959 C CA . VAL A 1 379 ? 27.689 1.398 -50.486 1.00 86.62 379 VAL A CA 1
ATOM 2960 C C . VAL A 1 379 ? 26.863 0.211 -49.970 1.00 86.62 379 VAL A C 1
ATOM 2962 O O . VAL A 1 379 ? 26.453 0.213 -48.812 1.00 86.62 379 VAL A O 1
ATOM 2965 N N . PRO A 1 380 ? 26.586 -0.812 -50.801 1.00 84.31 380 PRO A N 1
ATOM 2966 C CA . PRO A 1 380 ? 25.851 -1.992 -50.364 1.00 84.31 380 PRO A CA 1
ATOM 2967 C C . PRO A 1 380 ? 26.554 -2.675 -49.193 1.00 84.31 380 PRO A C 1
ATOM 2969 O O . PRO A 1 380 ? 27.769 -2.867 -49.245 1.00 84.31 380 PRO A O 1
ATOM 2972 N N . ASN A 1 381 ? 25.785 -3.088 -48.181 1.00 85.19 381 ASN A N 1
ATOM 2973 C CA . ASN A 1 381 ? 26.301 -3.792 -47.004 1.00 85.19 381 ASN A CA 1
ATOM 2974 C C . ASN A 1 381 ? 27.417 -3.012 -46.281 1.00 85.19 381 ASN A C 1
ATOM 2976 O O . ASN A 1 381 ? 28.356 -3.620 -45.768 1.00 85.19 381 ASN A O 1
ATOM 2980 N N . ALA A 1 382 ? 27.356 -1.675 -46.287 1.00 88.00 382 ALA A N 1
ATOM 2981 C CA . ALA A 1 382 ? 28.320 -0.847 -45.575 1.00 88.00 382 ALA A CA 1
ATOM 2982 C C . ALA A 1 382 ? 28.311 -1.171 -44.078 1.00 88.00 382 ALA A C 1
ATOM 2984 O O . ALA A 1 382 ? 27.250 -1.305 -43.479 1.00 88.00 382 ALA A O 1
ATOM 2985 N N . THR A 1 383 ? 29.491 -1.265 -43.475 1.00 88.12 383 THR A N 1
ATOM 2986 C CA . THR A 1 383 ? 29.669 -1.527 -42.040 1.00 88.12 383 THR A CA 1
ATOM 2987 C C . THR A 1 383 ? 30.677 -0.554 -41.438 1.00 88.12 383 THR A C 1
ATOM 2989 O O . THR A 1 383 ? 31.279 0.277 -42.131 1.00 88.12 383 THR A O 1
ATOM 2992 N N . ILE A 1 384 ? 30.938 -0.683 -40.135 1.00 86.00 384 ILE A N 1
ATOM 2993 C CA . ILE A 1 384 ? 32.025 0.053 -39.477 1.00 86.00 384 ILE A CA 1
ATOM 2994 C C . ILE A 1 384 ? 33.395 -0.208 -40.131 1.00 86.00 384 ILE A C 1
ATOM 2996 O O . ILE A 1 384 ? 34.256 0.674 -40.153 1.00 86.00 384 ILE A O 1
ATOM 3000 N N . HIS A 1 385 ? 33.592 -1.387 -40.732 1.00 89.44 385 HIS A N 1
ATOM 3001 C CA . HIS A 1 385 ? 34.809 -1.702 -41.475 1.00 89.44 385 HIS A CA 1
ATOM 3002 C C . HIS A 1 385 ? 34.867 -0.967 -42.815 1.00 89.44 385 HIS A C 1
ATOM 3004 O O . HIS A 1 385 ? 35.929 -0.465 -43.170 1.00 89.44 385 HIS A O 1
ATOM 3010 N N . THR A 1 386 ? 33.742 -0.806 -43.517 1.00 91.44 386 THR A N 1
ATOM 3011 C CA . THR A 1 386 ? 33.663 0.028 -44.730 1.00 91.44 386 THR A CA 1
ATOM 3012 C C . THR A 1 386 ? 34.040 1.477 -44.421 1.00 91.44 386 THR A C 1
ATOM 3014 O O . THR A 1 386 ? 34.831 2.085 -45.141 1.00 91.44 386 THR A O 1
ATOM 3017 N N . LEU A 1 387 ? 33.539 2.018 -43.303 1.00 89.56 387 LEU A N 1
ATOM 3018 C CA . LEU A 1 387 ? 33.929 3.341 -42.812 1.00 89.56 387 LEU A CA 1
ATOM 3019 C C . LEU A 1 387 ? 35.440 3.421 -42.529 1.00 89.56 387 LEU A C 1
ATOM 3021 O O . LEU A 1 387 ? 36.090 4.386 -42.938 1.00 89.56 387 LEU A O 1
ATOM 3025 N N . ARG A 1 388 ? 36.000 2.417 -41.841 1.00 90.25 388 ARG A N 1
ATOM 3026 C CA . ARG A 1 388 ? 37.438 2.334 -41.540 1.00 90.25 388 ARG A CA 1
ATOM 3027 C C . ARG A 1 388 ? 38.271 2.359 -42.823 1.00 90.25 388 ARG A C 1
ATOM 3029 O O . ARG A 1 388 ? 39.149 3.203 -42.955 1.00 90.25 388 ARG A O 1
ATOM 3036 N N . GLU A 1 389 ? 37.953 1.485 -43.774 1.00 92.06 389 GLU A N 1
ATOM 3037 C CA . GLU A 1 389 ? 38.660 1.359 -45.053 1.00 92.06 389 GLU A CA 1
ATOM 3038 C C . GLU A 1 389 ? 38.559 2.621 -45.919 1.00 92.06 389 GLU A C 1
ATOM 3040 O O . GLU A 1 389 ? 39.513 2.993 -46.597 1.00 92.06 389 GLU A O 1
ATOM 3045 N N . LEU A 1 390 ? 37.417 3.314 -45.896 1.00 92.00 390 LEU A N 1
ATOM 3046 C CA . LEU A 1 390 ? 37.241 4.572 -46.622 1.00 92.00 390 LEU A CA 1
ATOM 3047 C C . LEU A 1 390 ? 38.147 5.691 -46.074 1.00 92.00 390 LEU A C 1
ATOM 3049 O O . LEU A 1 390 ? 38.587 6.563 -46.826 1.00 92.00 390 LEU A O 1
ATOM 3053 N N . LEU A 1 391 ? 38.418 5.683 -44.767 1.00 90.44 391 LEU A N 1
ATOM 3054 C CA . LEU A 1 391 ? 39.278 6.663 -44.096 1.00 90.44 391 LEU A CA 1
ATOM 3055 C C . LEU A 1 391 ? 40.780 6.363 -44.230 1.00 90.44 391 LEU A C 1
ATOM 3057 O O . LEU A 1 391 ? 41.594 7.257 -43.964 1.00 90.44 391 LEU A O 1
ATOM 3061 N N . GLU A 1 392 ? 41.145 5.145 -44.629 1.00 90.44 392 GLU A N 1
ATOM 3062 C CA . GLU A 1 392 ? 42.522 4.731 -44.903 1.00 90.44 392 GLU A CA 1
ATOM 3063 C C . GLU A 1 392 ? 43.081 5.378 -46.185 1.00 90.44 392 GLU A C 1
ATOM 3065 O O . GLU A 1 392 ? 42.385 6.032 -46.972 1.00 90.44 392 GLU A O 1
ATOM 3070 N N . GLU A 1 393 ? 44.394 5.255 -46.378 1.00 86.50 393 GLU A N 1
ATOM 3071 C CA . GLU A 1 393 ? 45.061 5.771 -47.572 1.00 86.50 393 GLU A CA 1
ATOM 3072 C C . GLU A 1 393 ? 44.550 5.045 -48.829 1.00 86.50 393 GLU A C 1
ATOM 3074 O O . GLU A 1 393 ? 44.462 3.821 -48.856 1.00 86.50 393 GLU A O 1
ATOM 3079 N N . GLY A 1 394 ? 44.163 5.803 -49.861 1.00 85.75 394 GLY A N 1
ATOM 3080 C CA . GLY A 1 394 ? 43.545 5.251 -51.075 1.00 85.75 394 GLY A CA 1
ATOM 3081 C C . GLY A 1 394 ? 42.062 4.866 -50.941 1.00 85.75 394 GLY A C 1
ATOM 3082 O O . GLY A 1 394 ? 41.467 4.406 -51.914 1.00 85.75 394 GLY A O 1
ATOM 3083 N N . GLY A 1 395 ? 41.424 5.092 -49.783 1.00 88.44 395 GLY A N 1
ATOM 3084 C CA . GLY A 1 395 ? 40.010 4.752 -49.571 1.00 88.44 395 GLY A CA 1
ATOM 3085 C C . GLY A 1 395 ? 39.050 5.435 -50.556 1.00 88.44 395 GLY A C 1
ATOM 3086 O O . GLY A 1 395 ? 38.110 4.810 -51.040 1.00 88.44 395 GLY A O 1
ATOM 3087 N N . GLY A 1 396 ? 39.315 6.691 -50.934 1.00 87.75 396 GLY A N 1
ATOM 3088 C CA . GLY A 1 396 ? 38.511 7.403 -51.938 1.00 87.75 396 GLY A CA 1
ATOM 3089 C C . GLY A 1 396 ? 38.536 6.735 -53.318 1.00 87.75 396 GLY A C 1
ATOM 3090 O O . GLY A 1 396 ? 37.505 6.646 -53.977 1.00 87.75 396 GLY A O 1
ATOM 3091 N N . ASP A 1 397 ? 39.685 6.193 -53.726 1.00 88.88 397 ASP A N 1
ATOM 3092 C CA . ASP A 1 397 ? 39.821 5.502 -55.012 1.00 88.88 397 ASP A CA 1
ATOM 3093 C C . ASP A 1 397 ? 39.117 4.138 -54.976 1.00 88.88 397 ASP A C 1
ATOM 3095 O O . ASP A 1 397 ? 38.411 3.769 -55.919 1.00 88.88 397 ASP A O 1
ATOM 3099 N N . ARG A 1 398 ? 39.235 3.425 -53.844 1.00 90.25 398 ARG A N 1
ATOM 3100 C CA . ARG A 1 398 ? 38.595 2.122 -53.600 1.00 90.25 398 ARG A CA 1
ATOM 3101 C C . ARG A 1 398 ? 37.070 2.179 -53.706 1.00 90.25 398 ARG A C 1
ATOM 3103 O O . ARG A 1 398 ? 36.466 1.231 -54.196 1.00 90.25 398 ARG A O 1
ATOM 3110 N N . TYR A 1 399 ? 36.461 3.287 -53.287 1.00 91.38 399 TYR A N 1
ATOM 3111 C CA . TYR A 1 399 ? 35.008 3.493 -53.314 1.00 91.38 399 TYR A CA 1
ATOM 3112 C C . TYR A 1 399 ? 34.545 4.455 -54.429 1.00 91.38 399 TYR A C 1
ATOM 3114 O O . TYR A 1 399 ? 33.415 4.947 -54.398 1.00 91.38 399 TYR A O 1
ATOM 3122 N N . SER A 1 400 ? 35.387 4.700 -55.440 1.00 89.56 400 SER A N 1
ATOM 3123 C CA . SER A 1 400 ? 35.129 5.645 -56.542 1.00 89.56 400 SER A CA 1
ATOM 3124 C C . SER A 1 400 ? 33.830 5.377 -57.316 1.00 89.56 400 SER A C 1
ATOM 3126 O O . SER A 1 400 ? 33.118 6.321 -57.663 1.00 89.56 400 SER A O 1
ATOM 3128 N N . GLU A 1 401 ? 33.462 4.108 -57.521 1.00 91.25 401 GLU A N 1
ATOM 3129 C CA . GLU A 1 401 ? 32.198 3.730 -58.171 1.00 91.25 401 GLU A CA 1
ATOM 3130 C C . GLU A 1 401 ? 30.971 4.231 -57.388 1.00 91.25 401 GLU A C 1
ATOM 3132 O O . GLU A 1 401 ? 29.989 4.691 -57.973 1.00 91.25 401 GLU A O 1
ATOM 3137 N N . HIS A 1 402 ? 31.024 4.186 -56.055 1.00 90.00 402 HIS A N 1
ATOM 3138 C CA . HIS A 1 402 ? 29.939 4.663 -55.197 1.00 90.00 402 HIS A CA 1
ATOM 3139 C C . HIS A 1 402 ? 29.944 6.188 -55.078 1.00 90.00 402 HIS A C 1
ATOM 3141 O O . HIS A 1 402 ? 28.879 6.803 -55.072 1.00 90.00 402 HIS A O 1
ATOM 3147 N N . ILE A 1 403 ? 31.126 6.813 -55.078 1.00 90.69 403 ILE A N 1
ATOM 3148 C CA . ILE A 1 403 ? 31.265 8.276 -55.118 1.00 90.69 403 ILE A CA 1
ATOM 3149 C C . ILE A 1 403 ? 30.613 8.849 -56.381 1.00 90.69 403 ILE A C 1
ATOM 3151 O O . ILE A 1 403 ? 29.939 9.877 -56.309 1.00 90.69 403 ILE A O 1
ATOM 3155 N N . ALA A 1 404 ? 30.725 8.162 -57.522 1.00 89.31 404 ALA A N 1
ATOM 3156 C CA . ALA A 1 404 ? 30.099 8.586 -58.774 1.00 89.31 404 ALA A CA 1
ATOM 3157 C C . ALA A 1 404 ? 28.557 8.657 -58.708 1.00 89.31 404 ALA A C 1
ATOM 3159 O O . ALA A 1 404 ? 27.949 9.366 -59.514 1.00 89.31 404 ALA A O 1
ATOM 3160 N N . LYS A 1 405 ? 27.929 7.958 -57.748 1.00 86.25 405 LYS A N 1
ATOM 3161 C CA . LYS A 1 405 ? 26.473 7.965 -57.514 1.00 86.25 405 LYS A CA 1
ATOM 3162 C C . LYS A 1 405 ? 26.005 9.193 -56.722 1.00 86.25 405 LYS A C 1
ATOM 3164 O O . LYS A 1 405 ? 24.818 9.511 -56.749 1.00 86.25 405 LYS A O 1
ATOM 3169 N N . LEU A 1 406 ? 26.915 9.894 -56.040 1.00 86.38 406 LEU A N 1
ATOM 3170 C CA . LEU A 1 406 ? 26.601 11.112 -55.294 1.00 86.38 406 LEU A CA 1
ATOM 3171 C C . LEU A 1 406 ? 26.276 12.286 -56.230 1.00 86.38 406 LEU A C 1
ATOM 3173 O O . LEU A 1 406 ? 26.694 12.336 -57.387 1.00 86.38 406 LEU A O 1
ATOM 3177 N N . GLN A 1 407 ? 25.567 13.284 -55.697 1.00 82.50 407 GLN A N 1
ATOM 3178 C CA . GLN A 1 407 ? 25.211 14.513 -56.412 1.00 82.50 407 GLN A CA 1
ATOM 3179 C C . GLN A 1 407 ? 25.546 15.769 -55.594 1.00 82.50 407 GLN A C 1
ATOM 3181 O O . GLN A 1 407 ? 25.734 15.718 -54.375 1.00 82.50 407 GLN A O 1
ATOM 3186 N N . GLY A 1 408 ? 25.620 16.914 -56.279 1.00 88.50 408 GLY A N 1
ATOM 3187 C CA . GLY A 1 408 ? 25.792 18.228 -55.658 1.00 88.50 408 GLY A CA 1
ATOM 3188 C C . GLY A 1 408 ? 27.070 18.355 -54.823 1.00 88.50 408 GLY A C 1
ATOM 3189 O O . GLY A 1 408 ? 28.140 17.887 -55.213 1.00 88.50 408 GLY A O 1
ATOM 3190 N N . SER A 1 409 ? 26.952 18.994 -53.656 1.00 87.56 409 SER A N 1
ATOM 3191 C CA . SER A 1 409 ? 28.087 19.280 -52.769 1.00 87.56 409 SER A CA 1
ATOM 3192 C C . SER A 1 409 ? 28.787 18.028 -52.238 1.00 87.56 409 SER A C 1
ATOM 3194 O O . SER A 1 409 ? 29.992 18.068 -52.011 1.00 87.56 409 SER A O 1
ATOM 3196 N N . ALA A 1 410 ? 28.068 16.909 -52.080 1.00 86.81 410 ALA A N 1
ATOM 3197 C CA . ALA A 1 410 ? 28.665 15.660 -51.614 1.00 86.81 410 ALA A CA 1
ATOM 3198 C C . ALA A 1 410 ? 29.658 15.099 -52.636 1.00 86.81 410 ALA A C 1
ATOM 3200 O O . ALA A 1 410 ? 30.773 14.746 -52.269 1.00 86.81 410 ALA A O 1
ATOM 3201 N N . ARG A 1 411 ? 29.292 15.092 -53.923 1.00 89.81 411 ARG A N 1
ATOM 3202 C CA . ARG A 1 411 ? 30.193 14.653 -54.995 1.00 89.81 411 ARG A CA 1
ATOM 3203 C C . ARG A 1 411 ? 31.413 15.567 -55.122 1.00 89.81 411 ARG A C 1
ATOM 3205 O O . ARG A 1 411 ? 32.536 15.073 -55.122 1.00 89.81 411 ARG A O 1
ATOM 3212 N N . ALA A 1 412 ? 31.196 16.883 -55.136 1.00 90.94 412 ALA A N 1
ATOM 3213 C CA . ALA A 1 412 ? 32.278 17.866 -55.224 1.00 90.94 412 ALA A CA 1
ATOM 3214 C C . ALA A 1 412 ? 33.280 17.741 -54.059 1.00 90.94 412 ALA A C 1
ATOM 3216 O O . ALA A 1 412 ? 34.487 17.850 -54.262 1.00 90.94 412 ALA A O 1
ATOM 3217 N N . PHE A 1 413 ? 32.795 17.458 -52.844 1.00 92.25 413 PHE A N 1
ATOM 3218 C CA . PHE A 1 413 ? 33.656 17.213 -51.689 1.00 92.25 413 PHE A CA 1
ATOM 3219 C C . PHE A 1 413 ? 34.582 16.005 -51.903 1.00 92.25 413 PHE A C 1
ATOM 3221 O O . PHE A 1 413 ? 35.780 16.103 -51.643 1.00 92.25 413 PHE A O 1
ATOM 3228 N N . PHE A 1 414 ? 34.076 14.875 -52.406 1.00 92.25 414 PHE A N 1
ATOM 3229 C CA . PHE A 1 414 ? 34.924 13.703 -52.651 1.00 92.25 414 PHE A CA 1
ATOM 3230 C C . PHE A 1 414 ? 35.904 13.892 -53.817 1.00 92.25 414 PHE A C 1
ATOM 3232 O O . PHE A 1 414 ? 37.029 13.403 -53.736 1.00 92.25 414 PHE A O 1
ATOM 3239 N N . GLU A 1 415 ? 35.515 14.630 -54.861 1.00 88.69 415 GLU A N 1
ATOM 3240 C CA . GLU A 1 415 ? 36.367 14.900 -56.030 1.00 88.69 415 GLU A CA 1
ATOM 3241 C C . GLU A 1 415 ? 37.498 15.904 -55.739 1.00 88.69 415 GLU A C 1
ATOM 3243 O O . GLU A 1 415 ? 38.569 15.811 -56.341 1.00 88.69 415 GLU A O 1
ATOM 3248 N N . HIS A 1 416 ? 37.285 16.863 -54.830 1.00 88.56 416 HIS A N 1
ATOM 3249 C CA . HIS A 1 416 ? 38.214 17.986 -54.636 1.00 88.56 416 HIS A CA 1
ATOM 3250 C C . HIS A 1 416 ? 38.839 18.068 -53.240 1.00 88.56 416 HIS A C 1
ATOM 3252 O O . HIS A 1 416 ? 39.997 18.462 -53.111 1.00 88.56 416 HIS A O 1
ATOM 3258 N N . GLU A 1 417 ? 38.109 17.678 -52.196 1.00 89.12 417 GLU A N 1
ATOM 3259 C CA . GLU A 1 417 ? 38.483 17.959 -50.805 1.00 89.12 417 GLU A CA 1
ATOM 3260 C C . GLU A 1 417 ? 38.929 16.699 -50.048 1.00 89.12 417 GLU A C 1
ATOM 3262 O O . GLU A 1 417 ? 39.920 16.724 -49.320 1.00 89.12 417 GLU A O 1
ATOM 3267 N N . PHE A 1 418 ? 38.253 15.560 -50.234 1.00 89.31 418 PHE A N 1
ATOM 3268 C CA . PHE A 1 418 ? 38.441 14.358 -49.405 1.00 89.31 418 PHE A CA 1
ATOM 3269 C C . PHE A 1 418 ? 39.873 13.790 -49.413 1.00 89.31 418 PHE A C 1
ATOM 3271 O O . PHE A 1 418 ? 40.360 13.288 -48.391 1.00 89.31 418 PHE A O 1
ATOM 3278 N N . ASN A 1 419 ? 40.564 13.883 -50.552 1.00 86.81 419 ASN A N 1
ATOM 3279 C CA . ASN A 1 419 ? 41.967 13.480 -50.715 1.00 86.81 419 ASN A CA 1
ATOM 3280 C C . ASN A 1 419 ? 42.959 14.645 -50.519 1.00 86.81 419 ASN A C 1
ATOM 3282 O O . ASN A 1 419 ? 44.172 14.458 -50.617 1.00 86.81 419 ASN A O 1
ATOM 3286 N N . GLY A 1 420 ? 42.459 15.841 -50.204 1.00 85.12 420 GLY A N 1
ATOM 3287 C CA . GLY A 1 420 ? 43.256 17.028 -49.931 1.00 85.12 420 GLY A CA 1
ATOM 3288 C C . GLY A 1 420 ? 44.096 16.909 -48.655 1.00 85.12 420 GLY A C 1
ATOM 3289 O O . GLY A 1 420 ? 43.747 16.228 -47.685 1.00 85.12 420 GLY A O 1
ATOM 3290 N N . LYS A 1 421 ? 45.226 17.628 -48.629 1.00 82.75 421 LYS A N 1
ATOM 3291 C CA . LYS A 1 421 ? 46.163 17.630 -47.489 1.00 82.75 421 LYS A CA 1
ATOM 3292 C C . LYS A 1 421 ? 45.523 18.132 -46.192 1.00 82.75 421 LYS A C 1
ATOM 3294 O O . LYS A 1 421 ? 45.903 17.666 -45.119 1.00 82.75 421 LYS A O 1
ATOM 3299 N N . GLU A 1 422 ? 44.550 19.038 -46.286 1.00 81.44 422 GLU A N 1
ATOM 3300 C CA . GLU A 1 422 ? 43.861 19.607 -45.122 1.00 81.44 422 GLU A CA 1
ATOM 3301 C C . GLU A 1 422 ? 43.071 18.555 -44.333 1.00 81.44 422 GLU A C 1
ATOM 3303 O O . GLU A 1 422 ? 43.070 18.575 -43.100 1.00 81.44 422 GLU A O 1
ATOM 3308 N N . PHE A 1 423 ? 42.468 17.585 -45.024 1.00 84.25 423 PHE A N 1
ATOM 3309 C CA . PHE A 1 423 ? 41.646 16.548 -44.402 1.00 84.25 423 PHE A CA 1
ATOM 3310 C C . PHE A 1 423 ? 42.424 15.282 -44.030 1.00 84.25 423 PHE A C 1
ATOM 3312 O O . PHE A 1 423 ? 41.947 14.484 -43.223 1.00 84.25 423 PHE A O 1
ATOM 3319 N N . ALA A 1 424 ? 43.660 15.117 -44.510 1.00 86.06 424 ALA A N 1
ATOM 3320 C CA . ALA A 1 424 ? 44.505 13.966 -44.180 1.00 86.06 424 ALA A CA 1
ATOM 3321 C C . ALA A 1 424 ? 44.784 13.822 -42.670 1.00 86.06 424 ALA A C 1
ATOM 3323 O O . ALA A 1 424 ? 44.911 12.706 -42.160 1.00 86.06 424 ALA A O 1
ATOM 3324 N N . ALA A 1 425 ? 44.901 14.936 -41.938 1.00 85.50 425 ALA A N 1
ATOM 3325 C CA . ALA A 1 425 ? 45.058 14.911 -40.483 1.00 85.50 425 ALA A CA 1
ATOM 3326 C C . ALA A 1 425 ? 43.748 14.520 -39.783 1.00 85.50 425 ALA A C 1
ATOM 3328 O O . ALA A 1 425 ? 43.756 13.701 -38.864 1.00 85.50 425 ALA A O 1
ATOM 3329 N N . THR A 1 426 ? 42.617 15.055 -40.245 1.00 86.25 426 THR A N 1
ATOM 3330 C CA . THR A 1 426 ? 41.303 14.779 -39.658 1.00 86.25 426 THR A CA 1
ATOM 3331 C C . THR A 1 426 ? 40.858 13.338 -39.901 1.00 86.25 426 THR A C 1
ATOM 3333 O O . THR A 1 426 ? 40.418 12.694 -38.953 1.00 86.25 426 THR A O 1
ATOM 3336 N N . LYS A 1 427 ? 41.070 12.778 -41.104 1.00 88.19 427 LYS A N 1
ATOM 3337 C CA . LYS A 1 427 ? 40.806 11.354 -41.389 1.00 88.19 427 LYS A CA 1
ATOM 3338 C C . LYS A 1 427 ? 41.577 10.437 -40.441 1.00 88.19 427 LYS A C 1
ATOM 3340 O O . LYS A 1 427 ? 40.988 9.551 -39.836 1.00 88.19 427 LYS A O 1
ATOM 3345 N N . ARG A 1 428 ? 42.866 10.718 -40.211 1.00 87.50 428 ARG A N 1
ATOM 3346 C CA . ARG A 1 428 ? 43.692 9.972 -39.245 1.00 87.50 428 ARG A CA 1
ATOM 3347 C C . ARG A 1 428 ? 43.181 10.077 -37.806 1.00 87.50 428 ARG A C 1
ATOM 3349 O O . ARG A 1 428 ? 43.271 9.104 -37.067 1.00 87.50 428 ARG A O 1
ATOM 3356 N N . GLN A 1 429 ? 42.654 11.230 -37.394 1.00 84.81 429 GLN A N 1
ATOM 3357 C CA . GLN A 1 429 ? 42.062 11.390 -36.061 1.00 84.81 429 GLN A CA 1
ATOM 3358 C C . GLN A 1 429 ? 40.768 10.584 -35.902 1.00 84.81 429 GLN A C 1
ATOM 3360 O O . GLN A 1 429 ? 40.601 9.923 -34.881 1.00 84.81 429 GLN A O 1
ATOM 3365 N N . VAL A 1 430 ? 39.882 10.610 -36.903 1.00 82.81 430 VAL A N 1
ATOM 3366 C CA . VAL A 1 430 ? 38.648 9.804 -36.900 1.00 82.81 430 VAL A CA 1
ATOM 3367 C C . VAL A 1 430 ? 38.988 8.314 -36.939 1.00 82.81 430 VAL A C 1
ATOM 3369 O O . VAL A 1 430 ? 38.451 7.548 -36.151 1.00 82.81 430 VAL A O 1
ATOM 3372 N N . LEU A 1 431 ? 39.953 7.906 -37.766 1.00 87.56 431 LEU A N 1
ATOM 3373 C CA . LEU A 1 431 ? 40.408 6.520 -37.853 1.00 87.56 431 LEU A CA 1
ATOM 3374 C C . LEU A 1 431 ? 40.953 5.999 -36.513 1.00 87.56 431 LEU A C 1
ATOM 3376 O O . LEU A 1 431 ? 40.587 4.911 -36.085 1.00 87.56 431 LEU A O 1
ATOM 3380 N N . ARG A 1 432 ? 41.777 6.787 -35.806 1.00 85.44 432 ARG A N 1
ATOM 3381 C CA . ARG A 1 432 ? 42.261 6.432 -34.456 1.00 85.44 432 ARG A CA 1
ATOM 3382 C C . ARG A 1 432 ? 41.119 6.232 -33.462 1.00 85.44 432 ARG A C 1
ATOM 3384 O O . ARG A 1 432 ? 41.168 5.306 -32.665 1.00 85.44 432 ARG A O 1
ATOM 3391 N N . ARG A 1 433 ? 40.100 7.092 -33.522 1.00 81.19 433 ARG A N 1
ATOM 3392 C CA . ARG A 1 433 ? 38.895 6.977 -32.694 1.00 81.19 433 ARG A CA 1
ATOM 3393 C C . ARG A 1 433 ? 38.111 5.700 -33.010 1.00 81.19 433 ARG A C 1
ATOM 3395 O O . ARG A 1 433 ? 37.719 5.000 -32.087 1.00 81.19 433 ARG A O 1
ATOM 3402 N N . LEU A 1 434 ? 37.951 5.360 -34.291 1.00 84.31 434 LEU A N 1
ATOM 3403 C CA . LEU A 1 434 ? 37.307 4.110 -34.708 1.00 84.31 434 LEU A CA 1
ATOM 3404 C C . LEU A 1 434 ? 38.049 2.879 -34.190 1.00 84.31 434 LEU A C 1
ATOM 3406 O O . LEU A 1 434 ? 37.404 1.957 -33.710 1.00 84.31 434 LEU A O 1
ATOM 3410 N N . TYR A 1 435 ? 39.385 2.877 -34.220 1.00 85.81 435 TYR A N 1
ATOM 3411 C CA . TYR A 1 435 ? 40.163 1.789 -33.623 1.00 85.81 435 TYR A CA 1
ATOM 3412 C C . TYR A 1 435 ? 39.918 1.637 -32.115 1.00 85.81 435 TYR A C 1
ATOM 3414 O O . TYR A 1 435 ? 39.890 0.509 -31.644 1.00 85.81 435 TYR A O 1
ATOM 3422 N N . GLY A 1 436 ? 39.666 2.727 -31.381 1.00 83.00 436 GLY A N 1
ATOM 3423 C CA . GLY A 1 436 ? 39.276 2.651 -29.967 1.00 83.00 436 GLY A CA 1
ATOM 3424 C C . GLY A 1 436 ? 37.900 2.010 -29.741 1.00 83.00 436 GLY A C 1
ATOM 3425 O O . GLY A 1 436 ? 37.716 1.285 -28.773 1.00 83.00 436 GLY A O 1
ATOM 3426 N N . ILE A 1 437 ? 36.941 2.219 -30.651 1.00 81.06 437 ILE A N 1
ATOM 3427 C CA . ILE A 1 437 ? 35.633 1.537 -30.593 1.00 81.06 437 ILE A CA 1
ATOM 3428 C C . ILE A 1 437 ? 35.790 0.054 -30.938 1.00 81.06 437 ILE A C 1
ATOM 3430 O O . ILE A 1 437 ? 35.246 -0.799 -30.245 1.00 81.06 437 ILE A O 1
ATOM 3434 N N . LEU A 1 438 ? 36.546 -0.244 -31.999 1.00 84.19 438 LEU A N 1
ATOM 3435 C CA . LEU A 1 438 ? 36.779 -1.608 -32.480 1.00 84.19 438 LEU A CA 1
ATOM 3436 C C . LEU A 1 438 ? 37.630 -2.449 -31.519 1.00 84.19 438 LEU A C 1
ATOM 3438 O O . LEU A 1 438 ? 37.542 -3.668 -31.553 1.00 84.19 438 LEU A O 1
ATOM 3442 N N . GLU A 1 439 ? 38.424 -1.829 -30.642 1.00 85.12 439 GLU A N 1
ATOM 3443 C CA . GLU A 1 439 ? 39.144 -2.542 -29.577 1.00 85.12 439 GLU A CA 1
ATOM 3444 C C . GLU A 1 439 ? 38.180 -3.303 -28.649 1.00 85.12 439 GLU A C 1
ATOM 3446 O O . GLU A 1 439 ? 38.507 -4.375 -28.133 1.00 85.12 439 GLU A O 1
ATOM 3451 N N . ASN A 1 440 ? 36.958 -2.792 -28.477 1.00 83.50 440 ASN A N 1
ATOM 3452 C CA . ASN A 1 440 ? 35.906 -3.510 -27.783 1.00 83.50 440 ASN A CA 1
ATOM 3453 C C . ASN A 1 440 ? 35.232 -4.515 -28.732 1.00 83.50 440 ASN A C 1
ATOM 3455 O O . ASN A 1 440 ? 34.414 -4.155 -29.581 1.00 83.50 440 ASN A O 1
ATOM 3459 N N . GLN A 1 441 ? 35.521 -5.800 -28.518 1.00 83.94 441 GLN A N 1
ATOM 3460 C CA . GLN A 1 441 ? 35.007 -6.898 -29.343 1.00 83.94 441 GLN A CA 1
ATOM 3461 C C . GLN A 1 441 ? 33.475 -6.961 -29.416 1.00 83.94 441 GLN A C 1
ATOM 3463 O O . GLN A 1 441 ? 32.934 -7.436 -30.412 1.00 83.94 441 GLN A O 1
ATOM 3468 N N . THR A 1 442 ? 32.759 -6.504 -28.385 1.00 82.06 442 THR A N 1
ATOM 3469 C CA . THR A 1 442 ? 31.292 -6.451 -28.411 1.00 82.06 442 THR A CA 1
ATOM 3470 C C . THR A 1 442 ? 30.801 -5.403 -29.404 1.00 82.06 442 THR A C 1
ATOM 3472 O O . THR A 1 442 ? 29.934 -5.704 -30.222 1.00 82.06 442 THR A O 1
ATOM 3475 N N . PHE A 1 443 ? 31.389 -4.205 -29.400 1.00 80.88 443 PHE A N 1
ATOM 3476 C CA . PHE A 1 443 ? 31.035 -3.167 -30.370 1.00 80.88 443 PHE A CA 1
ATOM 3477 C C . PHE A 1 443 ? 31.471 -3.527 -31.786 1.00 80.88 443 PHE A C 1
ATOM 3479 O O . PHE A 1 443 ? 30.713 -3.298 -32.725 1.00 80.88 443 PHE A O 1
ATOM 3486 N N . GLU A 1 444 ? 32.650 -4.130 -31.950 1.00 85.12 444 GLU A N 1
ATOM 3487 C CA . GLU A 1 444 ? 33.079 -4.641 -33.251 1.00 85.12 444 GLU A CA 1
ATOM 3488 C C . GLU A 1 444 ? 32.066 -5.656 -33.794 1.00 85.12 444 GLU A C 1
ATOM 3490 O O . GLU A 1 444 ? 31.529 -5.449 -34.877 1.00 85.12 444 GLU A O 1
ATOM 3495 N N . ARG A 1 445 ? 31.692 -6.686 -33.021 1.00 84.69 445 ARG A N 1
ATOM 3496 C CA . ARG A 1 445 ? 30.649 -7.636 -33.448 1.00 84.69 445 ARG A CA 1
ATOM 3497 C C . ARG A 1 445 ? 29.341 -6.929 -33.801 1.00 84.69 445 ARG A C 1
ATOM 3499 O O . ARG A 1 445 ? 28.769 -7.218 -34.848 1.00 84.69 445 ARG A O 1
ATOM 3506 N N . MET A 1 446 ? 28.900 -5.981 -32.980 1.00 81.88 446 MET A N 1
ATOM 3507 C CA . MET A 1 446 ? 27.610 -5.319 -33.166 1.00 81.88 446 MET A CA 1
ATOM 3508 C C . MET A 1 446 ? 27.531 -4.466 -34.442 1.00 81.88 446 MET A C 1
ATOM 3510 O O . MET A 1 446 ? 26.495 -4.453 -35.107 1.00 81.88 446 MET A O 1
ATOM 3514 N N . PHE A 1 447 ? 28.618 -3.781 -34.814 1.00 82.38 447 PHE A N 1
ATOM 3515 C CA . PHE A 1 447 ? 28.644 -2.847 -35.950 1.00 82.38 447 PHE A CA 1
ATOM 3516 C C . PHE A 1 447 ? 29.223 -3.429 -37.252 1.00 82.38 447 PHE A C 1
ATOM 3518 O O . PHE A 1 447 ? 29.238 -2.745 -38.284 1.00 82.38 447 PHE A O 1
ATOM 3525 N N . SER A 1 448 ? 29.738 -4.659 -37.215 1.00 86.06 448 SER A N 1
ATOM 3526 C CA . SER A 1 448 ? 30.383 -5.311 -38.364 1.00 86.06 448 SER A CA 1
ATOM 3527 C C . SER A 1 448 ? 29.459 -6.205 -39.184 1.00 86.06 448 SER A C 1
ATOM 3529 O O . SER A 1 448 ? 29.849 -6.633 -40.272 1.00 86.06 448 SER A O 1
ATOM 3531 N N . HIS A 1 449 ? 28.246 -6.474 -38.703 1.00 83.94 449 HIS A N 1
ATOM 3532 C CA . HIS A 1 449 ? 27.239 -7.197 -39.474 1.00 83.94 449 HIS A CA 1
ATOM 3533 C C . HIS A 1 449 ? 26.595 -6.259 -40.503 1.00 83.94 449 HIS A C 1
ATOM 3535 O O . HIS A 1 449 ? 26.293 -5.117 -40.169 1.00 83.94 449 HIS A O 1
ATOM 3541 N N . PRO A 1 450 ? 26.409 -6.690 -41.762 1.00 75.50 450 PRO A N 1
ATOM 3542 C CA . PRO A 1 450 ? 25.816 -5.846 -42.794 1.00 75.50 450 PRO A CA 1
ATOM 3543 C C . PRO A 1 450 ? 24.292 -5.711 -42.684 1.00 75.50 450 PRO A C 1
ATOM 3545 O O . PRO A 1 450 ? 23.767 -4.735 -43.213 1.00 75.50 450 PRO A O 1
ATOM 3548 N N . LYS A 1 451 ? 23.615 -6.663 -42.032 1.00 67.12 451 LYS A N 1
ATOM 3549 C CA . LYS A 1 451 ? 22.176 -6.692 -41.740 1.00 67.12 451 LYS A CA 1
ATOM 3550 C C . LYS A 1 451 ? 21.943 -7.311 -40.374 1.00 67.12 451 LYS A C 1
ATOM 3552 O O . LYS A 1 451 ? 22.757 -8.203 -40.031 1.00 67.12 451 LYS A O 1
#

Sequence (451 aa):
MEGARSLSDQLEGRLRSCDLATPSGQRAFAERIAEAAIHRFSSDADCPGFMDHLATVVLAIADYEGWFTIPRFRSYSDLSRAELWEMEDQLKRVEAILDHQDEATDLASGFLAALIEPLIQEHPRLLENEEIEPGSISFEANLRDLIQDIPEAIEQMMQIPFAPELEPLALTTRLRERIEYNLAIASGGVAGDPDSARTPKLPTKQSSIPAHKLPEAYLGGTPIPALLDYQLPVSLPQRTRFEHMHIVAGSGHGKTQTLQHLILHDLDAVAGGQASIIVIDSQSDLINNIAGLKLFSPGQPLADRLVLIDPTDLEWPVALNLFDVGMDRLDSYSQLDRERLTNSILELYDFVLGSLLDAGLTQKQNVIFRYITRLLLHVPNATIHTLRELLEEGGGDRYSEHIAKLQGSARAFFEHEFNGKEFAATKRQVLRRLYGILENQTFERMFSHPK